Protein 2NRH (pdb70)

Secondary structure (DSSP, 8-state):
--EEEE-SSEEEEE--EEEEEHHHHHH--EEEE--GGGHHHHHH-SS-EE-GGG-----S-BT--HHHHHHHTT-SSSEEEEESSEEEEEE----EEEEE-HHHHHHHHHHH----TT--SSS---SHHHHHHHHHHHHHHHHHHHHTTTS-EEEESTTHHHHHTT-SSEEE-TTHHHHHHHHHHHH-GGG-/-EEEEE-SSEEEEE--EEEEEHHHHHT-----EEEEE--GGGHHHHHH-TTEEE-GGG---B---TT--HHHHHHHTT-SSEEEEEESSEEEEEEEETTEEEEEEEEE-HHHHHHHHHHH-TT---TT--SSS--SBHHHHHHHHHHHHHHHHHHHH---EEEESTTHHHHHTT-SSEEE-TTHHHHHHHHHHHT-TT-

CATH classification: 3.30.420.40 (+1 more: 3.30.420.40)

B-factor: mean 63.39, std 11.53, range [39.53, 103.74]

InterPro domains:
  IPR004619 Type III pantothenate kinase [MF_01274] (1-205)
  IPR004619 Type III pantothenate kinase [PF03309] (68-163)
  IPR004619 Type III pantothenate kinase [PTHR34265] (64-204)
  IPR004619 Type III pantothenate kinase [TIGR00671] (2-201)
  IPR043129 ATPase, nucleotide binding domain [SSF53067] (1-82)
  IPR043129 ATPase, nucleotide binding domain [SSF53067] (84-204)

Nearest PDB structures (foldseek):
  2nrh-assembly1_A  TM=1.005E+00  e=5.600E-43  Campylobacter jejuni
  2nrh-assembly1_B  TM=9.354E-01  e=1.198E-34  Campylobacter jejuni
  3djc-assembly1_L  TM=7.425E-01  e=1.033E-09  Legionella pneumophila subsp. pneumophila str. Philadelphia 1
  3djc-assembly2_D  TM=7.136E-01  e=7.497E-09  Legionella pneumophila subsp. pneumophila str. Philadelphia 1
  7nie-assembly1_B  TM=4.336E-01  e=3.043E-01  Sus scrofa

Organism: Campylobacter jejuni subsp. jejuni serotype O:2 (strain ATCC 700819 / NCTC 11168) (NCBI:txid192222)

Sequence (391 aa):
LLLCDIGNSNANFLDKYFTLNIDQFLEFIFYINVNEHLKEHLKNQKNFINLEPYFLFDTIYQGLGIDRIAACYTIEDGVVVDAGSAITIDIIHLGGFILPGIANYKKIYSHISPFNTQVSLDAFPQKTMDALSYGVFKGIYLLIKDAAQNKKLYFTGGDGQFLANYFDHAIYDKLLIFRGMKKIIKENPNLLLLLCDIGNSNANFLDKYFTLNIDQFLEFKNQKIFYINVNEHLKEHLKNQKNFINLEPYFLFDTIYQGLGIDRIAACYTIEDGVVVDAGSAITIDIISNSIHLGGFILPGIANYKKIYSHISPRLFNTQVSLDAFPQKTMDALSYGVFKGIYLLIKDAAKKLYFTGGDGQFLANYFDHAIYDKLLIFRGMKKIIKENPNL

Foldseek 3Di:
DKDWEAEQFWIWIDVPTDIDGVVVVVVDHEYFYPHPVCPVVQVVDDVYDYLQVLDDADAPDPPDGLQVCLLCVPPQFFWEWEADQKIWICGSPDDTDIGGHPVVLVVVVCVVPVEDLPQDQVDDDDDDRSNSHNCVLVVVVVVRCVVPVPIAEEYEYDCGVSNQVVDDNYDYDPCSNVVSVVVSCVVVVVVD/DWEWEEEPFWIWIDVPIDIDGPVRVLPDDDAAYEYDYPHPVCVVVQVVPPSYHYLQVLQDAAEPPPPPGLQVSLLCQVPQFAWEWAAEQKTKIWGHHRRHTPDIDIDGHPVVLQVVQVVVDPLADDLPADQPDQDDDRNNNSNNVPLVVVVVVNVVRDHAEEFEYPCGVSNQVVDPNYYYDPCSNVVSVVVSCVVPVVD

Structure (mmCIF, N/CA/C/O backbone):
data_2NRH
#
_entry.id   2NRH
#
_cell.length_a   58.288
_cell.length_b   73.972
_cell.length_c   116.812
_cell.angle_alpha   90.00
_cell.angle_beta   90.00
_cell.angle_gamma   90.00
#
_symmetry.space_group_name_H-M   'P 21 21 21'
#
loop_
_entity.id
_entity.type
_entity.pdbx_description
1 polymer 'Transcriptional activator, putative, Baf family'
2 non-polymer 'SULFATE ION'
3 water water
#
loop_
_atom_site.group_PDB
_atom_site.id
_atom_site.type_symbol
_atom_site.label_atom_id
_atom_site.label_alt_id
_atom_site.label_comp_id
_atom_site.label_asym_id
_atom_site.label_entity_id
_atom_site.label_seq_id
_atom_site.pdbx_PDB_ins_code
_atom_site.Cartn_x
_atom_site.Cartn_y
_atom_site.Cartn_z
_atom_site.occupancy
_atom_site.B_iso_or_equiv
_atom_site.auth_seq_id
_atom_site.auth_comp_id
_atom_site.auth_asym_id
_atom_site.auth_atom_id
_atom_site.pdbx_PDB_model_num
ATOM 1 N N . LEU A 1 3 ? 70.706 19.176 7.387 1.00 77.87 1 LEU A N 1
ATOM 2 C CA . LEU A 1 3 ? 71.026 17.930 8.194 1.00 78.81 1 LEU A CA 1
ATOM 3 C C . LEU A 1 3 ? 71.353 18.189 9.693 1.00 78.66 1 LEU A C 1
ATOM 4 O O . LEU A 1 3 ? 72.511 18.525 10.046 1.00 78.92 1 LEU A O 1
ATOM 9 N N . LEU A 1 4 ? 70.329 18.030 10.548 1.00 77.38 2 LEU A N 1
ATOM 10 C CA . LEU A 1 4 ? 70.464 18.167 12.001 1.00 76.22 2 LEU A CA 1
ATOM 11 C C . LEU A 1 4 ? 70.740 16.843 12.829 1.00 75.42 2 LEU A C 1
ATOM 12 O O . LEU A 1 4 ? 69.920 15.925 12.887 1.00 74.43 2 LEU A O 1
ATOM 17 N N . LEU A 1 5 ? 71.912 16.765 13.462 1.00 74.92 3 LEU A N 1
ATOM 18 C CA . LEU A 1 5 ? 72.286 15.599 14.290 1.00 73.84 3 LEU A CA 1
ATOM 19 C C . LEU A 1 5 ? 72.312 15.875 15.801 1.00 73.77 3 LEU A C 1
ATOM 20 O O . LEU A 1 5 ? 72.770 16.936 16.253 1.00 74.03 3 LEU A O 1
ATOM 25 N N . CYS A 1 6 ? 71.862 14.897 16.582 1.00 72.86 4 CYS A N 1
ATOM 26 C CA . CYS A 1 6 ? 71.853 15.037 18.014 1.00 71.65 4 CYS A CA 1
ATOM 27 C C . CYS A 1 6 ? 72.502 13.835 18.719 1.00 71.15 4 CYS A C 1
ATOM 28 O O . CYS A 1 6 ? 72.152 12.687 18.436 1.00 72.25 4 CYS A O 1
ATOM 31 N N . ASP A 1 7 ? 73.470 14.111 19.590 1.00 68.99 5 ASP A N 1
ATOM 32 C CA . ASP A 1 7 ? 74.089 13.144 20.442 1.00 67.85 5 ASP A CA 1
ATOM 33 C C . ASP A 1 7 ? 73.608 13.513 21.841 1.00 67.25 5 ASP A C 1
ATOM 34 O O . ASP A 1 7 ? 74.088 14.478 22.473 1.00 66.99 5 ASP A O 1
ATOM 39 N N . ILE A 1 8 ? 72.612 12.764 22.301 1.00 65.31 6 ILE A N 1
ATOM 40 C CA . ILE A 1 8 ? 71.959 13.033 23.559 1.00 63.68 6 ILE A CA 1
ATOM 41 C C . ILE A 1 8 ? 72.580 12.198 24.641 1.00 63.65 6 ILE A C 1
ATOM 42 O O . ILE A 1 8 ? 72.501 10.996 24.590 1.00 63.89 6 ILE A O 1
ATOM 47 N N . GLY A 1 9 ? 73.181 12.847 25.636 1.00 63.59 7 GLY A N 1
ATOM 48 C CA . GLY A 1 9 ? 73.934 12.167 26.682 1.00 62.29 7 GLY A CA 1
ATOM 49 C C . GLY A 1 9 ? 73.239 12.266 28.010 1.00 62.46 7 GLY A C 1
ATOM 50 O O . GLY A 1 9 ? 72.076 12.668 28.097 1.00 61.23 7 GLY A O 1
ATOM 51 N N . ASN A 1 10 ? 73.954 11.868 29.059 1.00 63.72 8 ASN A N 1
ATOM 52 C CA . ASN A 1 10 ? 73.372 11.852 30.399 1.00 64.09 8 ASN A CA 1
ATOM 53 C C . ASN A 1 10 ? 73.265 13.215 31.090 1.00 65.28 8 ASN A C 1
ATOM 54 O O . ASN A 1 10 ? 72.355 13.439 31.918 1.00 64.98 8 ASN A O 1
ATOM 59 N N . SER A 1 11 ? 74.156 14.136 30.722 1.00 65.92 9 SER A N 1
ATOM 60 C CA . SER A 1 11 ? 74.056 15.518 31.212 1.00 67.04 9 SER A CA 1
ATOM 61 C C . SER A 1 11 ? 73.705 16.517 30.089 1.00 67.58 9 SER A C 1
ATOM 62 O O . SER A 1 11 ? 72.959 17.473 30.307 1.00 68.16 9 SER A O 1
ATOM 65 N N . ASN A 1 12 ? 74.203 16.259 28.881 1.00 67.66 10 ASN A N 1
ATOM 66 C CA . ASN A 1 12 ? 74.080 17.195 27.760 1.00 68.15 10 ASN A CA 1
ATOM 67 C C . ASN A 1 12 ? 73.502 16.622 26.434 1.00 67.88 10 ASN A C 1
ATOM 68 O O . ASN A 1 12 ? 73.636 15.436 26.146 1.00 66.19 10 ASN A O 1
ATOM 73 N N . ALA A 1 13 ? 72.871 17.493 25.645 1.00 68.05 11 ALA A N 1
ATOM 74 C CA . ALA A 1 13 ? 72.595 17.220 24.241 1.00 68.54 11 ALA A CA 1
ATOM 75 C C . ALA A 1 13 ? 73.430 18.065 23.240 1.00 69.39 11 ALA A C 1
ATOM 76 O O . ALA A 1 13 ? 73.074 19.204 22.894 1.00 70.08 11 ALA A O 1
ATOM 78 N N . ASN A 1 14 ? 74.541 17.477 22.802 1.00 69.88 12 ASN A N 1
ATOM 79 C CA . ASN A 1 14 ? 75.345 17.913 21.664 1.00 71.46 12 ASN A CA 1
ATOM 80 C C . ASN A 1 14 ? 74.603 17.913 20.321 1.00 71.88 12 ASN A C 1
ATOM 81 O O . ASN A 1 14 ? 74.195 16.867 19.840 1.00 71.99 12 ASN A O 1
ATOM 86 N N . PHE A 1 15 ? 74.442 19.088 19.711 1.00 72.89 13 PHE A N 1
ATOM 87 C CA . PHE A 1 15 ? 73.793 19.240 18.394 1.00 73.09 13 PHE A CA 1
ATOM 88 C C . PHE A 1 15 ? 74.797 19.630 17.318 1.00 74.07 13 PHE A C 1
ATOM 89 O O . PHE A 1 15 ? 75.792 20.311 17.588 1.00 74.72 13 PHE A O 1
ATOM 97 N N . LEU A 1 16 ? 74.523 19.221 16.086 1.00 75.04 14 LEU A N 1
ATOM 98 C CA . LEU A 1 16 ? 75.272 19.694 14.928 1.00 75.82 14 LEU A CA 1
ATOM 99 C C . LEU A 1 16 ? 74.340 19.954 13.726 1.00 76.92 14 LEU A C 1
ATOM 100 O O . LEU A 1 16 ? 73.822 19.001 13.106 1.00 77.28 14 LEU A O 1
ATOM 105 N N . ASP A 1 17 ? 74.146 21.244 13.414 1.00 77.51 15 ASP A N 1
ATOM 106 C CA . ASP A 1 17 ? 73.286 21.720 12.312 1.00 78.09 15 ASP A CA 1
ATOM 107 C C . ASP A 1 17 ? 74.048 22.319 11.097 1.00 77.98 15 ASP A C 1
ATOM 108 O O . ASP A 1 17 ? 74.880 21.667 10.440 1.00 77.57 15 ASP A O 1
ATOM 113 N N . LYS A 1 20 ? 77.596 24.051 12.423 1.00 78.57 18 LYS A N 1
ATOM 114 C CA . LYS A 1 20 ? 77.163 24.651 13.698 1.00 79.21 18 LYS A CA 1
ATOM 115 C C . LYS A 1 20 ? 76.983 23.710 14.927 1.00 80.13 18 LYS A C 1
ATOM 116 O O . LYS A 1 20 ? 75.856 23.253 15.220 1.00 79.79 18 LYS A O 1
ATOM 122 N N . TYR A 1 21 ? 78.088 23.456 15.641 1.00 80.70 19 TYR A N 1
ATOM 123 C CA . TYR A 1 21 ? 78.074 22.679 16.870 1.00 81.51 19 TYR A CA 1
ATOM 124 C C . TYR A 1 21 ? 77.423 23.523 17.921 1.00 82.08 19 TYR A C 1
ATOM 125 O O . TYR A 1 21 ? 77.457 24.738 17.816 1.00 82.97 19 TYR A O 1
ATOM 134 N N . PHE A 1 22 ? 76.818 22.879 18.918 1.00 82.32 20 PHE A N 1
ATOM 135 C CA . PHE A 1 22 ? 76.242 23.561 20.056 1.00 82.58 20 PHE A CA 1
ATOM 136 C C . PHE A 1 22 ? 75.606 22.533 20.981 1.00 83.36 20 PHE A C 1
ATOM 137 O O . PHE A 1 22 ? 75.187 21.469 20.525 1.00 83.69 20 PHE A O 1
ATOM 145 N N . THR A 1 23 ? 75.550 22.834 22.275 1.00 83.65 21 THR A N 1
ATOM 146 C CA . THR A 1 23 ? 75.124 21.857 23.270 1.00 83.80 21 THR A CA 1
ATOM 147 C C . THR A 1 23 ? 74.095 22.474 24.193 1.00 84.28 21 THR A C 1
ATOM 148 O O . THR A 1 23 ? 74.254 23.599 24.625 1.00 84.23 21 THR A O 1
ATOM 152 N N . LEU A 1 24 ? 73.032 21.727 24.477 1.00 85.19 22 LEU A N 1
ATOM 153 C CA . LEU A 1 24 ? 72.083 22.061 25.537 1.00 85.59 22 LEU A CA 1
ATOM 154 C C . LEU A 1 24 ? 72.327 21.141 26.718 1.00 86.56 22 LEU A C 1
ATOM 155 O O . LEU A 1 24 ? 72.886 20.042 26.570 1.00 87.05 22 LEU A O 1
ATOM 160 N N . ASN A 1 25 ? 71.934 21.586 27.904 1.00 87.50 23 ASN A N 1
ATOM 161 C CA . ASN A 1 25 ? 71.857 20.681 29.044 1.00 88.43 23 ASN A CA 1
ATOM 162 C C . ASN A 1 25 ? 70.501 20.004 28.892 1.00 88.37 23 ASN A C 1
ATOM 163 O O . ASN A 1 25 ? 69.690 20.441 28.074 1.00 88.20 23 ASN A O 1
ATOM 168 N N . ILE A 1 26 ? 70.257 18.942 29.649 1.00 89.13 24 ILE A N 1
ATOM 169 C CA . ILE A 1 26 ? 69.015 18.164 29.499 1.00 89.94 24 ILE A CA 1
ATOM 170 C C . ILE A 1 26 ? 67.761 19.001 29.768 1.00 90.33 24 ILE A C 1
ATOM 171 O O . ILE A 1 26 ? 66.812 18.971 28.979 1.00 89.91 24 ILE A O 1
ATOM 176 N N . ASP A 1 27 ? 67.783 19.765 30.863 1.00 91.50 25 ASP A N 1
ATOM 177 C CA . ASP A 1 27 ? 66.629 20.582 31.277 1.00 92.66 25 ASP A CA 1
ATOM 178 C C . ASP A 1 27 ? 66.267 21.626 30.194 1.00 92.89 25 ASP A C 1
ATOM 179 O O . ASP A 1 27 ? 65.083 21.965 30.012 1.00 92.54 25 ASP A O 1
ATOM 184 N N . GLN A 1 28 ? 67.296 22.074 29.459 1.00 93.61 26 GLN A N 1
ATOM 185 C CA . GLN A 1 28 ? 67.155 22.910 28.255 1.00 94.41 26 GLN A CA 1
ATOM 186 C C . GLN A 1 28 ? 66.602 22.123 27.066 1.00 94.36 26 GLN A C 1
ATOM 187 O O . GLN A 1 28 ? 65.657 22.567 26.406 1.00 94.26 26 GLN A O 1
ATOM 193 N N . PHE A 1 29 ? 67.210 20.964 26.792 1.00 94.72 27 PHE A N 1
ATOM 194 C CA . PHE A 1 29 ? 66.818 20.110 25.670 1.00 94.80 27 PHE A CA 1
ATOM 195 C C . PHE A 1 29 ? 65.322 19.810 25.725 1.00 95.35 27 PHE A C 1
ATOM 196 O O . PHE A 1 29 ? 64.636 19.789 24.694 1.00 95.09 27 PHE A O 1
ATOM 204 N N . LEU A 1 30 ? 64.834 19.596 26.942 1.00 96.30 28 LEU A N 1
ATOM 205 C CA . LEU A 1 30 ? 63.433 19.320 27.182 1.00 97.62 28 LEU A CA 1
ATOM 206 C C . LEU A 1 30 ? 62.501 20.431 26.668 1.00 98.78 28 LEU A C 1
ATOM 207 O O . LEU A 1 30 ? 61.401 20.133 26.169 1.00 98.95 28 LEU A O 1
ATOM 212 N N . GLU A 1 31 ? 62.933 21.691 26.785 1.00 100.04 29 GLU A N 1
ATOM 213 C CA . GLU A 1 31 ? 62.152 22.848 26.267 1.00 101.43 29 GLU A CA 1
ATOM 214 C C . GLU A 1 31 ? 62.568 23.315 24.851 1.00 101.61 29 GLU A C 1
ATOM 215 O O . GLU A 1 31 ? 62.010 24.278 24.324 1.00 101.54 29 GLU A O 1
ATOM 221 N N . PHE A 1 32 ? 63.522 22.610 24.238 1.00 102.18 30 PHE A N 1
ATOM 222 C CA . PHE A 1 32 ? 64.012 22.921 22.877 1.00 102.61 30 PHE A CA 1
ATOM 223 C C . PHE A 1 32 ? 62.999 22.530 21.790 1.00 102.52 30 PHE A C 1
ATOM 224 O O . PHE A 1 32 ? 62.368 21.473 21.862 1.00 102.15 30 PHE A O 1
ATOM 232 N N . ILE A 1 38 ? 65.729 15.459 12.685 1.00 74.31 36 ILE A N 1
ATOM 233 C CA . ILE A 1 38 ? 66.825 15.324 13.619 1.00 73.78 36 ILE A CA 1
ATOM 234 C C . ILE A 1 38 ? 67.145 13.858 13.827 1.00 73.72 36 ILE A C 1
ATOM 235 O O . ILE A 1 38 ? 66.399 13.129 14.506 1.00 74.61 36 ILE A O 1
ATOM 240 N N . PHE A 1 39 ? 68.257 13.440 13.231 1.00 72.27 37 PHE A N 1
ATOM 241 C CA . PHE A 1 39 ? 68.843 12.142 13.475 1.00 70.96 37 PHE A CA 1
ATOM 242 C C . PHE A 1 39 ? 69.603 12.132 14.791 1.00 69.98 37 PHE A C 1
ATOM 243 O O . PHE A 1 39 ? 70.371 13.080 15.077 1.00 69.74 37 PHE A O 1
ATOM 251 N N . TYR A 1 40 ? 69.378 11.079 15.601 1.00 67.83 38 TYR A N 1
ATOM 252 C CA . TYR A 1 40 ? 69.912 11.048 16.960 1.00 65.67 38 TYR A CA 1
ATOM 253 C C . TYR A 1 40 ? 70.430 9.716 17.441 1.00 63.81 38 TYR A C 1
ATOM 254 O O . TYR A 1 40 ? 70.008 8.685 16.938 1.00 64.28 38 TYR A O 1
ATOM 263 N N . ILE A 1 41 ? 71.394 9.751 18.374 1.00 61.26 39 ILE A N 1
ATOM 264 C CA . ILE A 1 41 ? 71.707 8.629 19.261 1.00 58.48 39 ILE A CA 1
ATOM 265 C C . ILE A 1 41 ? 71.446 9.100 20.689 1.00 58.20 39 ILE A C 1
ATOM 266 O O . ILE A 1 41 ? 71.560 10.266 20.987 1.00 56.97 39 ILE A O 1
ATOM 271 N N . ASN A 1 42 ? 71.050 8.186 21.562 1.00 57.64 40 ASN A N 1
ATOM 272 C CA . ASN A 1 42 ? 70.715 8.554 22.919 1.00 57.86 40 ASN A CA 1
ATOM 273 C C . ASN A 1 42 ? 71.205 7.511 23.905 1.00 57.53 40 ASN A C 1
ATOM 274 O O . ASN A 1 42 ? 70.969 6.320 23.707 1.00 57.53 40 ASN A O 1
ATOM 279 N N . VAL A 1 43 ? 71.922 7.935 24.945 1.00 56.55 41 VAL A N 1
ATOM 280 C CA . VAL A 1 43 ? 72.149 7.023 26.073 1.00 56.40 41 VAL A CA 1
ATOM 281 C C . VAL A 1 43 ? 71.355 7.381 27.333 1.00 56.59 41 VAL A C 1
ATOM 282 O O . VAL A 1 43 ? 71.511 6.729 28.369 1.00 54.98 41 VAL A O 1
ATOM 286 N N . ASN A 1 44 ? 70.541 8.435 27.257 1.00 57.81 42 ASN A N 1
ATOM 287 C CA . ASN A 1 44 ? 69.788 8.911 28.454 1.00 60.07 42 ASN A CA 1
ATOM 288 C C . ASN A 1 44 ? 68.495 8.057 28.696 1.00 61.50 42 ASN A C 1
ATOM 289 O O . ASN A 1 44 ? 67.439 8.314 28.081 1.00 61.22 42 ASN A O 1
ATOM 294 N N . GLU A 1 45 ? 68.592 7.051 29.578 1.00 62.50 43 GLU A N 1
ATOM 295 C CA . GLU A 1 45 ? 67.413 6.286 30.000 1.00 65.60 43 GLU A CA 1
ATOM 296 C C . GLU A 1 45 ? 66.157 7.082 30.188 1.00 67.00 43 GLU A C 1
ATOM 297 O O . GLU A 1 45 ? 65.123 6.713 29.631 1.00 67.81 43 GLU A O 1
ATOM 303 N N . HIS A 1 46 ? 66.229 8.157 30.967 1.00 69.05 44 HIS A N 1
ATOM 304 C CA . HIS A 1 46 ? 65.010 8.853 31.398 1.00 71.41 44 HIS A CA 1
ATOM 305 C C . HIS A 1 46 ? 64.469 9.699 30.272 1.00 71.99 44 HIS A C 1
ATOM 306 O O . HIS A 1 46 ? 63.423 10.319 30.403 1.00 72.30 44 HIS A O 1
ATOM 313 N N . LEU A 1 47 ? 65.187 9.682 29.152 1.00 73.09 45 LEU A N 1
ATOM 314 C CA . LEU A 1 47 ? 64.766 10.343 27.919 1.00 73.88 45 LEU A CA 1
ATOM 315 C C . LEU A 1 47 ? 64.205 9.393 26.825 1.00 75.07 45 LEU A C 1
ATOM 316 O O . LEU A 1 47 ? 63.775 9.868 25.768 1.00 74.90 45 LEU A O 1
ATOM 321 N N . LYS A 1 48 ? 64.210 8.078 27.052 1.00 76.52 46 LYS A N 1
ATOM 322 C CA . LYS A 1 48 ? 63.685 7.163 26.030 1.00 79.04 46 LYS A CA 1
ATOM 323 C C . LYS A 1 48 ? 62.254 7.533 25.564 1.00 80.45 46 LYS A C 1
ATOM 324 O O . LYS A 1 48 ? 62.024 7.755 24.366 1.00 80.52 46 LYS A O 1
ATOM 330 N N . GLU A 1 49 ? 61.327 7.617 26.531 1.00 82.00 47 GLU A N 1
ATOM 331 C CA . GLU A 1 49 ? 59.908 7.925 26.307 1.00 83.88 47 GLU A CA 1
ATOM 332 C C . GLU A 1 49 ? 59.724 9.144 25.430 1.00 83.72 47 GLU A C 1
ATOM 333 O O . GLU A 1 49 ? 59.166 9.056 24.331 1.00 83.89 47 GLU A O 1
ATOM 339 N N . HIS A 1 50 ? 60.228 10.270 25.923 1.00 84.19 48 HIS A N 1
ATOM 340 C CA . HIS A 1 50 ? 60.071 11.582 25.289 1.00 84.66 48 HIS A CA 1
ATOM 341 C C . HIS A 1 50 ? 60.484 11.582 23.817 1.00 84.78 48 HIS A C 1
ATOM 342 O O . HIS A 1 50 ? 59.870 12.261 22.993 1.00 84.39 48 HIS A O 1
ATOM 349 N N . LEU A 1 51 ? 61.529 10.816 23.508 1.00 85.09 49 LEU A N 1
ATOM 350 C CA . LEU A 1 51 ? 62.097 10.795 22.179 1.00 86.02 49 LEU A CA 1
ATOM 351 C C . LEU A 1 51 ? 61.192 10.047 21.215 1.00 87.14 49 LEU A C 1
ATOM 352 O O . LEU A 1 51 ? 61.025 10.477 20.069 1.00 87.33 49 LEU A O 1
ATOM 357 N N . LYS A 1 52 ? 60.606 8.939 21.670 1.00 88.09 50 LYS A N 1
ATOM 358 C CA . LYS A 1 52 ? 59.641 8.223 20.843 1.00 89.46 50 LYS A CA 1
ATOM 359 C C . LYS A 1 52 ? 58.456 9.130 20.514 1.00 89.76 50 LYS A C 1
ATOM 360 O O . LYS A 1 52 ? 58.021 9.197 19.358 1.00 89.97 50 LYS A O 1
ATOM 366 N N . ASN A 1 53 ? 57.962 9.848 21.519 1.00 90.23 51 ASN A N 1
ATOM 367 C CA . ASN A 1 53 ? 56.982 10.919 21.293 1.00 90.72 51 ASN A CA 1
ATOM 368 C C . ASN A 1 53 ? 57.248 11.820 20.077 1.00 90.66 51 ASN A C 1
ATOM 369 O O . ASN A 1 53 ? 56.294 12.178 19.376 1.00 91.18 51 ASN A O 1
ATOM 374 N N . GLN A 1 54 ? 58.524 12.163 19.829 1.00 89.83 52 GLN A N 1
ATOM 375 C CA . GLN A 1 54 ? 58.905 13.211 18.866 1.00 88.51 52 GLN A CA 1
ATOM 376 C C . GLN A 1 54 ? 59.128 12.620 17.510 1.00 88.10 52 GLN A C 1
ATOM 377 O O . GLN A 1 54 ? 60.035 11.810 17.322 1.00 87.81 52 GLN A O 1
ATOM 383 N N . LYS A 1 55 ? 58.326 13.063 16.545 1.00 87.85 53 LYS A N 1
ATOM 384 C CA . LYS A 1 55 ? 58.302 12.411 15.254 1.00 87.36 53 LYS A CA 1
ATOM 385 C C . LYS A 1 55 ? 59.340 12.925 14.262 1.00 86.71 53 LYS A C 1
ATOM 386 O O . LYS A 1 55 ? 59.684 12.210 13.314 1.00 86.61 53 LYS A O 1
ATOM 392 N N . ASN A 1 56 ? 59.843 14.144 14.492 1.00 85.21 54 ASN A N 1
ATOM 393 C CA . ASN A 1 56 ? 60.973 14.678 13.726 1.00 84.04 54 ASN A CA 1
ATOM 394 C C . ASN A 1 56 ? 62.298 13.971 14.051 1.00 82.72 54 ASN A C 1
ATOM 395 O O . ASN A 1 56 ? 63.208 13.938 13.227 1.00 82.35 54 ASN A O 1
ATOM 400 N N . PHE A 1 57 ? 62.390 13.393 15.253 1.00 81.18 55 PHE A N 1
ATOM 401 C CA . PHE A 1 57 ? 63.582 12.648 15.673 1.00 79.27 55 PHE A CA 1
ATOM 402 C C . PHE A 1 57 ? 63.578 11.253 15.098 1.00 77.96 55 PHE A C 1
ATOM 403 O O . PHE A 1 57 ? 62.573 10.543 15.187 1.00 77.93 55 PHE A O 1
ATOM 411 N N . ILE A 1 58 ? 64.707 10.872 14.494 1.00 76.13 56 ILE A N 1
ATOM 412 C CA . ILE A 1 58 ? 64.877 9.543 13.909 1.00 73.52 56 ILE A CA 1
ATOM 413 C C . ILE A 1 58 ? 66.047 8.887 14.585 1.00 71.73 56 ILE A C 1
ATOM 414 O O . ILE A 1 58 ? 67.167 9.395 14.505 1.00 71.81 56 ILE A O 1
ATOM 419 N N . ASN A 1 59 ? 65.795 7.765 15.263 1.00 69.34 57 ASN A N 1
ATOM 420 C CA . ASN A 1 59 ? 66.868 7.037 15.958 1.00 66.06 57 ASN A CA 1
ATOM 421 C C . ASN A 1 59 ? 67.801 6.387 14.953 1.00 65.10 57 ASN A C 1
ATOM 422 O O . ASN A 1 59 ? 67.326 5.800 14.003 1.00 65.37 57 ASN A O 1
ATOM 427 N N . LEU A 1 60 ? 69.119 6.501 15.170 1.00 63.09 58 LEU A N 1
ATOM 428 C CA . LEU A 1 60 ? 70.123 5.964 14.270 1.00 61.09 58 LEU A CA 1
ATOM 429 C C . LEU A 1 60 ? 70.750 4.709 14.811 1.00 59.75 58 LEU A C 1
ATOM 430 O O . LEU A 1 60 ? 71.422 3.982 14.082 1.00 58.89 58 LEU A O 1
ATOM 435 N N . GLU A 1 61 ? 70.571 4.454 16.105 1.00 58.36 59 GLU A N 1
ATOM 436 C CA . GLU A 1 61 ? 71.182 3.278 16.727 1.00 57.55 59 GLU A CA 1
ATOM 437 C C . GLU A 1 61 ? 71.066 1.922 15.971 1.00 56.83 59 GLU A C 1
ATOM 438 O O . GLU A 1 61 ? 72.068 1.182 15.855 1.00 57.54 59 GLU A O 1
ATOM 444 N N . PRO A 1 62 ? 69.843 1.536 15.543 1.00 55.84 60 PRO A N 1
ATOM 445 C CA . PRO A 1 62 ? 69.737 0.215 14.866 1.00 55.69 60 PRO A CA 1
ATOM 446 C C . PRO A 1 62 ? 70.452 0.096 13.510 1.00 56.06 60 PRO A C 1
ATOM 447 O O . PRO A 1 62 ? 70.604 -1.010 13.020 1.00 55.51 60 PRO A O 1
ATOM 451 N N . TYR A 1 63 ? 70.939 1.217 12.942 1.00 56.24 61 TYR A N 1
ATOM 452 C CA . TYR A 1 63 ? 71.672 1.151 11.701 1.00 55.44 61 TYR A CA 1
ATOM 453 C C . TYR A 1 63 ? 73.129 0.816 11.888 1.00 56.46 61 TYR A C 1
ATOM 454 O O . TYR A 1 63 ? 73.753 0.309 10.969 1.00 56.84 61 TYR A O 1
ATOM 463 N N . PHE A 1 64 ? 73.686 1.063 13.069 1.00 57.65 62 PHE A N 1
ATOM 464 C CA . PHE A 1 64 ? 75.099 0.777 13.279 1.00 58.05 62 PHE A CA 1
ATOM 465 C C . PHE A 1 64 ? 75.262 -0.716 13.295 1.00 59.67 62 PHE A C 1
ATOM 466 O O . PHE A 1 64 ? 74.457 -1.435 13.869 1.00 59.41 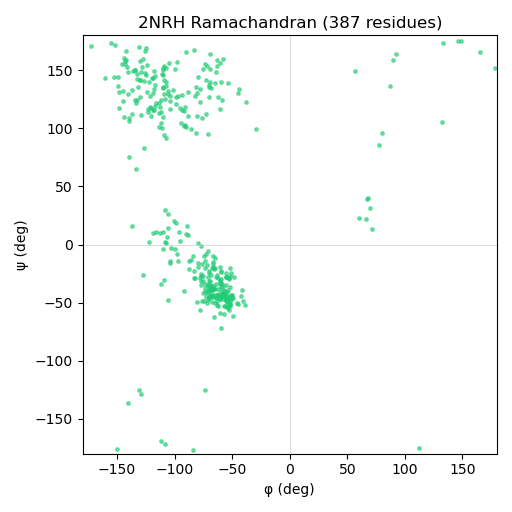62 PHE A O 1
ATOM 474 N N . LEU A 1 65 ? 76.305 -1.187 12.634 1.00 61.67 63 LEU A N 1
ATOM 475 C CA . LEU A 1 65 ? 76.681 -2.570 12.722 1.00 63.50 63 LEU A CA 1
ATOM 476 C C . LEU A 1 65 ? 78.158 -2.478 12.941 1.00 64.95 63 LEU A C 1
ATOM 477 O O . LEU A 1 65 ? 78.872 -1.890 12.121 1.00 66.00 63 LEU A O 1
ATOM 482 N N . PHE A 1 66 ? 78.611 -3.052 14.047 1.00 65.88 64 PHE A N 1
ATOM 483 C CA . PHE A 1 66 ? 79.903 -2.757 14.592 1.00 66.95 64 PHE A CA 1
ATOM 484 C C . PHE A 1 66 ? 80.379 -4.019 15.262 1.00 67.26 64 PHE A C 1
ATOM 485 O O . PHE A 1 66 ? 79.738 -4.496 16.191 1.00 67.26 64 PHE A O 1
ATOM 493 N N . ASP A 1 67 ? 81.485 -4.595 14.793 1.00 68.21 65 ASP A N 1
ATOM 494 C CA . ASP A 1 67 ? 81.965 -5.782 15.485 1.00 70.13 65 ASP A CA 1
ATOM 495 C C . ASP A 1 67 ? 82.797 -5.538 16.735 1.00 70.15 65 ASP A C 1
ATOM 496 O O . ASP A 1 67 ? 83.771 -4.750 16.760 1.00 69.84 65 ASP A O 1
ATOM 501 N N . THR A 1 68 ? 82.349 -6.215 17.778 1.00 69.81 66 THR A N 1
ATOM 502 C CA . THR 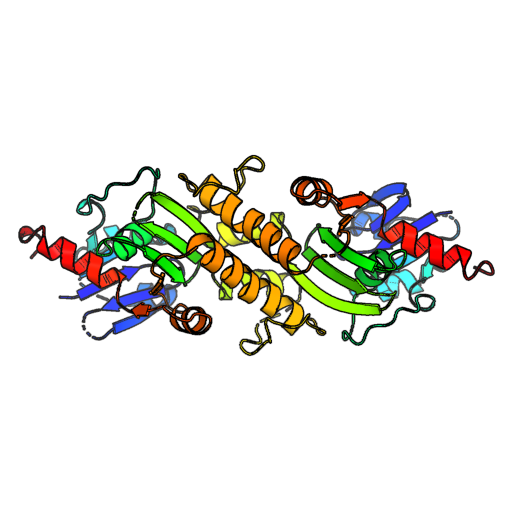A 1 68 ? 82.906 -6.066 19.072 1.00 70.88 66 THR A CA 1
ATOM 503 C C . THR A 1 68 ? 82.699 -7.370 19.829 1.00 71.52 66 THR A C 1
ATOM 504 O O . THR A 1 68 ? 81.668 -8.054 19.675 1.00 71.57 66 THR A O 1
ATOM 508 N N . ILE A 1 69 ? 83.676 -7.732 20.649 1.00 71.49 67 ILE A N 1
ATOM 509 C CA . ILE A 1 69 ? 83.450 -8.866 21.529 1.00 71.55 67 ILE A CA 1
ATOM 510 C C . ILE A 1 69 ? 82.840 -8.422 22.868 1.00 70.91 67 ILE A C 1
ATOM 511 O O . ILE A 1 69 ? 82.803 -9.197 23.818 1.00 71.30 67 ILE A O 1
ATOM 516 N N . TYR A 1 70 ? 82.311 -7.190 22.900 1.00 69.44 68 TYR A N 1
ATOM 517 C CA . TYR A 1 70 ? 81.803 -6.573 24.111 1.00 67.97 68 TYR A CA 1
ATOM 518 C C . TYR A 1 70 ? 80.298 -6.628 24.067 1.00 67.56 68 TYR A C 1
ATOM 519 O O . TYR A 1 70 ? 79.706 -6.178 23.104 1.00 67.48 68 TYR A O 1
ATOM 528 N N . GLN A 1 71 ? 79.666 -7.148 25.116 1.00 67.66 69 GLN A N 1
ATOM 529 C CA . GLN A 1 71 ? 78.209 -7.221 25.127 1.00 68.52 69 GLN A CA 1
ATOM 530 C C . GLN A 1 71 ? 77.550 -5.960 25.685 1.00 67.02 69 GLN A C 1
ATOM 531 O O . GLN A 1 71 ? 77.924 -5.493 26.744 1.00 68.01 69 GLN A O 1
ATOM 537 N N . GLY A 1 72 ? 76.561 -5.425 24.980 1.00 65.27 70 GLY A N 1
ATOM 538 C CA . GLY A 1 72 ? 75.841 -4.243 25.429 1.00 64.01 70 GLY A CA 1
ATOM 539 C C . GLY A 1 72 ? 76.695 -2.972 25.455 1.00 63.03 70 GLY A C 1
ATOM 540 O O . GLY A 1 72 ? 76.589 -2.170 26.378 1.00 63.33 70 GLY A O 1
ATOM 541 N N . LEU A 1 73 ? 77.556 -2.797 24.449 1.00 61.28 71 LEU A N 1
ATOM 542 C CA . LEU A 1 73 ? 78.265 -1.544 24.230 1.00 59.10 71 LEU A CA 1
ATOM 543 C C . LEU A 1 73 ? 77.304 -0.392 23.929 1.00 58.22 71 LEU A C 1
ATOM 544 O O . LEU A 1 73 ? 76.467 -0.491 23.028 1.00 58.76 71 LEU A O 1
ATOM 549 N N . GLY A 1 74 ? 77.426 0.702 24.681 1.00 56.35 72 GLY A N 1
ATOM 550 C CA . GLY A 1 74 ? 76.611 1.868 24.455 1.00 54.01 72 GLY A CA 1
ATOM 551 C C . GLY A 1 74 ? 76.818 2.526 23.110 1.00 53.33 72 GLY A C 1
ATOM 552 O O . GLY A 1 74 ? 77.882 2.429 22.520 1.00 53.42 72 GLY A O 1
ATOM 553 N N . ILE A 1 75 ? 75.791 3.218 22.636 1.00 53.58 73 ILE A N 1
ATOM 554 C CA . ILE A 1 75 ? 75.765 3.707 21.253 1.00 53.10 73 ILE A CA 1
ATOM 555 C C . ILE A 1 75 ? 76.664 4.944 21.100 1.00 53.75 73 ILE A C 1
ATOM 556 O O . ILE A 1 75 ? 77.178 5.229 20.017 1.00 53.90 73 ILE A O 1
ATOM 561 N N . ASP A 1 76 ? 76.872 5.668 22.193 1.00 54.17 74 ASP A N 1
ATOM 562 C CA . ASP A 1 76 ? 77.847 6.752 22.161 1.00 54.56 74 ASP A CA 1
ATOM 563 C C . ASP A 1 76 ? 79.255 6.193 21.966 1.00 53.99 74 ASP A C 1
ATOM 564 O O . ASP A 1 76 ? 80.052 6.762 21.258 1.00 53.85 74 ASP A O 1
ATOM 569 N N . ARG A 1 77 ? 79.560 5.061 22.574 1.00 54.52 75 ARG A N 1
ATOM 570 C CA . ARG A 1 77 ? 80.881 4.496 22.382 1.00 55.12 75 ARG A CA 1
ATOM 571 C C . ARG A 1 77 ? 81.023 3.977 20.970 1.00 56.69 75 ARG A C 1
ATOM 572 O O . ARG A 1 77 ? 81.999 4.297 20.306 1.00 58.06 75 ARG A O 1
ATOM 580 N N . ILE A 1 78 ? 80.014 3.241 20.493 1.00 57.45 76 ILE A N 1
ATOM 581 C CA . ILE A 1 78 ? 80.000 2.711 19.134 1.00 57.14 76 ILE A CA 1
ATOM 582 C C . ILE A 1 78 ? 80.230 3.849 18.123 1.00 58.43 76 ILE A C 1
ATOM 583 O O . ILE A 1 78 ? 81.144 3.755 17.292 1.00 59.30 76 ILE A O 1
ATOM 588 N N . ALA A 1 79 ? 79.405 4.894 18.210 1.00 57.60 77 ALA A N 1
ATOM 589 C CA . ALA A 1 79 ? 79.471 6.065 17.324 1.00 58.62 77 ALA A CA 1
ATOM 590 C C . ALA A 1 79 ? 80.819 6.796 17.351 1.00 60.23 77 ALA A C 1
ATOM 591 O O . ALA A 1 79 ? 81.342 7.193 16.310 1.00 60.90 77 ALA A O 1
ATOM 593 N N . ALA A 1 80 ? 81.382 6.968 18.545 1.00 61.10 78 ALA A N 1
ATOM 594 C CA . ALA A 1 80 ? 82.661 7.616 18.659 1.00 62.51 78 ALA A CA 1
ATOM 595 C C . ALA A 1 80 ? 83.713 6.775 17.967 1.00 63.17 78 ALA A C 1
ATOM 596 O O . ALA A 1 80 ? 84.557 7.313 17.237 1.00 63.85 78 ALA A O 1
ATOM 598 N N . CYS A 1 81 ? 83.681 5.470 18.249 1.00 63.99 79 CYS A N 1
ATOM 599 C CA . CYS A 1 81 ? 84.630 4.513 17.727 1.00 64.68 79 CYS A CA 1
ATOM 600 C C . CYS A 1 81 ? 84.398 4.184 16.218 1.00 65.74 79 CYS A C 1
ATOM 601 O O . CYS A 1 81 ? 85.280 3.602 15.561 1.00 64.70 79 CYS A O 1
ATOM 604 N N . TYR A 1 82 ? 83.241 4.558 15.668 1.00 67.41 80 TYR A N 1
ATOM 605 C CA . TYR A 1 82 ? 82.857 4.022 14.352 1.00 69.83 80 TYR A CA 1
ATOM 606 C C . TYR A 1 82 ? 83.804 4.327 13.162 1.00 70.63 80 TYR A C 1
ATOM 607 O O . TYR A 1 82 ? 83.994 3.482 12.280 1.00 71.47 80 TYR A O 1
ATOM 616 N N . THR A 1 83 ? 84.437 5.495 13.172 1.00 71.12 81 THR A N 1
ATOM 617 C CA . THR A 1 83 ? 85.360 5.889 12.099 1.00 71.72 81 THR A CA 1
ATOM 618 C C . THR A 1 83 ? 86.845 5.712 12.451 1.00 72.15 81 THR A C 1
ATOM 619 O O . THR A 1 83 ? 87.684 6.341 11.826 1.00 72.30 81 THR A O 1
ATOM 623 N N . ILE A 1 84 ? 87.183 4.879 13.434 1.00 72.54 82 ILE A N 1
ATOM 624 C CA . ILE A 1 84 ? 88.588 4.770 13.860 1.00 73.67 82 ILE A CA 1
ATOM 625 C C . ILE A 1 84 ? 89.047 3.371 13.582 1.00 75.59 82 ILE A C 1
ATOM 626 O O . ILE A 1 84 ? 88.484 2.413 14.131 1.00 76.53 82 ILE A O 1
ATOM 631 N N . GLU A 1 85 ? 90.064 3.252 12.731 1.00 77.14 83 GLU A N 1
ATOM 632 C CA . GLU A 1 85 ? 90.576 1.954 12.330 1.00 78.72 83 GLU A CA 1
ATOM 633 C C . GLU A 1 85 ? 91.404 1.395 13.460 1.00 78.36 83 GLU A C 1
ATOM 634 O O . GLU A 1 85 ? 91.242 0.235 13.818 1.00 79.05 83 GLU A O 1
ATOM 640 N N . ASP A 1 86 ? 92.313 2.200 14.002 1.00 77.91 84 ASP A N 1
ATOM 641 C CA . ASP A 1 86 ? 93.187 1.721 15.073 1.00 78.02 84 ASP A CA 1
ATOM 642 C C . ASP A 1 86 ? 93.485 2.835 16.108 1.00 77.29 84 ASP A C 1
ATOM 643 O O . ASP A 1 86 ? 93.792 3.970 15.728 1.00 77.71 84 ASP A O 1
ATOM 648 N N . GLY A 1 87 ? 93.351 2.511 17.401 1.00 75.34 85 GLY A N 1
ATOM 649 C CA . GLY A 1 87 ? 93.654 3.468 18.469 1.00 73.56 85 GLY A CA 1
ATOM 650 C C . GLY A 1 87 ? 92.832 3.332 19.744 1.00 71.52 85 GLY A C 1
ATOM 651 O O . GLY A 1 87 ? 91.928 2.491 19.834 1.00 71.59 85 GLY A O 1
ATOM 652 N N . VAL A 1 88 ? 93.181 4.137 20.746 1.00 69.40 86 VAL A N 1
ATOM 653 C CA . VAL A 1 88 ? 92.356 4.289 21.953 1.00 66.31 86 VAL A CA 1
ATOM 654 C C . VAL A 1 88 ? 91.424 5.502 21.772 1.00 64.45 86 VAL A C 1
ATOM 655 O O . VAL A 1 88 ? 91.870 6.591 21.394 1.00 63.50 86 VAL A O 1
ATOM 659 N N . VAL A 1 89 ? 90.130 5.282 22.008 1.00 61.96 87 VAL A N 1
ATOM 660 C CA . VAL A 1 89 ? 89.120 6.342 21.898 1.00 59.94 87 VAL A CA 1
ATOM 661 C C . VAL A 1 89 ? 88.524 6.709 23.292 1.00 58.64 87 VAL A C 1
ATOM 662 O O . VAL A 1 89 ? 87.857 5.913 23.940 1.00 58.26 87 VAL A O 1
ATOM 666 N N . VAL A 1 90 ? 88.795 7.925 23.724 1.00 57.26 88 VAL A N 1
ATOM 667 C CA . VAL A 1 90 ? 88.357 8.443 25.001 1.00 55.10 88 VAL A CA 1
ATOM 668 C C . VAL A 1 90 ? 87.238 9.493 24.788 1.00 54.83 88 VAL A C 1
ATOM 669 O O . VAL A 1 90 ? 87.403 10.451 24.054 1.00 54.63 88 VAL A O 1
ATOM 673 N N . ASP A 1 91 ? 86.090 9.299 25.428 1.00 54.70 89 ASP A N 1
ATOM 674 C CA . ASP A 1 91 ? 85.014 10.305 25.361 1.00 55.59 89 ASP A CA 1
ATOM 675 C C . ASP A 1 91 ? 84.754 10.811 26.768 1.00 55.22 89 ASP A C 1
ATOM 676 O O . ASP A 1 91 ? 84.287 10.050 27.617 1.00 57.32 89 ASP A O 1
ATOM 681 N N . ALA A 1 92 ? 85.011 12.086 27.014 1.00 54.11 90 ALA A N 1
ATOM 682 C CA . ALA A 1 92 ? 84.939 12.597 28.391 1.00 53.54 90 ALA A CA 1
ATOM 683 C C . ALA A 1 92 ? 83.785 13.579 28.620 1.00 52.97 90 ALA A C 1
ATOM 684 O O . ALA A 1 92 ? 83.808 14.714 28.152 1.00 53.46 90 ALA A O 1
ATOM 686 N N . GLY A 1 93 ? 82.745 13.083 29.281 1.00 52.63 91 GLY A N 1
ATOM 687 C CA . GLY A 1 93 ? 81.540 13.833 29.588 1.00 52.58 91 GLY A CA 1
ATOM 688 C C . GLY A 1 93 ? 81.101 13.457 31.001 1.00 52.55 91 GLY A C 1
ATOM 689 O O . GLY A 1 93 ? 81.947 13.389 31.912 1.00 51.90 91 GLY A O 1
ATOM 690 N N . SER A 1 94 ? 79.789 13.236 31.177 1.00 52.50 92 SER A N 1
ATOM 691 C CA . SER A 1 94 ? 79.174 12.625 32.397 1.00 53.57 92 SER A CA 1
ATOM 692 C C . SER A 1 94 ? 79.955 11.452 32.908 1.00 51.04 92 SER A C 1
ATOM 693 O O . SER A 1 94 ? 80.154 11.316 34.112 1.00 51.70 92 SER A O 1
ATOM 696 N N . ALA A 1 95 ? 80.361 10.619 31.967 1.00 49.16 93 ALA A N 1
ATOM 697 C CA . ALA A 1 95 ? 81.258 9.518 32.213 1.00 50.35 93 ALA A CA 1
ATOM 698 C C . ALA A 1 95 ? 82.441 9.663 31.255 1.00 49.89 93 ALA A C 1
ATOM 699 O O . ALA A 1 95 ? 82.428 10.459 30.300 1.00 50.53 93 ALA A O 1
ATOM 701 N N . ILE A 1 96 ? 83.471 8.882 31.484 1.00 49.90 94 ILE A N 1
ATOM 702 C CA . ILE A 1 96 ? 84.581 8.904 30.581 1.00 49.81 94 ILE A CA 1
ATOM 703 C C . ILE A 1 96 ? 84.762 7.467 30.099 1.00 50.13 94 ILE A C 1
ATOM 704 O O . ILE A 1 96 ? 85.096 6.585 30.881 1.00 48.60 94 ILE A O 1
ATOM 709 N N . THR A 1 97 ? 84.526 7.260 28.805 1.00 50.73 95 THR A N 1
ATOM 710 C CA . THR A 1 97 ? 84.616 5.928 28.234 1.00 51.96 95 THR A CA 1
ATOM 711 C C . THR A 1 97 ? 85.951 5.838 27.526 1.00 53.29 95 THR A C 1
ATOM 712 O O . THR A 1 97 ? 86.333 6.763 26.830 1.00 53.30 95 THR A O 1
ATOM 716 N N . ILE A 1 98 ? 86.667 4.755 27.766 1.00 54.69 96 ILE A N 1
ATOM 717 C CA . ILE A 1 98 ? 87.941 4.504 27.116 1.00 57.47 96 ILE A CA 1
ATOM 718 C C . ILE A 1 98 ? 87.853 3.183 26.328 1.00 58.47 96 ILE A C 1
ATOM 719 O O . ILE A 1 98 ? 87.742 2.102 26.927 1.00 56.39 96 ILE A O 1
ATOM 724 N N . ASP A 1 99 ? 87.876 3.317 24.996 1.00 60.28 97 ASP A N 1
ATOM 725 C CA . ASP A 1 99 ? 87.726 2.169 24.062 1.00 63.24 97 ASP A CA 1
ATOM 726 C C . ASP A 1 99 ? 88.894 1.806 23.104 1.00 65.19 97 ASP A C 1
ATOM 727 O O . ASP A 1 99 ? 89.615 2.680 22.559 1.00 64.87 97 ASP A O 1
ATOM 732 N N . ILE A 1 100 ? 89.037 0.504 22.878 1.00 67.90 98 ILE A N 1
ATOM 733 C CA . ILE A 1 100 ? 90.208 -0.003 22.158 1.00 70.04 98 ILE A CA 1
ATOM 734 C C . ILE A 1 100 ? 89.947 -0.643 20.770 1.00 71.59 98 ILE A C 1
ATOM 735 O O . ILE A 1 100 ? 89.185 -1.607 20.634 1.00 71.68 98 ILE A O 1
ATOM 740 N N . ILE A 1 101 ? 90.607 -0.075 19.755 1.00 73.21 99 ILE A N 1
ATOM 741 C CA . ILE A 1 101 ? 90.521 -0.531 18.357 1.00 73.85 99 ILE A CA 1
ATOM 742 C C . ILE A 1 101 ? 91.934 -0.846 17.819 1.00 74.85 99 ILE A C 1
ATOM 743 O O . ILE A 1 101 ? 92.916 -0.110 18.078 1.00 75.01 99 ILE A O 1
ATOM 748 N N . HIS A 1 106 ? 86.933 -3.451 17.864 1.00 74.42 104 HIS A N 1
ATOM 749 C CA . HIS A 1 106 ? 86.724 -3.158 19.268 1.00 74.15 104 HIS A CA 1
ATOM 750 C C . HIS A 1 106 ? 87.163 -4.296 20.186 1.00 74.24 104 HIS A C 1
ATOM 751 O O . HIS A 1 106 ? 86.468 -5.303 20.298 1.00 74.53 104 HIS A O 1
ATOM 758 N N . LEU A 1 107 ? 88.301 -4.136 20.854 1.00 74.16 105 LEU A N 1
ATOM 759 C CA . LEU A 1 107 ? 88.803 -5.189 21.750 1.00 74.14 105 LEU A CA 1
ATOM 760 C C . LEU A 1 107 ? 88.470 -4.924 23.221 1.00 73.37 105 LEU A C 1
ATOM 761 O O . LEU A 1 107 ? 89.084 -5.505 24.131 1.00 73.69 105 LEU A O 1
ATOM 766 N N . GLY A 1 108 ? 87.491 -4.051 23.454 1.00 71.68 106 GLY A N 1
ATOM 767 C CA . GLY A 1 108 ? 87.084 -3.750 24.818 1.00 69.77 106 GLY A CA 1
ATOM 768 C C . GLY A 1 108 ? 87.399 -2.335 25.278 1.00 67.65 106 GLY A C 1
ATOM 769 O O . GLY A 1 108 ? 87.860 -1.492 24.503 1.00 66.75 106 GLY A O 1
ATOM 770 N N . GLY A 1 109 ? 87.127 -2.098 26.551 1.00 66.18 107 GLY A N 1
ATOM 771 C CA . GLY A 1 109 ? 87.058 -0.734 27.072 1.00 65.08 107 GLY A CA 1
ATOM 772 C C . GLY A 1 109 ? 86.403 -0.613 28.420 1.00 63.61 107 GLY A C 1
ATOM 773 O O . GLY A 1 109 ? 85.748 -1.550 28.920 1.00 62.50 107 GLY A O 1
ATOM 774 N N . PHE A 1 110 ? 86.594 0.548 29.027 1.00 62.58 108 PHE A N 1
ATOM 775 C CA . PHE A 1 110 ? 86.251 0.695 30.457 1.00 61.10 108 PHE A CA 1
ATOM 776 C C . PHE A 1 110 ? 85.665 2.069 30.705 1.00 59.33 108 PHE A C 1
ATOM 777 O O . PHE A 1 110 ? 85.673 2.918 29.807 1.00 58.93 108 PHE A O 1
ATOM 785 N N . ILE A 1 111 ? 85.058 2.262 31.873 1.00 57.00 109 ILE A N 1
ATOM 786 C CA . ILE A 1 111 ? 84.300 3.493 32.106 1.00 54.14 109 ILE A CA 1
ATOM 787 C C . ILE A 1 111 ? 84.708 4.112 33.416 1.00 53.17 109 ILE A C 1
ATOM 788 O O . ILE A 1 111 ? 84.911 3.398 34.431 1.00 52.71 109 ILE A O 1
ATOM 793 N N . LEU A 1 112 ? 84.776 5.440 33.422 1.00 50.92 110 LEU A N 1
ATOM 794 C CA . LEU A 1 112 ? 84.891 6.190 34.696 1.00 49.74 110 LEU A CA 1
ATOM 795 C C . LEU A 1 112 ? 83.819 7.280 34.896 1.00 48.14 110 LEU A C 1
ATOM 796 O O . LEU A 1 112 ? 83.190 7.706 33.951 1.00 46.93 110 LEU A O 1
ATOM 801 N N . PRO A 1 113 ? 83.678 7.809 36.125 1.00 47.82 111 PRO A N 1
ATOM 802 C CA . PRO A 1 113 ? 82.803 8.977 36.210 1.00 46.54 111 PRO A CA 1
ATOM 803 C C . PRO A 1 113 ? 83.446 10.193 35.520 1.00 46.27 111 PRO A C 1
ATOM 804 O O . PRO A 1 113 ? 84.671 10.297 35.459 1.00 44.96 111 PRO A O 1
ATOM 808 N N . GLY A 1 114 ? 82.610 11.091 35.000 1.00 45.39 112 GLY A N 1
ATOM 809 C CA . GLY A 1 114 ? 83.075 12.313 34.451 1.00 44.25 112 GLY A CA 1
ATOM 810 C C . GLY A 1 114 ? 83.589 13.156 35.596 1.00 45.32 112 GLY A C 1
ATOM 811 O O . GLY A 1 114 ? 83.306 12.885 36.770 1.00 45.40 112 GLY A O 1
ATOM 812 N N . ILE A 1 115 ? 84.363 14.172 35.239 1.00 45.16 113 ILE A N 1
ATOM 813 C CA . ILE A 1 115 ? 85.064 15.014 36.191 1.00 46.95 113 ILE A CA 1
ATOM 814 C C . ILE A 1 115 ? 84.108 15.765 37.126 1.00 46.78 113 ILE A C 1
ATOM 815 O O . ILE A 1 115 ? 84.371 15.832 38.318 1.00 47.85 113 ILE A O 1
ATOM 820 N N . ALA A 1 116 ? 83.023 16.296 36.591 1.00 46.77 114 ALA A N 1
ATOM 821 C CA . ALA A 1 116 ? 81.982 16.935 37.393 1.00 48.58 114 ALA A CA 1
ATOM 822 C C . ALA A 1 116 ? 81.288 15.932 38.355 1.00 50.23 114 ALA A C 1
ATOM 823 O O . ALA A 1 116 ? 80.802 16.307 39.425 1.00 52.33 114 ALA A O 1
ATOM 825 N N . ASN A 1 117 ? 81.245 14.655 38.002 1.00 50.78 115 ASN A N 1
ATOM 826 C CA . ASN A 1 117 ? 80.609 13.709 38.889 1.00 51.15 115 ASN A CA 1
ATOM 827 C C . ASN A 1 117 ? 81.548 13.271 40.006 1.00 52.35 115 ASN A C 1
ATOM 828 O O . ASN A 1 117 ? 81.091 12.986 41.135 1.00 51.39 115 ASN A O 1
ATOM 833 N N . TYR A 1 118 ? 82.861 13.289 39.724 1.00 53.32 116 TYR A N 1
ATOM 834 C CA . TYR A 1 118 ? 83.841 13.296 40.844 1.00 54.85 116 TYR A CA 1
ATOM 835 C C . TYR A 1 118 ? 83.639 14.477 41.790 1.00 55.29 116 TYR A C 1
ATOM 836 O O . TYR A 1 118 ? 83.721 14.298 42.985 1.00 55.72 116 TYR A O 1
ATOM 845 N N . LYS A 1 119 ? 83.387 15.666 41.255 1.00 56.25 117 LYS A N 1
ATOM 846 C CA . LYS A 1 119 ? 83.118 16.816 42.097 1.00 58.48 117 LYS A CA 1
ATOM 847 C C . LYS A 1 119 ? 81.950 16.572 43.030 1.00 58.19 117 LYS A C 1
ATOM 848 O O . LYS A 1 119 ? 82.072 16.739 44.211 1.00 58.05 117 LYS A O 1
ATOM 854 N N . LYS A 1 120 ? 80.836 16.157 42.455 1.00 60.10 118 LYS A N 1
ATOM 855 C CA . LYS A 1 120 ? 79.581 15.857 43.149 1.00 61.14 118 LYS A CA 1
ATOM 856 C C . LYS A 1 120 ? 79.732 14.894 44.338 1.00 61.17 118 LYS A C 1
ATOM 857 O O . LYS A 1 120 ? 79.190 15.182 45.387 1.00 62.02 118 LYS A O 1
ATOM 863 N N . ILE A 1 121 ? 80.458 13.780 44.217 1.00 61.26 119 ILE A N 1
ATOM 864 C CA . ILE A 1 121 ? 80.702 12.960 45.421 1.00 62.08 119 ILE A CA 1
ATOM 865 C C . ILE A 1 121 ? 81.409 13.741 46.543 1.00 61.51 119 ILE A C 1
ATOM 866 O O . ILE A 1 121 ? 81.035 13.689 47.709 1.00 61.35 119 ILE A O 1
ATOM 871 N N . TYR A 1 122 ? 82.385 14.534 46.171 1.00 60.91 120 TYR A N 1
ATOM 872 C CA . TYR A 1 122 ? 83.144 15.221 47.175 1.00 60.67 120 TYR A CA 1
ATOM 873 C C . TYR A 1 122 ? 82.357 16.391 47.832 1.00 61.71 120 TYR A C 1
ATOM 874 O O . TYR A 1 122 ? 82.476 16.661 49.037 1.00 61.04 120 TYR A O 1
ATOM 883 N N . SER A 1 123 ? 81.572 17.082 47.013 1.00 63.19 121 SER A N 1
ATOM 884 C CA . SER A 1 123 ? 80.820 18.232 47.432 1.00 65.13 121 SER A CA 1
ATOM 885 C C . SER A 1 123 ? 79.706 17.804 48.387 1.00 65.55 121 SER A C 1
ATOM 886 O O . SER A 1 123 ? 79.395 18.512 49.349 1.00 64.78 121 SER A O 1
ATOM 889 N N . HIS A 1 124 ? 79.137 16.624 48.137 1.00 67.29 122 HIS A N 1
ATOM 890 C CA . HIS A 1 124 ? 78.083 16.040 49.005 1.00 69.25 122 HIS A CA 1
ATOM 891 C C . HIS A 1 124 ? 78.625 15.588 50.372 1.00 69.18 122 HIS A C 1
ATOM 892 O O . HIS A 1 124 ? 78.017 15.839 51.426 1.00 68.46 122 HIS A O 1
ATOM 899 N N . ILE A 1 125 ? 79.766 14.912 50.328 1.00 69.92 123 ILE A N 1
ATOM 900 C CA . ILE A 1 125 ? 80.510 14.523 51.530 1.00 70.59 123 ILE A CA 1
ATOM 901 C C . ILE A 1 125 ? 81.002 15.734 52.345 1.00 70.68 123 ILE A C 1
ATOM 902 O O . ILE A 1 125 ? 80.865 15.761 53.577 1.00 71.42 123 ILE A O 1
ATOM 907 N N . SER A 1 126 ? 81.558 16.725 51.652 1.00 69.93 124 SER A N 1
ATOM 908 C CA . SER A 1 126 ? 82.110 17.894 52.301 1.00 69.95 124 SER A CA 1
ATOM 909 C C . SER A 1 126 ? 81.523 19.176 51.723 1.00 69.33 124 SER A C 1
ATOM 910 O O . SER A 1 126 ? 82.103 19.817 50.840 1.00 68.24 124 SER A O 1
ATOM 913 N N . PRO A 1 127 ? 80.340 19.546 52.215 1.00 69.32 125 PRO A N 1
ATOM 914 C CA . PRO A 1 127 ? 79.772 20.803 51.740 1.00 69.36 125 PRO A CA 1
ATOM 915 C C . PRO A 1 127 ? 80.550 21.996 52.298 1.00 69.48 125 PRO A C 1
ATOM 916 O O . PRO A 1 127 ? 81.019 22.845 51.536 1.00 69.87 125 PRO A O 1
ATOM 920 N N . PHE A 1 133 ? 87.762 22.270 41.210 1.00 57.64 131 PHE A N 1
ATOM 921 C CA . PHE A 1 133 ? 89.009 21.486 41.105 1.00 58.41 131 PHE A CA 1
ATOM 922 C C . PHE A 1 133 ? 90.162 22.388 40.707 1.00 58.63 131 PHE A C 1
ATOM 923 O O . PHE A 1 133 ? 89.978 23.355 40.003 1.00 59.97 131 PHE A O 1
ATOM 931 N N . ASN A 1 134 ? 91.358 22.094 41.177 1.00 59.27 132 ASN A N 1
ATOM 932 C CA . ASN A 1 134 ? 92.507 22.839 40.689 1.00 59.43 132 ASN A CA 1
ATOM 933 C C . ASN A 1 134 ? 93.080 22.114 39.474 1.00 59.57 132 ASN A C 1
ATOM 934 O O . ASN A 1 134 ? 93.794 21.114 39.606 1.00 58.20 132 ASN A O 1
ATOM 939 N N . THR A 1 135 ? 92.745 22.629 38.303 1.00 60.83 133 THR A N 1
ATOM 940 C CA . THR A 1 135 ? 93.124 21.986 37.029 1.00 62.81 133 THR A CA 1
ATOM 941 C C . THR A 1 135 ? 94.615 22.127 36.670 1.00 63.78 133 THR A C 1
ATOM 942 O O . THR A 1 135 ? 95.158 21.330 35.879 1.00 62.69 133 THR A O 1
ATOM 946 N N . GLN A 1 136 ? 95.273 23.123 37.274 1.00 64.84 134 GLN A N 1
ATOM 947 C CA . GLN A 1 136 ? 96.701 23.292 37.082 1.00 67.24 134 GLN A CA 1
ATOM 948 C C . GLN A 1 136 ? 97.525 22.519 38.108 1.00 66.21 134 GLN A C 1
ATOM 949 O O . GLN A 1 136 ? 98.747 22.685 38.170 1.00 67.58 134 GLN A O 1
ATOM 955 N N . VAL A 1 137 ? 96.884 21.673 38.903 1.00 64.71 135 VAL A N 1
ATOM 956 C CA . VAL A 1 137 ? 97.599 20.949 39.947 1.00 63.94 135 VAL A CA 1
ATOM 957 C C . VAL A 1 137 ? 98.779 20.233 39.310 1.00 63.85 135 VAL A C 1
ATOM 958 O O . VAL A 1 137 ? 98.651 19.677 38.230 1.00 64.00 135 VAL A O 1
ATOM 962 N N . SER A 1 138 ? 99.930 20.235 39.965 1.00 63.45 136 SER A N 1
ATOM 963 C CA . SER A 1 138 ? 100.992 19.430 39.425 1.00 63.99 136 SER A CA 1
ATOM 964 C C . SER A 1 138 ? 100.700 17.954 39.654 1.00 64.43 136 SER A C 1
ATOM 965 O O . SER A 1 138 ? 100.222 17.550 40.723 1.00 64.42 136 SER A O 1
ATOM 968 N N . LEU A 1 139 ? 101.057 17.165 38.639 1.00 64.84 137 LEU A N 1
ATOM 969 C CA . LEU A 1 139 ? 100.906 15.720 38.641 1.00 64.55 137 LEU A CA 1
ATOM 970 C C . LEU A 1 139 ? 102.189 14.998 39.004 1.00 64.97 137 LEU A C 1
ATOM 971 O O . LEU A 1 139 ? 102.180 13.791 39.212 1.00 64.42 137 LEU A O 1
ATOM 976 N N . ASP A 1 140 ? 103.295 15.737 39.103 1.00 66.09 138 ASP A N 1
ATOM 977 C CA . ASP A 1 140 ? 104.603 15.115 39.392 1.00 66.28 138 ASP A CA 1
ATOM 978 C C . ASP A 1 140 ? 105.127 15.334 40.793 1.00 65.63 138 ASP A C 1
ATOM 979 O O . ASP A 1 140 ? 106.274 14.958 41.102 1.00 66.26 138 ASP A O 1
ATOM 984 N N . ALA A 1 141 ? 104.289 15.940 41.626 1.00 63.85 139 ALA A N 1
ATOM 985 C CA . ALA A 1 141 ? 104.555 16.089 43.049 1.00 62.63 139 ALA A CA 1
ATOM 986 C C . ALA A 1 141 ? 103.302 15.721 43.829 1.00 61.30 139 ALA A C 1
ATOM 987 O O . ALA A 1 141 ? 102.187 15.905 43.311 1.00 59.72 139 ALA A O 1
ATOM 989 N N . PHE A 1 142 ? 103.525 15.216 45.056 1.00 59.54 140 PHE A N 1
ATOM 990 C CA . PHE A 1 142 ? 102.476 14.878 46.014 1.00 58.57 140 PHE A CA 1
ATOM 991 C C . PHE A 1 142 ? 101.798 16.110 46.571 1.00 58.89 140 PHE A C 1
ATOM 992 O O . PHE A 1 142 ? 102.468 17.035 47.038 1.00 59.53 140 PHE A O 1
ATOM 1000 N N . PRO A 1 143 ? 100.461 16.167 46.485 1.00 59.08 141 PRO A N 1
ATOM 1001 C CA . PRO A 1 143 ? 99.740 17.335 47.010 1.00 58.17 141 PRO A CA 1
ATOM 1002 C C . PRO A 1 143 ? 99.978 17.609 48.504 1.00 57.63 141 PRO A C 1
ATOM 1003 O O . PRO A 1 143 ? 100.321 16.711 49.275 1.00 57.13 141 PRO A O 1
ATOM 1007 N N . GLN A 1 144 ? 99.711 18.843 48.894 1.00 58.03 142 GLN A N 1
ATOM 1008 C CA . GLN A 1 144 ? 99.803 19.271 50.259 1.00 58.60 142 GLN A CA 1
ATOM 1009 C C . GLN A 1 144 ? 98.657 20.157 50.746 1.00 58.53 142 GLN A C 1
ATOM 1010 O O . GLN A 1 144 ? 98.757 20.829 51.759 1.00 60.12 142 GLN A O 1
ATOM 1016 N N . LYS A 1 145 ? 97.565 20.185 50.014 1.00 58.32 143 LYS A N 1
ATOM 1017 C CA . LYS A 1 145 ? 96.294 20.642 50.583 1.00 58.06 143 LYS A CA 1
ATOM 1018 C C . LYS A 1 145 ? 95.122 19.842 50.013 1.00 57.66 143 LYS A C 1
ATOM 1019 O O . LYS A 1 145 ? 95.256 19.162 48.991 1.00 56.79 143 LYS A O 1
ATOM 1025 N N . THR A 1 146 ? 94.007 19.872 50.719 1.00 58.28 144 THR A N 1
ATOM 1026 C CA . THR A 1 146 ? 92.824 19.101 50.330 1.00 59.67 144 THR A CA 1
ATOM 1027 C C . THR A 1 146 ? 92.370 19.243 48.871 1.00 59.22 144 THR A C 1
ATOM 1028 O O . THR A 1 146 ? 92.073 18.238 48.268 1.00 58.88 144 THR A O 1
ATOM 1032 N N . MET A 1 147 ? 92.318 20.458 48.313 1.00 60.11 145 MET A N 1
ATOM 1033 C CA . MET A 1 147 ? 91.767 20.634 46.947 1.00 60.52 145 MET A CA 1
ATOM 1034 C C . MET A 1 147 ? 92.670 20.045 45.880 1.00 59.24 145 MET A C 1
ATOM 1035 O O . MET A 1 147 ? 92.200 19.486 44.890 1.00 59.36 145 MET A O 1
ATOM 1040 N N . ASP A 1 148 ? 93.965 20.206 46.109 1.00 57.69 146 ASP A N 1
ATOM 1041 C CA . ASP A 1 148 ? 95.018 19.548 45.359 1.00 56.38 146 ASP A CA 1
ATOM 1042 C C . ASP A 1 148 ? 95.022 18.018 45.541 1.00 54.38 146 ASP A C 1
ATOM 1043 O O . ASP A 1 148 ? 95.235 17.294 44.561 1.00 54.13 146 ASP A O 1
ATOM 1048 N N . ALA A 1 149 ? 94.850 17.540 46.775 1.00 51.40 147 ALA A N 1
ATOM 1049 C CA . ALA A 1 149 ? 94.726 16.108 47.025 1.00 50.86 147 ALA A CA 1
ATOM 1050 C C . ALA A 1 149 ? 93.576 15.516 46.193 1.00 50.95 147 ALA A C 1
ATOM 1051 O O . ALA A 1 149 ? 93.739 14.477 45.528 1.00 51.83 147 ALA A O 1
ATOM 1053 N N . LEU A 1 150 ? 92.443 16.218 46.148 1.00 50.08 148 LEU A N 1
ATOM 1054 C CA . LEU A 1 150 ? 91.302 15.743 45.370 1.00 49.54 148 LEU A CA 1
ATOM 1055 C C . LEU A 1 150 ? 91.565 15.758 43.856 1.00 49.86 148 LEU A C 1
ATOM 1056 O O . LEU A 1 150 ? 91.227 14.819 43.129 1.00 48.41 148 LEU A O 1
ATOM 1061 N N . SER A 1 151 ? 92.140 16.881 43.409 1.00 50.35 149 SER A N 1
ATOM 1062 C CA . SER A 1 151 ? 92.318 17.216 42.001 1.00 50.15 149 SER A CA 1
ATOM 1063 C C . SER A 1 151 ? 93.298 16.239 41.385 1.00 48.93 149 SER A C 1
ATOM 1064 O O . SER A 1 151 ? 93.146 15.850 40.260 1.00 49.02 149 SER A O 1
ATOM 1067 N N . TYR A 1 152 ? 94.314 15.887 42.136 1.00 47.92 150 TYR A N 1
ATOM 1068 C CA . TYR A 1 152 ? 95.324 14.971 41.692 1.00 49.06 150 TYR A CA 1
ATOM 1069 C C . TYR A 1 152 ? 94.800 13.506 41.643 1.00 48.99 150 TYR A C 1
ATOM 1070 O O . TYR A 1 152 ? 95.103 12.814 40.706 1.00 49.87 150 TYR A O 1
ATOM 1079 N N . GLY A 1 153 ? 94.025 13.058 42.635 1.00 48.39 151 GLY A N 1
ATOM 1080 C CA . GLY A 1 153 ? 93.372 11.732 42.581 1.00 48.52 151 GLY A CA 1
ATOM 1081 C C . GLY A 1 153 ? 92.595 11.544 41.298 1.00 49.35 151 GLY A C 1
ATOM 1082 O O . GLY A 1 153 ? 92.793 10.556 40.600 1.00 50.21 151 GLY A O 1
ATOM 1083 N N . VAL A 1 154 ? 91.736 12.518 40.978 1.00 49.06 152 VAL A N 1
ATOM 1084 C CA . VAL A 1 154 ? 90.970 12.592 39.726 1.00 48.26 152 VAL A CA 1
ATOM 1085 C C . VAL A 1 154 ? 91.846 12.650 38.486 1.00 48.92 152 VAL A C 1
ATOM 1086 O O . VAL A 1 154 ? 91.922 11.653 37.751 1.00 50.30 152 VAL A O 1
ATOM 1090 N N . PHE A 1 155 ? 92.515 13.776 38.237 1.00 48.82 153 PHE A N 1
ATOM 1091 C CA . PHE A 1 155 ? 93.364 13.928 37.046 1.00 49.28 153 PHE A CA 1
ATOM 1092 C C . PHE A 1 155 ? 94.494 12.862 36.825 1.00 49.65 153 PHE A C 1
ATOM 1093 O O . PHE A 1 155 ? 94.680 12.336 35.713 1.00 51.58 153 PHE A O 1
ATOM 1101 N N . LYS A 1 156 ? 95.223 12.507 37.850 1.00 49.31 154 LYS A N 1
ATOM 1102 C CA . LYS A 1 156 ? 96.277 11.541 37.653 1.00 50.71 154 LYS A CA 1
ATOM 1103 C C . LYS A 1 156 ? 95.751 10.124 37.505 1.00 51.28 154 LYS A C 1
ATOM 1104 O O . LYS A 1 156 ? 96.406 9.297 36.864 1.00 49.77 154 LYS A O 1
ATOM 1110 N N . GLY A 1 157 ? 94.570 9.855 38.100 1.00 51.83 155 GLY A N 1
ATOM 1111 C CA . GLY A 1 157 ? 93.933 8.528 37.998 1.00 52.19 155 GLY A CA 1
ATOM 1112 C C . GLY A 1 157 ? 93.510 8.235 36.585 1.00 52.62 155 GLY A C 1
ATOM 1113 O O . GLY A 1 157 ? 93.794 7.156 36.044 1.00 54.10 155 GLY A O 1
ATOM 1114 N N . ILE A 1 158 ? 92.895 9.232 35.968 1.00 52.13 156 ILE A N 1
ATOM 1115 C CA . ILE A 1 158 ? 92.482 9.182 34.610 1.00 52.45 156 ILE A CA 1
ATOM 1116 C C . ILE A 1 158 ? 93.732 9.082 33.695 1.00 55.29 156 ILE A C 1
ATOM 1117 O O . ILE A 1 158 ? 93.818 8.180 32.836 1.00 56.37 156 ILE A O 1
ATOM 1122 N N . TYR A 1 159 ? 94.708 9.979 33.915 1.00 55.79 157 TYR A N 1
ATOM 1123 C CA . TYR A 1 159 ? 95.945 9.987 33.187 1.00 56.37 157 TYR A CA 1
ATOM 1124 C C . TYR A 1 159 ? 96.628 8.654 33.191 1.00 56.97 157 TYR A C 1
ATOM 1125 O O . TYR A 1 159 ? 96.974 8.156 32.133 1.00 57.94 157 TYR A O 1
ATOM 1134 N N . LEU A 1 160 ? 96.844 8.062 34.365 1.00 57.35 158 LEU A N 1
ATOM 1135 C CA . LEU A 1 160 ? 97.473 6.749 34.418 1.00 57.53 158 LEU A CA 1
ATOM 1136 C C . LEU A 1 160 ? 96.690 5.633 33.681 1.00 58.90 158 LEU A C 1
ATOM 1137 O O . LEU A 1 160 ? 97.291 4.729 33.108 1.00 58.91 158 LEU A O 1
ATOM 1142 N N . LEU A 1 161 ? 95.365 5.718 33.651 1.00 59.39 159 LEU A N 1
ATOM 1143 C CA . LEU A 1 161 ? 94.546 4.658 33.043 1.00 60.05 159 LEU A CA 1
ATOM 1144 C C . LEU A 1 161 ? 94.586 4.648 31.534 1.00 60.54 159 LEU A C 1
ATOM 1145 O O . LEU A 1 161 ? 94.731 3.604 30.932 1.00 60.03 159 LEU A O 1
ATOM 1150 N N . ILE A 1 162 ? 94.386 5.818 30.948 1.00 62.46 160 ILE A N 1
ATOM 1151 C CA . ILE A 1 162 ? 94.580 6.049 29.541 1.00 63.79 160 ILE A CA 1
ATOM 1152 C C . ILE A 1 162 ? 96.021 5.701 29.100 1.00 65.28 160 ILE A C 1
ATOM 1153 O O . ILE A 1 162 ? 96.205 4.843 28.242 1.00 66.68 160 ILE A O 1
ATOM 1158 N N . LYS A 1 163 ? 97.033 6.346 29.673 1.00 65.43 161 LYS A N 1
ATOM 1159 C CA . LYS A 1 163 ? 98.426 5.959 29.415 1.00 65.59 161 LYS A CA 1
ATOM 1160 C C . LYS A 1 163 ? 98.610 4.456 29.368 1.00 65.41 161 LYS A C 1
ATOM 1161 O O . LYS A 1 163 ? 99.222 3.971 28.437 1.00 65.67 161 LYS A O 1
ATOM 1167 N N . ASP A 1 164 ? 98.094 3.722 30.354 1.00 65.41 162 ASP A N 1
ATOM 1168 C CA . ASP A 1 164 ? 98.356 2.292 30.465 1.00 65.60 162 ASP A CA 1
ATOM 1169 C C . ASP A 1 164 ? 97.679 1.521 29.344 1.00 66.15 162 ASP A C 1
ATOM 1170 O O . ASP A 1 164 ? 98.206 0.494 28.871 1.00 66.27 162 ASP A O 1
ATOM 1175 N N . ALA A 1 165 ? 96.540 2.057 28.906 1.00 65.86 163 ALA A N 1
ATOM 1176 C CA . ALA A 1 165 ? 95.675 1.458 27.932 1.00 65.52 163 ALA A CA 1
ATOM 1177 C C . ALA A 1 165 ? 96.192 1.769 26.557 1.00 66.16 163 ALA A C 1
ATOM 1178 O O . ALA A 1 165 ? 95.911 1.030 25.603 1.00 65.02 163 ALA A O 1
ATOM 1180 N N . ALA A 1 166 ? 96.868 2.914 26.445 1.00 67.13 164 ALA A N 1
ATOM 1181 C CA . ALA A 1 166 ? 97.365 3.380 25.161 1.00 68.31 164 ALA A CA 1
ATOM 1182 C C . ALA A 1 166 ? 98.818 2.965 24.983 1.00 69.40 164 ALA A C 1
ATOM 1183 O O . ALA A 1 166 ? 99.473 3.428 24.069 1.00 70.06 164 ALA A O 1
ATOM 1185 N N . GLN A 1 167 ? 99.302 2.093 25.862 1.00 71.66 165 GLN A N 1
ATOM 1186 C CA . GLN A 1 167 ? 100.626 1.515 25.745 1.00 74.49 165 GLN A CA 1
ATOM 1187 C C . GLN A 1 167 ? 100.864 1.260 24.248 1.00 75.38 165 GLN A C 1
ATOM 1188 O O . GLN A 1 167 ? 100.114 0.522 23.563 1.00 75.04 165 GLN A O 1
ATOM 1194 N N . ASN A 1 168 ? 101.939 1.879 23.782 1.00 75.55 166 ASN A N 1
ATOM 1195 C CA . ASN A 1 168 ? 101.926 2.619 22.539 1.00 76.18 166 ASN A CA 1
ATOM 1196 C C . ASN A 1 168 ? 100.952 2.154 21.462 1.00 75.92 166 ASN A C 1
ATOM 1197 O O . ASN A 1 168 ? 101.175 1.118 20.754 1.00 76.20 166 ASN A O 1
ATOM 1202 N N . LYS A 1 169 ? 99.832 2.897 21.447 1.00 74.28 167 LYS A N 1
ATOM 1203 C CA . LYS A 1 169 ? 98.849 2.933 20.369 1.00 73.26 167 LYS A CA 1
ATOM 1204 C C . LYS A 1 169 ? 98.644 4.399 20.113 1.00 72.62 167 LYS A C 1
ATOM 1205 O O . LYS A 1 169 ? 99.154 5.229 20.877 1.00 73.19 167 LYS A O 1
ATOM 1211 N N . LYS A 1 170 ? 97.940 4.721 19.032 1.00 71.82 168 LYS A N 1
ATOM 1212 C CA . LYS A 1 170 ? 97.398 6.062 18.799 1.00 71.91 168 LYS A CA 1
ATOM 1213 C C . LYS A 1 170 ? 96.366 6.417 19.905 1.00 70.69 168 LYS A C 1
ATOM 1214 O O . LYS A 1 170 ? 95.770 5.502 20.520 1.00 70.64 168 LYS A O 1
ATOM 1220 N N . LEU A 1 171 ? 96.112 7.722 20.110 1.00 69.58 169 LEU A N 1
ATOM 1221 C CA . LEU A 1 171 ? 95.156 8.205 21.138 1.00 67.07 169 LEU A CA 1
ATOM 1222 C C . LEU A 1 171 ? 94.208 9.283 20.620 1.00 65.99 169 LEU A C 1
ATOM 1223 O O . LEU A 1 171 ? 94.636 10.316 20.125 1.00 66.21 169 LEU A O 1
ATOM 1228 N N . TYR A 1 172 ? 92.906 9.048 20.751 1.00 65.41 170 TYR A N 1
ATOM 1229 C CA . TYR A 1 172 ? 91.881 10.031 20.348 1.00 64.38 170 TYR A CA 1
ATOM 1230 C C . TYR A 1 172 ? 90.967 10.388 21.544 1.00 62.89 170 TYR A C 1
ATOM 1231 O O . TYR A 1 172 ? 90.561 9.520 22.308 1.00 62.85 170 TYR A O 1
ATOM 1240 N N . PHE A 1 173 ? 90.615 11.664 21.663 1.00 61.04 171 PHE A N 1
ATOM 1241 C CA . PHE A 1 173 ? 89.814 12.184 22.734 1.00 57.87 171 PHE A CA 1
ATOM 1242 C C . PHE A 1 173 ? 88.752 12.944 22.029 1.00 57.85 171 PHE A C 1
ATOM 1243 O O . PHE A 1 173 ? 89.033 13.513 20.951 1.00 57.80 171 PHE A O 1
ATOM 1251 N N . THR A 1 174 ? 87.555 12.979 22.651 1.00 56.68 172 THR A N 1
ATOM 1252 C CA . THR A 1 174 ? 86.404 13.823 22.250 1.00 56.82 172 THR A CA 1
ATOM 1253 C C . THR A 1 174 ? 85.657 14.122 23.532 1.00 56.31 172 THR A C 1
ATOM 1254 O O . THR A 1 174 ? 86.080 13.681 24.599 1.00 56.39 172 THR A O 1
ATOM 1258 N N . GLY A 1 175 ? 84.526 14.801 23.435 1.00 55.80 173 GLY A N 1
ATOM 1259 C CA . GLY A 1 175 ? 83.749 15.100 24.610 1.00 56.24 173 GLY A CA 1
ATOM 1260 C C . GLY A 1 175 ? 84.091 16.404 25.315 1.00 57.45 173 GLY A C 1
ATOM 1261 O O . GLY A 1 175 ? 85.221 16.938 25.218 1.00 57.68 173 GLY A O 1
ATOM 1262 N N . GLY A 1 176 ? 83.129 16.877 26.085 1.00 57.14 174 GLY A N 1
ATOM 1263 C CA . GLY A 1 176 ? 83.181 18.203 26.632 1.00 58.79 174 GLY A CA 1
ATOM 1264 C C . GLY A 1 176 ? 84.411 18.558 27.435 1.00 58.71 174 GLY A C 1
ATOM 1265 O O . GLY A 1 176 ? 84.750 19.717 27.490 1.00 59.34 174 GLY A O 1
ATOM 1266 N N . ASP A 1 177 ? 85.035 17.547 28.053 1.00 58.70 175 ASP A N 1
ATOM 1267 C CA . ASP A 1 177 ? 86.217 17.650 28.879 1.00 58.12 175 ASP A CA 1
ATOM 1268 C C . ASP A 1 177 ? 87.356 16.961 28.166 1.00 58.02 175 ASP A C 1
ATOM 1269 O O . ASP A 1 177 ? 88.418 16.772 28.730 1.00 57.24 175 ASP A O 1
ATOM 1274 N N . GLY A 1 178 ? 87.161 16.588 26.906 1.00 57.91 176 GLY A N 1
ATOM 1275 C CA . GLY A 1 178 ? 88.217 15.897 26.188 1.00 59.03 176 GLY A CA 1
ATOM 1276 C C . GLY A 1 178 ? 89.494 16.648 25.783 1.00 58.93 176 GLY A C 1
ATOM 1277 O O . GLY A 1 178 ? 90.578 16.048 25.669 1.00 58.85 176 GLY A O 1
ATOM 1278 N N . GLN A 1 179 ? 89.388 17.928 25.518 1.00 59.59 177 GLN A N 1
ATOM 1279 C CA . GLN A 1 179 ? 90.602 18.689 25.160 1.00 62.19 177 GLN A CA 1
ATOM 1280 C C . GLN A 1 179 ? 91.543 18.878 26.365 1.00 62.46 177 GLN A C 1
ATOM 1281 O O . GLN A 1 179 ? 92.770 18.633 26.253 1.00 63.10 177 GLN A O 1
ATOM 1287 N N . PHE A 1 180 ? 90.964 19.267 27.507 1.00 62.11 178 PHE A N 1
ATOM 1288 C CA . PHE A 1 180 ? 91.684 19.321 28.770 1.00 61.69 178 PHE A CA 1
ATOM 1289 C C . PHE A 1 180 ? 92.512 18.070 28.941 1.00 62.79 178 PHE A C 1
ATOM 1290 O O . PHE A 1 180 ? 93.722 18.142 29.220 1.00 63.85 178 PHE A O 1
ATOM 1298 N N . LEU A 1 181 ? 91.886 16.902 28.768 1.00 62.33 179 LEU A N 1
ATOM 1299 C CA . LEU A 1 181 ? 92.606 15.647 29.046 1.00 61.92 179 LEU A CA 1
ATOM 1300 C C . LEU A 1 181 ? 93.690 15.355 28.009 1.00 61.06 179 LEU A C 1
ATOM 1301 O O . LEU A 1 181 ? 94.680 14.678 28.288 1.00 59.89 179 LEU A O 1
ATOM 1306 N N . ALA A 1 182 ? 93.473 15.852 26.804 1.00 62.37 180 ALA A N 1
ATOM 1307 C CA . ALA A 1 182 ? 94.394 15.598 25.668 1.00 64.16 180 ALA A CA 1
ATOM 1308 C C . ALA A 1 182 ? 95.708 16.336 25.925 1.00 64.59 180 ALA A C 1
ATOM 1309 O O . ALA A 1 182 ? 96.789 15.794 25.689 1.00 65.43 180 ALA A O 1
ATOM 1311 N N . ASN A 1 183 ? 95.604 17.542 26.477 1.00 65.76 181 ASN A N 1
ATOM 1312 C CA . ASN A 1 183 ? 96.791 18.308 26.875 1.00 66.62 181 ASN A CA 1
ATOM 1313 C C . ASN A 1 183 ? 97.794 17.539 27.744 1.00 67.21 181 ASN A C 1
ATOM 1314 O O . ASN A 1 183 ? 98.962 17.838 27.729 1.00 67.83 181 ASN A O 1
ATOM 1319 N N . TYR A 1 184 ? 97.348 16.522 28.462 1.00 68.17 182 TYR A N 1
ATOM 1320 C CA . TYR A 1 184 ? 98.239 15.716 29.256 1.00 69.73 182 TYR A CA 1
ATOM 1321 C C . TYR A 1 184 ? 99.142 14.817 28.416 1.00 71.19 182 TYR A C 1
ATOM 1322 O O . TYR A 1 184 ? 100.045 14.120 28.925 1.00 70.41 182 TYR A O 1
ATOM 1331 N N . PHE A 1 185 ? 98.890 14.822 27.117 1.00 73.02 183 PHE A N 1
ATOM 1332 C CA . PHE A 1 185 ? 99.504 13.836 26.271 1.00 74.75 183 PHE A CA 1
ATOM 1333 C C . PHE A 1 185 ? 100.273 14.485 25.142 1.00 77.13 183 PHE A C 1
ATOM 1334 O O . PHE A 1 185 ? 99.912 15.577 24.636 1.00 78.17 183 PHE A O 1
ATOM 1342 N N . ASP A 1 186 ? 101.369 13.826 24.795 1.00 79.11 184 ASP A N 1
ATOM 1343 C CA . ASP A 1 186 ? 102.037 14.029 23.527 1.00 80.64 184 ASP A CA 1
ATOM 1344 C C . ASP A 1 186 ? 101.569 12.866 22.677 1.00 81.48 184 ASP A C 1
ATOM 1345 O O . ASP A 1 186 ? 101.248 11.770 23.211 1.00 81.80 184 ASP A O 1
ATOM 1350 N N . HIS A 1 187 ? 101.531 13.120 21.368 1.00 82.03 185 HIS A N 1
ATOM 1351 C CA . HIS A 1 187 ? 101.029 12.201 20.312 1.00 82.78 185 HIS A CA 1
ATOM 1352 C C . HIS A 1 187 ? 99.484 11.993 20.291 1.00 81.84 185 HIS A C 1
ATOM 1353 O O . HIS A 1 187 ? 98.990 11.076 19.604 1.00 81.97 185 HIS A O 1
ATOM 1360 N N . ALA A 1 188 ? 98.731 12.836 21.015 1.00 80.33 186 ALA A N 1
ATOM 1361 C CA . ALA A 1 188 ? 97.263 12.684 21.093 1.00 78.50 186 ALA A CA 1
ATOM 1362 C C . ALA A 1 188 ? 96.456 13.778 20.393 1.00 77.67 186 ALA A C 1
ATOM 1363 O O . ALA A 1 188 ? 96.865 14.953 20.348 1.00 77.88 186 ALA A O 1
ATOM 1365 N N . ILE A 1 189 ? 95.304 13.357 19.850 1.00 76.25 187 ILE A N 1
ATOM 1366 C CA . ILE A 1 189 ? 94.412 14.175 19.021 1.00 74.32 187 ILE A CA 1
ATOM 1367 C C . ILE A 1 189 ? 93.069 14.307 19.705 1.00 72.64 187 ILE A C 1
ATOM 1368 O O . ILE A 1 189 ? 92.497 13.307 20.180 1.00 72.39 187 ILE A O 1
ATOM 1373 N N . TYR A 1 190 ? 92.581 15.541 19.728 1.00 70.40 188 TYR A N 1
ATOM 1374 C CA . TYR A 1 190 ? 91.242 15.900 20.145 1.00 68.50 188 TYR A CA 1
ATOM 1375 C C . TYR A 1 190 ? 90.408 16.245 18.908 1.00 68.44 188 TYR A C 1
ATOM 1376 O O . TYR A 1 190 ? 90.827 17.025 18.055 1.00 67.68 188 TYR A O 1
ATOM 1385 N N . ASP A 1 191 ? 89.203 15.678 18.835 1.00 68.69 189 ASP A N 1
ATOM 1386 C CA . ASP A 1 191 ? 88.277 15.960 17.735 1.00 68.09 189 ASP A CA 1
ATOM 1387 C C . ASP A 1 191 ? 86.930 16.118 18.404 1.00 67.65 189 ASP A C 1
ATOM 1388 O O . ASP A 1 191 ? 86.378 15.165 18.955 1.00 68.02 189 ASP A O 1
ATOM 1393 N N . LYS A 1 192 ? 86.404 17.330 18.372 1.00 66.79 190 LYS A N 1
ATOM 1394 C CA . LYS A 1 192 ? 85.200 17.632 19.089 1.00 66.91 190 LYS A CA 1
ATOM 1395 C C . LYS A 1 192 ? 84.008 16.869 18.470 1.00 66.85 190 LYS A C 1
ATOM 1396 O O . LYS A 1 192 ? 82.990 16.679 19.133 1.00 68.07 190 LYS A O 1
ATOM 1402 N N . LEU A 1 193 ? 84.170 16.369 17.246 1.00 65.86 191 LEU A N 1
ATOM 1403 C CA . LEU A 1 193 ? 83.052 15.944 16.425 1.00 65.81 191 LEU A CA 1
ATOM 1404 C C . LEU A 1 193 ? 83.042 14.453 16.110 1.00 65.41 191 LEU A C 1
ATOM 1405 O O . LEU A 1 193 ? 82.300 14.018 15.267 1.00 65.38 191 LEU A O 1
ATOM 1410 N N . LEU A 1 194 ? 83.893 13.689 16.785 1.00 65.28 192 LEU A N 1
ATOM 1411 C CA . LEU A 1 194 ? 84.170 12.318 16.446 1.00 64.90 192 LEU A CA 1
ATOM 1412 C C . LEU A 1 194 ? 82.864 11.485 16.342 1.00 65.83 192 LEU A C 1
ATOM 1413 O O . LEU A 1 194 ? 82.780 10.503 15.545 1.00 65.92 192 LEU A O 1
ATOM 1418 N N . ILE A 1 195 ? 81.860 11.911 17.115 1.00 64.99 193 ILE A N 1
ATOM 1419 C CA . ILE A 1 195 ? 80.615 11.183 17.267 1.00 64.83 193 ILE A CA 1
ATOM 1420 C C . ILE A 1 195 ? 79.723 11.393 16.058 1.00 65.11 193 ILE A C 1
ATOM 1421 O O . ILE A 1 195 ? 79.367 10.421 15.392 1.00 65.78 193 ILE A O 1
ATOM 1426 N N . PHE A 1 196 ? 79.424 12.656 15.749 1.00 65.41 194 PHE A N 1
ATOM 1427 C CA . PHE A 1 196 ? 78.765 13.060 14.497 1.00 64.38 194 PHE A CA 1
ATOM 1428 C C . PHE A 1 196 ? 79.454 12.515 13.252 1.00 65.11 194 PHE A C 1
ATOM 1429 O O . PHE A 1 196 ? 78.811 12.305 12.235 1.00 66.34 194 PHE A O 1
ATOM 1437 N N . ARG A 1 197 ? 80.749 12.264 13.328 1.00 64.99 195 ARG A N 1
ATOM 1438 C CA . ARG A 1 197 ? 81.444 11.598 12.231 1.00 65.79 195 ARG A CA 1
ATOM 1439 C C . ARG A 1 197 ? 81.017 10.126 12.061 1.00 65.27 195 ARG A C 1
ATOM 1440 O O . ARG A 1 197 ? 80.905 9.663 10.920 1.00 65.57 195 ARG A O 1
ATOM 1448 N N . GLY A 1 198 ? 80.788 9.400 13.171 1.00 63.87 196 GLY A N 1
ATOM 1449 C CA . GLY A 1 198 ? 80.104 8.080 13.106 1.00 62.93 196 GLY A CA 1
ATOM 1450 C C . GLY A 1 198 ? 78.668 8.194 12.566 1.00 61.68 196 GLY A C 1
ATOM 1451 O O . GLY A 1 198 ? 78.318 7.520 11.614 1.00 61.79 196 GLY A O 1
ATOM 1452 N N . MET A 1 199 ? 77.865 9.073 13.161 1.00 60.92 197 MET A N 1
ATOM 1453 C CA . MET A 1 199 ? 76.524 9.397 12.705 1.00 60.39 197 MET A CA 1
ATOM 1454 C C . MET A 1 199 ? 76.382 9.755 11.199 1.00 63.38 197 MET A C 1
ATOM 1455 O O . MET A 1 199 ? 75.427 9.333 10.567 1.00 63.69 197 MET A O 1
ATOM 1460 N N . LYS A 1 200 ? 77.303 10.563 10.644 1.00 65.19 198 LYS A N 1
ATOM 1461 C CA . LYS A 1 200 ? 77.309 10.902 9.219 1.00 65.75 198 LYS A CA 1
ATOM 1462 C C . LYS A 1 200 ? 77.700 9.672 8.397 1.00 65.76 198 LYS A C 1
ATOM 1463 O O . LYS A 1 200 ? 77.162 9.458 7.359 1.00 64.72 198 LYS A O 1
ATOM 1469 N N . LYS A 1 201 ? 78.653 8.873 8.860 1.00 67.04 199 LYS A N 1
ATOM 1470 C CA . LYS A 1 201 ? 79.058 7.707 8.094 1.00 68.67 199 LYS A CA 1
ATOM 1471 C C . LYS A 1 201 ? 77.947 6.657 7.967 1.00 70.23 199 LYS A C 1
ATOM 1472 O O . LYS A 1 201 ? 77.989 5.816 7.074 1.00 71.04 199 LYS A O 1
ATOM 1478 N N . ILE A 1 202 ? 76.973 6.723 8.876 1.00 70.81 200 ILE A N 1
ATOM 1479 C CA . ILE A 1 202 ? 75.844 5.835 8.943 1.00 71.08 200 ILE A CA 1
ATOM 1480 C C . ILE A 1 202 ? 74.795 6.274 7.932 1.00 71.72 200 ILE A C 1
ATOM 1481 O O . ILE A 1 202 ? 74.287 5.452 7.175 1.00 70.99 200 ILE A O 1
ATOM 1486 N N . ILE A 1 203 ? 74.462 7.567 7.942 1.00 72.38 201 ILE A N 1
ATOM 1487 C CA . ILE A 1 203 ? 73.611 8.177 6.911 1.00 73.23 201 ILE A CA 1
ATOM 1488 C C . ILE A 1 203 ? 74.209 7.931 5.522 1.00 73.75 201 ILE A C 1
ATOM 1489 O O . ILE A 1 203 ? 73.505 7.726 4.536 1.00 74.28 201 ILE A O 1
ATOM 1494 N N . LYS A 1 204 ? 75.527 7.930 5.478 1.00 74.03 202 LYS A N 1
ATOM 1495 C CA . LYS A 1 204 ? 76.275 7.604 4.291 1.00 74.89 202 LYS A CA 1
ATOM 1496 C C . LYS A 1 204 ? 75.938 6.173 3.853 1.00 74.75 202 LYS A C 1
ATOM 1497 O O . LYS A 1 204 ? 75.449 5.976 2.749 1.00 75.48 202 LYS A O 1
ATOM 1503 N N . GLU A 1 205 ? 76.178 5.194 4.728 1.00 74.47 203 GLU A N 1
ATOM 1504 C CA . GLU A 1 205 ? 75.981 3.782 4.436 1.00 74.00 203 GLU A CA 1
ATOM 1505 C C . GLU A 1 205 ? 74.518 3.410 4.178 1.00 73.20 203 GLU A C 1
ATOM 1506 O O . GLU A 1 205 ? 74.235 2.320 3.708 1.00 72.38 203 GLU A O 1
ATOM 1512 N N . ASN A 1 206 ? 73.606 4.333 4.483 1.00 73.13 204 ASN A N 1
ATOM 1513 C CA . ASN A 1 206 ? 72.165 4.114 4.423 1.00 72.92 204 ASN A CA 1
ATOM 1514 C C . ASN A 1 206 ? 71.430 5.219 3.735 1.00 73.76 204 ASN A C 1
ATOM 1515 O O . ASN A 1 206 ? 70.615 5.871 4.373 1.00 73.87 204 ASN A O 1
ATOM 1520 N N . PRO A 1 207 ? 71.665 5.418 2.423 1.00 75.04 205 PRO A N 1
ATOM 1521 C CA . PRO A 1 207 ? 71.213 6.647 1.748 1.00 76.39 205 PRO A CA 1
ATOM 1522 C C . PRO A 1 207 ? 69.727 6.898 1.927 1.00 77.71 205 PRO A C 1
ATOM 1523 O O . PRO A 1 207 ? 69.284 8.068 1.902 1.00 77.98 205 PRO A O 1
ATOM 1527 N N . ASN A 1 208 ? 68.993 5.785 2.102 1.00 78.95 206 ASN A N 1
ATOM 1528 C CA . ASN A 1 208 ? 67.544 5.709 2.390 1.00 79.84 206 ASN A CA 1
ATOM 1529 C C . ASN A 1 208 ? 66.998 6.613 3.513 1.00 80.44 206 ASN A C 1
ATOM 1530 O O . ASN A 1 208 ? 65.817 6.991 3.507 1.00 80.49 206 ASN A O 1
ATOM 1535 N N . LEU A 1 209 ? 67.855 6.940 4.483 1.00 80.96 207 LEU A N 1
ATOM 1536 C CA . LEU A 1 209 ? 67.476 7.777 5.639 1.00 81.15 207 LEU A CA 1
ATOM 1537 C C . LEU A 1 209 ? 66.964 9.196 5.289 1.00 81.32 207 LEU A C 1
ATOM 1538 O O . LEU A 1 209 ? 66.211 9.806 6.058 1.00 81.11 207 LEU A O 1
ATOM 1543 N N . LEU A 1 210 ? 67.341 9.697 4.112 1.00 82.09 208 LEU A N 1
ATOM 1544 C CA . LEU A 1 210 ? 66.939 11.054 3.665 1.00 82.53 208 LEU A CA 1
ATOM 1545 C C . LEU A 1 210 ? 65.707 11.093 2.740 1.00 83.16 208 LEU A C 1
ATOM 1546 O O . LEU A 1 210 ? 65.366 10.108 2.055 1.00 83.61 208 LEU A O 1
ATOM 1551 N N . LEU B 1 3 ? 92.777 -0.606 78.790 1.00 65.69 1 LEU B N 1
ATOM 1552 C CA . LEU B 1 3 ? 93.221 0.464 77.784 1.00 65.60 1 LEU B CA 1
ATOM 1553 C C . LEU B 1 3 ? 92.239 0.652 76.608 1.00 64.19 1 LEU B C 1
ATOM 1554 O O . LEU B 1 3 ? 92.357 -0.008 75.541 1.00 65.04 1 LEU B O 1
ATOM 1559 N N . LEU B 1 4 ? 91.277 1.546 76.835 1.00 61.78 2 LEU B N 1
ATOM 1560 C CA . LEU B 1 4 ? 90.214 1.812 75.882 1.00 59.72 2 LEU B CA 1
ATOM 1561 C C . LEU B 1 4 ? 90.598 2.968 74.933 1.00 58.68 2 LEU B C 1
ATOM 1562 O O . LEU B 1 4 ? 90.755 4.107 75.363 1.00 58.49 2 LEU B O 1
ATOM 1567 N N . LEU B 1 5 ? 90.750 2.650 73.650 1.00 57.30 3 LEU B N 1
ATOM 1568 C CA . LEU B 1 5 ? 91.033 3.648 72.623 1.00 55.67 3 LEU B CA 1
ATOM 1569 C C . LEU B 1 5 ? 89.838 3.852 71.704 1.00 54.70 3 LEU B C 1
ATOM 1570 O O . LEU B 1 5 ? 89.129 2.910 71.409 1.00 54.66 3 LEU B O 1
ATOM 1575 N N . CYS B 1 6 ? 89.661 5.093 71.233 1.00 53.40 4 CYS B N 1
ATOM 1576 C CA . CYS B 1 6 ? 88.572 5.491 70.356 1.00 51.23 4 CYS B CA 1
ATOM 1577 C C . CYS B 1 6 ? 89.066 6.316 69.152 1.00 50.40 4 CYS B C 1
ATOM 1578 O O . CYS B 1 6 ? 89.753 7.350 69.296 1.00 49.75 4 CYS B O 1
ATOM 1581 N N . ASP B 1 7 ? 88.726 5.839 67.956 1.00 49.38 5 ASP B N 1
ATOM 1582 C CA . ASP B 1 7 ? 89.026 6.530 66.695 1.00 48.83 5 ASP B CA 1
ATOM 1583 C C . ASP B 1 7 ? 87.703 6.987 66.036 1.00 47.85 5 ASP B C 1
ATOM 1584 O O . ASP B 1 7 ? 86.963 6.178 65.448 1.00 48.82 5 ASP B O 1
ATOM 1589 N N . ILE B 1 8 ? 87.381 8.275 66.183 1.00 47.16 6 ILE B N 1
ATOM 1590 C CA . ILE B 1 8 ? 86.062 8.792 65.829 1.00 46.93 6 ILE B CA 1
ATOM 1591 C C . ILE B 1 8 ? 86.001 9.474 64.441 1.00 46.01 6 ILE B C 1
ATOM 1592 O O . ILE B 1 8 ? 86.707 10.427 64.183 1.00 45.04 6 ILE B O 1
ATOM 1597 N N . GLY B 1 9 ? 85.149 8.962 63.561 1.00 46.04 7 GLY B N 1
ATOM 1598 C CA . GLY B 1 9 ? 84.975 9.475 62.226 1.00 45.17 7 GLY B CA 1
ATOM 1599 C C . GLY B 1 9 ? 83.644 10.216 62.025 1.00 46.76 7 GLY B C 1
ATOM 1600 O O . GLY B 1 9 ? 82.887 10.478 62.972 1.00 46.87 7 GLY B O 1
ATOM 1601 N N . ASN B 1 10 ? 83.379 10.548 60.775 1.00 47.60 8 ASN B N 1
ATOM 1602 C CA . ASN B 1 10 ? 82.110 11.090 60.344 1.00 50.22 8 ASN B CA 1
ATOM 1603 C C . ASN B 1 10 ? 80.929 10.117 60.307 1.00 51.17 8 ASN B C 1
ATOM 1604 O O . ASN B 1 10 ? 79.779 10.560 60.312 1.00 50.53 8 ASN B O 1
ATOM 1609 N N . SER B 1 11 ? 81.204 8.810 60.323 1.00 52.29 9 SER B N 1
ATOM 1610 C CA . SER B 1 11 ? 80.131 7.820 60.319 1.00 53.74 9 SER B CA 1
ATOM 1611 C C . SER B 1 11 ? 80.174 6.730 61.423 1.00 52.91 9 SER B C 1
ATOM 1612 O O . SER B 1 11 ? 79.141 6.147 61.779 1.00 52.09 9 SER B O 1
ATOM 1615 N N . ASN B 1 12 ? 81.385 6.459 61.905 1.00 51.80 10 ASN B N 1
ATOM 1616 C CA . ASN B 1 12 ? 81.684 5.383 62.817 1.00 51.93 10 ASN B CA 1
ATOM 1617 C C . ASN B 1 12 ? 82.624 5.913 63.894 1.00 51.83 10 ASN B C 1
ATOM 1618 O O . ASN B 1 12 ? 83.457 6.809 63.650 1.00 51.00 10 ASN B O 1
ATOM 1623 N N . ALA B 1 13 ? 82.512 5.334 65.079 1.00 51.75 11 ALA B N 1
ATOM 1624 C CA . ALA B 1 13 ? 83.570 5.413 66.074 1.00 51.28 11 ALA B CA 1
ATOM 1625 C C . ALA B 1 13 ? 84.005 3.956 66.231 1.00 52.12 11 ALA B C 1
ATOM 1626 O O . ALA B 1 13 ? 83.183 3.057 66.471 1.00 53.20 11 ALA B O 1
ATOM 1628 N N . ASN B 1 14 ? 85.288 3.736 65.975 1.00 52.32 12 ASN B N 1
ATOM 1629 C CA . ASN B 1 14 ? 85.931 2.476 66.156 1.00 52.37 12 ASN B CA 1
ATOM 1630 C C . ASN B 1 14 ? 86.658 2.510 67.488 1.00 52.63 12 ASN B C 1
ATOM 1631 O O . ASN B 1 14 ? 87.430 3.431 67.763 1.00 51.52 12 ASN B O 1
ATOM 1636 N N . PHE B 1 15 ? 86.371 1.503 68.309 1.00 54.09 13 PHE B N 1
ATOM 1637 C CA . PHE B 1 15 ? 86.957 1.337 69.651 1.00 55.10 13 PHE B CA 1
ATOM 1638 C C . PHE B 1 15 ? 87.919 0.155 69.690 1.00 56.73 13 PHE B C 1
ATOM 1639 O O . PHE B 1 15 ? 87.750 -0.808 68.953 1.00 55.88 13 PHE B O 1
ATOM 1647 N N . LEU B 1 16 ? 88.902 0.227 70.578 1.00 59.66 14 LEU B N 1
ATOM 1648 C CA . LEU B 1 16 ? 89.757 -0.925 70.920 1.00 61.85 14 LEU B CA 1
ATOM 1649 C C . LEU B 1 16 ? 89.973 -1.004 72.451 1.00 64.07 14 LEU B C 1
ATOM 1650 O O . LEU B 1 16 ? 90.283 0.010 73.091 1.00 64.69 14 LEU B O 1
ATOM 1655 N N . ASP B 1 17 ? 89.814 -2.208 73.009 1.00 66.58 15 ASP B N 1
ATOM 1656 C CA . ASP B 1 17 ? 89.995 -2.530 74.450 1.00 69.31 15 ASP B CA 1
ATOM 1657 C C . ASP B 1 17 ? 91.291 -3.324 74.868 1.00 70.25 15 ASP B C 1
ATOM 1658 O O . ASP B 1 17 ? 91.919 -4.088 74.075 1.00 71.16 15 ASP B O 1
ATOM 1663 N N . LYS B 1 20 ? 90.585 -6.308 71.531 1.00 65.03 18 LYS B N 1
ATOM 1664 C CA . LYS B 1 20 ? 89.098 -6.225 71.434 1.00 66.38 18 LYS B CA 1
ATOM 1665 C C . LYS B 1 20 ? 88.485 -5.031 70.659 1.00 66.00 18 LYS B C 1
ATOM 1666 O O . LYS B 1 20 ? 88.246 -3.964 71.242 1.00 65.74 18 LYS B O 1
ATOM 1672 N N . TYR B 1 21 ? 88.161 -5.265 69.382 1.00 65.39 19 TYR B N 1
ATOM 1673 C CA . TYR B 1 21 ? 87.821 -4.208 68.444 1.00 65.79 19 TYR B CA 1
ATOM 1674 C C . TYR B 1 21 ? 86.329 -4.179 68.179 1.00 64.65 19 TYR B C 1
ATOM 1675 O O . TYR B 1 21 ? 85.738 -5.212 67.856 1.00 64.92 19 TYR B O 1
ATOM 1684 N N . PHE B 1 22 ? 85.715 -2.998 68.307 1.00 61.90 20 PHE B N 1
ATOM 1685 C CA . PHE B 1 22 ? 84.321 -2.849 67.923 1.00 59.34 20 PHE B CA 1
ATOM 1686 C C . PHE B 1 22 ? 83.979 -1.511 67.284 1.00 58.09 20 PHE B C 1
ATOM 1687 O O . PHE B 1 22 ? 84.687 -0.511 67.479 1.00 57.45 20 PHE B O 1
ATOM 1695 N N . THR B 1 23 ? 82.886 -1.511 66.537 1.00 56.00 21 THR B N 1
ATOM 1696 C CA . THR B 1 23 ? 82.446 -0.329 65.852 1.00 56.22 21 THR B CA 1
ATOM 1697 C C . THR B 1 23 ? 81.050 0.070 66.264 1.00 55.48 21 THR B C 1
ATOM 1698 O O . THR B 1 23 ? 80.138 -0.773 66.259 1.00 56.02 21 THR B O 1
ATOM 1702 N N . LEU B 1 24 ? 80.898 1.342 66.664 1.00 54.05 22 LEU B N 1
ATOM 1703 C CA . LEU B 1 24 ? 79.557 1.935 66.830 1.00 53.32 22 LEU B CA 1
ATOM 1704 C C . LEU B 1 24 ? 79.243 2.991 65.741 1.00 53.29 22 LEU B C 1
ATOM 1705 O O . LEU B 1 24 ? 80.148 3.645 65.227 1.00 53.26 22 LEU B O 1
ATOM 1710 N N . ASN B 1 25 ? 77.968 3.193 65.436 1.00 53.14 23 ASN B N 1
ATOM 1711 C CA . ASN B 1 25 ? 77.619 4.310 64.578 1.00 53.51 23 ASN B CA 1
ATOM 1712 C C . ASN B 1 25 ? 77.519 5.541 65.450 1.00 53.68 23 ASN B C 1
ATOM 1713 O O . ASN B 1 25 ? 77.783 5.448 66.631 1.00 53.44 23 ASN B O 1
ATOM 1718 N N . ILE B 1 26 ? 77.142 6.678 64.882 1.00 54.30 24 ILE B N 1
ATOM 1719 C CA . ILE B 1 26 ? 77.238 7.932 65.620 1.00 55.29 24 ILE B CA 1
ATOM 1720 C C . ILE B 1 26 ? 76.144 8.113 66.686 1.00 54.96 24 ILE B C 1
ATOM 1721 O O . ILE B 1 26 ? 76.456 8.566 67.771 1.00 54.51 24 ILE B O 1
ATOM 1726 N N . ASP B 1 27 ? 74.900 7.746 66.365 1.00 54.86 25 ASP B N 1
ATOM 1727 C CA . ASP B 1 27 ? 73.820 7.609 67.335 1.00 54.26 25 ASP B CA 1
ATOM 1728 C C . ASP B 1 27 ? 74.219 6.711 68.510 1.00 53.51 25 ASP B C 1
ATOM 1729 O O . ASP B 1 27 ? 74.109 7.108 69.686 1.00 53.77 25 ASP B O 1
ATOM 1734 N N . GLN B 1 28 ? 74.724 5.517 68.208 1.00 53.19 26 GLN B N 1
ATOM 1735 C CA . GLN B 1 28 ? 75.243 4.614 69.244 1.00 52.26 26 GLN B CA 1
ATOM 1736 C C . GLN B 1 28 ? 76.343 5.292 70.055 1.00 53.93 26 GLN B C 1
ATOM 1737 O O . GLN B 1 28 ? 76.418 5.146 71.303 1.00 53.87 26 GLN B O 1
ATOM 1743 N N . PHE B 1 29 ? 77.202 6.051 69.363 1.00 53.89 27 PHE B N 1
ATOM 1744 C CA . PHE B 1 29 ? 78.337 6.610 70.032 1.00 53.75 27 PHE B CA 1
ATOM 1745 C C . PHE B 1 29 ? 77.847 7.683 71.055 1.00 54.24 27 PHE B C 1
ATOM 1746 O O . PHE B 1 29 ? 78.366 7.823 72.183 1.00 52.80 27 PHE B O 1
ATOM 1754 N N . LEU B 1 30 ? 76.852 8.434 70.640 1.00 54.73 28 LEU B N 1
ATOM 1755 C CA . LEU B 1 30 ? 76.381 9.513 71.476 1.00 58.12 28 LEU B CA 1
ATOM 1756 C C . LEU B 1 30 ? 75.736 9.015 72.809 1.00 59.69 28 LEU B C 1
ATOM 1757 O O . LEU B 1 30 ? 75.692 9.760 73.793 1.00 60.41 28 LEU B O 1
ATOM 1762 N N . GLU B 1 31 ? 75.295 7.754 72.835 1.00 61.54 29 GLU B N 1
ATOM 1763 C CA . GLU B 1 31 ? 74.604 7.148 73.992 1.00 64.31 29 GLU B CA 1
ATOM 1764 C C . GLU B 1 31 ? 75.512 6.288 74.841 1.00 65.50 29 GLU B C 1
ATOM 1765 O O . GLU B 1 31 ? 75.048 5.717 75.824 1.00 67.06 29 GLU B O 1
ATOM 1771 N N . PHE B 1 32 ? 76.761 6.120 74.413 1.00 65.96 30 PHE B N 1
ATOM 1772 C CA . PHE B 1 32 ? 77.735 5.296 75.073 1.00 66.47 30 PHE B CA 1
ATOM 1773 C C . PHE B 1 32 ? 78.095 5.964 76.398 1.00 68.77 30 PHE B C 1
ATOM 1774 O O . PHE B 1 32 ? 78.268 7.187 76.488 1.00 69.25 30 PHE B O 1
ATOM 1782 N N . LYS B 1 33 ? 78.151 5.182 77.465 1.00 71.88 31 LYS B N 1
ATOM 1783 C CA . LYS B 1 33 ? 78.891 5.651 78.621 1.00 74.28 31 LYS B CA 1
ATOM 1784 C C . LYS B 1 33 ? 79.755 4.546 79.148 1.00 74.90 31 LYS B C 1
ATOM 1785 O O . LYS B 1 33 ? 79.422 3.377 78.985 1.00 74.11 31 LYS B O 1
ATOM 1791 N N . ASN B 1 34 ? 80.881 4.940 79.737 1.00 76.15 32 ASN B N 1
ATOM 1792 C CA . ASN B 1 34 ? 81.797 3.998 80.369 1.00 77.79 32 ASN B CA 1
ATOM 1793 C C . ASN B 1 34 ? 82.262 4.346 81.799 1.00 77.88 32 ASN B C 1
ATOM 1794 O O . ASN B 1 34 ? 81.894 5.378 82.356 1.00 77.97 32 ASN B O 1
ATOM 1799 N N . GLN B 1 36 ? 85.347 4.595 82.824 1.00 70.50 34 GLN B N 1
ATOM 1800 C CA . GLN B 1 36 ? 86.811 4.555 82.572 1.00 70.77 34 GLN B CA 1
ATOM 1801 C C . GLN B 1 36 ? 87.312 5.506 81.490 1.00 70.09 34 GLN B C 1
ATOM 1802 O O . GLN B 1 36 ? 86.589 5.821 80.547 1.00 70.27 34 GLN B O 1
ATOM 1808 N N . LYS B 1 37 ? 88.555 5.961 81.660 1.00 69.32 35 LYS B N 1
ATOM 1809 C CA . LYS B 1 37 ? 89.272 6.760 80.663 1.00 69.13 35 LYS B CA 1
ATOM 1810 C C . LYS B 1 37 ? 89.113 6.192 79.249 1.00 67.30 35 LYS B C 1
ATOM 1811 O O . LYS B 1 37 ? 89.303 4.976 79.012 1.00 67.66 35 LYS B O 1
ATOM 1817 N N . ILE B 1 38 ? 88.754 7.084 78.330 1.00 64.35 36 ILE B N 1
ATOM 1818 C CA . ILE B 1 38 ? 88.831 6.789 76.924 1.00 61.61 36 ILE B CA 1
ATOM 1819 C C . ILE B 1 38 ? 89.755 7.790 76.219 1.00 59.86 36 ILE B C 1
ATOM 1820 O O . ILE B 1 38 ? 89.472 8.983 76.185 1.00 58.85 36 ILE B O 1
ATOM 1825 N N . PHE B 1 39 ? 90.840 7.280 75.646 1.00 57.79 37 PHE B N 1
ATOM 1826 C CA . PHE B 1 39 ? 91.721 8.052 74.756 1.00 56.56 37 PHE B CA 1
ATOM 1827 C C . PHE B 1 39 ? 91.174 8.134 73.350 1.00 55.72 37 PHE B C 1
ATOM 1828 O O . PHE B 1 39 ? 90.672 7.157 72.824 1.00 56.99 37 PHE B O 1
ATOM 1836 N N . TYR B 1 40 ? 91.206 9.304 72.734 1.00 54.38 38 TYR B N 1
ATOM 1837 C CA . TYR B 1 40 ? 90.571 9.400 71.451 1.00 53.04 38 TYR B CA 1
ATOM 1838 C C . TYR B 1 40 ? 91.318 10.281 70.465 1.00 52.85 38 TYR B C 1
ATOM 1839 O O . TYR B 1 40 ? 92.124 11.116 70.865 1.00 53.44 38 TYR B O 1
ATOM 1848 N N . ILE B 1 41 ? 91.038 10.064 69.179 1.00 51.44 39 ILE B N 1
ATOM 1849 C CA . ILE B 1 41 ? 91.175 11.078 68.106 1.00 48.29 39 ILE B CA 1
ATOM 1850 C C . ILE B 1 41 ? 89.805 11.238 67.373 1.00 47.47 39 ILE B C 1
ATOM 1851 O O . ILE B 1 41 ? 88.961 10.330 67.334 1.00 46.29 39 ILE B O 1
ATOM 1856 N N . ASN B 1 42 ? 89.584 12.400 66.783 1.00 47.09 40 ASN B N 1
ATOM 1857 C CA . ASN B 1 42 ? 88.279 12.716 66.199 1.00 46.15 40 ASN B CA 1
ATOM 1858 C C . ASN B 1 42 ? 88.437 13.628 64.981 1.00 44.61 40 ASN B C 1
ATOM 1859 O O . ASN B 1 42 ? 89.166 14.600 65.050 1.00 42.20 40 ASN B O 1
ATOM 1864 N N . VAL B 1 43 ? 87.777 13.274 63.872 1.00 44.77 41 VAL B N 1
ATOM 1865 C CA . VAL B 1 43 ? 87.700 14.137 62.679 1.00 44.94 41 VAL B CA 1
ATOM 1866 C C . VAL B 1 43 ? 86.287 14.683 62.511 1.00 45.58 41 VAL B C 1
ATOM 1867 O O . VAL B 1 43 ? 86.018 15.463 61.649 1.00 46.16 41 VAL B O 1
ATOM 1871 N N . ASN B 1 44 ? 85.382 14.259 63.355 1.00 46.54 42 ASN B N 1
ATOM 1872 C CA . ASN B 1 44 ? 84.034 14.717 63.255 1.00 48.54 42 ASN B CA 1
ATOM 1873 C C . ASN B 1 44 ? 83.855 16.133 63.901 1.00 49.73 42 ASN B C 1
ATOM 1874 O O . ASN B 1 44 ? 83.906 16.312 65.130 1.00 48.64 42 ASN B O 1
ATOM 1879 N N . GLU B 1 45 ? 83.614 17.123 63.072 1.00 51.08 43 GLU B N 1
ATOM 1880 C CA . GLU B 1 45 ? 83.568 18.485 63.583 1.00 53.70 43 GLU B CA 1
ATOM 1881 C C . GLU B 1 45 ? 82.329 18.676 64.450 1.00 53.62 43 GLU B C 1
ATOM 1882 O O . GLU B 1 45 ? 82.254 19.598 65.298 1.00 53.74 43 GLU B O 1
ATOM 1888 N N . HIS B 1 46 ? 81.355 17.811 64.198 1.00 52.06 44 HIS B N 1
ATOM 1889 C CA . HIS B 1 46 ? 80.084 17.900 64.820 1.00 51.77 44 HIS B CA 1
ATOM 1890 C C . HIS B 1 46 ? 80.136 17.402 66.260 1.00 52.19 44 HIS B C 1
ATOM 1891 O O . HIS B 1 46 ? 79.224 17.689 67.030 1.00 52.42 44 HIS B O 1
ATOM 1898 N N . LEU B 1 47 ? 81.184 16.668 66.634 1.00 52.44 45 LEU B N 1
ATOM 1899 C CA . LEU B 1 47 ? 81.180 15.992 67.918 1.00 54.04 45 LEU B CA 1
ATOM 1900 C C . LEU B 1 47 ? 82.117 16.626 68.893 1.00 55.04 45 LEU B C 1
ATOM 1901 O O . LEU B 1 47 ? 82.285 16.121 70.012 1.00 54.76 45 LEU B O 1
ATOM 1906 N N . LYS B 1 48 ? 82.754 17.709 68.468 1.00 57.14 46 LYS B N 1
ATOM 1907 C CA . LYS B 1 48 ? 83.697 18.423 69.323 1.00 59.72 46 LYS B CA 1
ATOM 1908 C C . LYS B 1 48 ? 83.159 18.948 70.697 1.00 61.03 46 LYS B C 1
ATOM 1909 O O . LYS B 1 48 ? 83.809 18.761 71.716 1.00 62.01 46 LYS B O 1
ATOM 1915 N N . GLU B 1 49 ? 81.969 19.553 70.721 1.00 61.64 47 GLU B N 1
ATOM 1916 C CA . GLU B 1 49 ? 81.314 19.996 71.954 1.00 62.18 47 GLU B CA 1
ATOM 1917 C C . GLU B 1 49 ? 80.978 18.806 72.870 1.00 61.32 47 GLU B C 1
ATOM 1918 O O . GLU B 1 49 ? 81.218 18.802 74.086 1.00 59.09 47 GLU B O 1
ATOM 1924 N N . HIS B 1 50 ? 80.373 17.798 72.261 1.00 60.25 48 HIS B N 1
ATOM 1925 C CA . HIS B 1 50 ? 80.043 16.608 72.983 1.00 59.96 48 HIS B CA 1
ATOM 1926 C C . HIS B 1 50 ? 81.240 16.005 73.672 1.00 59.32 48 HIS B C 1
ATOM 1927 O O . HIS B 1 50 ? 81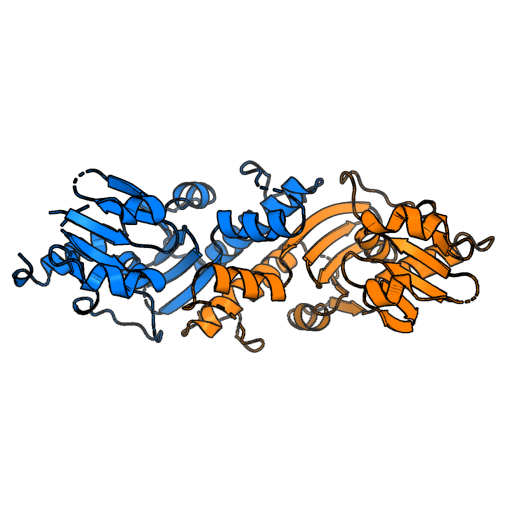.146 15.603 74.808 1.00 59.74 48 HIS B O 1
ATOM 1934 N N . LEU B 1 51 ? 82.360 15.927 72.978 1.00 60.39 49 LEU B N 1
ATOM 1935 C CA . LEU B 1 51 ? 83.539 15.248 73.521 1.00 61.74 49 LEU B CA 1
ATOM 1936 C C . LEU B 1 51 ? 84.085 16.009 74.699 1.00 63.04 49 LEU B C 1
ATOM 1937 O O . LEU B 1 51 ? 84.495 15.385 75.676 1.00 63.41 49 LEU B O 1
ATOM 1942 N N . LYS B 1 52 ? 84.056 17.350 74.594 1.00 64.07 50 LYS B N 1
ATOM 1943 C CA . LYS B 1 52 ? 84.496 18.267 75.652 1.00 65.18 50 LYS B CA 1
ATOM 1944 C C . LYS B 1 52 ? 83.686 18.149 76.928 1.00 64.95 50 LYS B C 1
ATOM 1945 O O . LYS B 1 52 ? 84.193 18.395 77.994 1.00 64.77 50 LYS B O 1
ATOM 1951 N N . ASN B 1 53 ? 82.424 17.765 76.799 1.00 65.21 51 ASN B N 1
ATOM 1952 C CA . ASN B 1 53 ? 81.539 17.560 77.929 1.00 65.55 51 ASN B CA 1
ATOM 1953 C C . ASN B 1 53 ? 81.758 16.222 78.622 1.00 65.69 51 ASN B C 1
ATOM 1954 O O . ASN B 1 53 ? 81.352 16.067 79.776 1.00 66.24 51 ASN B O 1
ATOM 1959 N N . GLN B 1 54 ? 82.392 15.264 77.938 1.00 65.74 52 GLN B N 1
ATOM 1960 C CA . GLN B 1 54 ? 82.711 13.938 78.520 1.00 65.45 52 GLN B CA 1
ATOM 1961 C C . GLN B 1 54 ? 84.097 13.997 79.130 1.00 65.85 52 GLN B C 1
ATOM 1962 O O . GLN B 1 54 ? 85.091 13.948 78.414 1.00 64.98 52 GLN B O 1
ATOM 1968 N N . LYS B 1 55 ? 84.158 14.112 80.450 1.00 66.24 53 LYS B N 1
ATOM 1969 C CA . LYS B 1 55 ? 85.445 14.267 81.156 1.00 68.22 53 LYS B CA 1
ATOM 1970 C C . LYS B 1 55 ? 86.314 13.027 81.103 1.00 66.49 53 LYS B C 1
ATOM 1971 O O . LYS B 1 55 ? 87.518 13.132 81.174 1.00 66.07 53 LYS B O 1
ATOM 1977 N N . ASN B 1 56 ? 85.697 11.861 80.949 1.00 65.81 54 ASN B N 1
ATOM 1978 C CA . ASN B 1 56 ? 86.447 10.631 80.796 1.00 65.53 54 ASN B CA 1
ATOM 1979 C C . ASN B 1 56 ? 87.116 10.506 79.425 1.00 64.21 54 ASN B C 1
ATOM 1980 O O . ASN B 1 56 ? 87.912 9.594 79.204 1.00 64.69 54 ASN B O 1
ATOM 1985 N N . PHE B 1 57 ? 86.798 11.420 78.512 1.00 62.41 55 PHE B N 1
ATOM 1986 C CA . PHE B 1 57 ? 87.367 11.388 77.175 1.00 61.01 55 PHE B CA 1
ATOM 1987 C C . PHE B 1 57 ? 88.597 12.332 76.990 1.00 59.57 55 PHE B C 1
ATOM 1988 O O . PHE B 1 57 ? 88.539 13.537 77.276 1.00 58.18 55 PHE B O 1
ATOM 1996 N N . ILE B 1 58 ? 89.685 11.754 76.484 1.00 57.58 56 ILE B N 1
ATOM 1997 C CA . ILE B 1 58 ? 90.997 12.360 76.541 1.00 56.87 56 ILE B CA 1
ATOM 1998 C C . ILE B 1 58 ? 91.674 12.377 75.158 1.00 55.93 56 ILE B C 1
ATOM 1999 O O . ILE B 1 58 ? 92.032 11.331 74.604 1.00 56.81 56 ILE B O 1
ATOM 2004 N N . ASN B 1 59 ? 91.815 13.581 74.617 1.00 54.38 57 ASN B N 1
ATOM 2005 C CA . ASN B 1 59 ? 92.154 13.813 73.216 1.00 53.77 57 ASN B CA 1
ATOM 2006 C C . ASN B 1 59 ? 93.651 13.594 73.010 1.00 54.14 57 ASN B C 1
ATOM 2007 O O . ASN B 1 59 ? 94.487 14.196 73.711 1.00 53.35 57 ASN B O 1
ATOM 2012 N N . LEU B 1 60 ? 93.986 12.675 72.109 1.00 53.43 58 LEU B N 1
ATOM 2013 C CA . LEU B 1 60 ? 95.372 12.391 71.862 1.00 53.33 58 LEU B CA 1
ATOM 2014 C C . LEU B 1 60 ? 95.970 13.299 70.805 1.00 53.73 58 LEU B C 1
ATOM 2015 O O . LEU B 1 60 ? 97.207 13.319 70.618 1.00 52.54 58 LEU B O 1
ATOM 2020 N N . GLU B 1 61 ? 95.101 13.993 70.061 1.00 53.78 59 GLU B N 1
ATOM 2021 C CA . GLU B 1 61 ? 95.584 14.796 68.927 1.00 54.31 59 GLU B CA 1
ATOM 2022 C C . GLU B 1 61 ? 96.764 15.723 69.258 1.00 54.91 59 GLU B C 1
ATOM 2023 O O . GLU B 1 61 ? 97.714 15.774 68.486 1.00 54.82 59 GLU B O 1
ATOM 2029 N N . PRO B 1 62 ? 96.695 16.469 70.397 1.00 56.04 60 PRO B N 1
ATOM 2030 C CA . PRO B 1 62 ? 97.797 17.406 70.741 1.00 56.40 60 PRO B CA 1
ATOM 2031 C C . PRO B 1 62 ? 99.158 16.755 70.934 1.00 57.17 60 PRO B C 1
ATOM 2032 O O . PRO B 1 62 ? 100.160 17.456 70.846 1.00 58.98 60 PRO B O 1
ATOM 2036 N N . TYR B 1 63 ? 99.206 15.448 71.175 1.00 56.75 61 TYR B N 1
ATOM 2037 C CA . TYR B 1 63 ? 100.463 14.735 71.424 1.00 57.89 61 TYR B CA 1
ATOM 2038 C C . TYR B 1 63 ? 101.181 14.270 70.160 1.00 58.60 61 TYR B C 1
ATOM 2039 O O . TYR B 1 63 ? 102.370 13.896 70.199 1.00 58.37 61 TYR B O 1
ATOM 2048 N N . PHE B 1 64 ? 100.466 14.307 69.032 1.00 59.22 62 PHE B N 1
ATOM 2049 C CA . PHE B 1 64 ? 101.022 13.822 67.770 1.00 59.08 62 PHE B CA 1
ATOM 2050 C C . PHE B 1 64 ? 101.997 14.823 67.189 1.00 59.52 62 PHE B C 1
ATOM 2051 O O . PHE B 1 64 ? 101.578 15.867 66.713 1.00 60.82 62 PHE B O 1
ATOM 2059 N N . LEU B 1 65 ? 103.294 14.518 67.199 1.00 59.76 63 LEU B N 1
ATOM 2060 C CA . LEU B 1 65 ? 104.251 15.348 66.447 1.00 59.25 63 LEU B CA 1
ATOM 2061 C C . LEU B 1 65 ? 104.702 14.665 65.128 1.00 58.75 63 LEU B C 1
ATOM 2062 O O . LEU B 1 65 ? 105.336 13.591 65.092 1.00 60.90 63 LEU B O 1
ATOM 2067 N N . PHE B 1 66 ? 104.373 15.306 64.023 1.00 56.07 64 PHE B N 1
ATOM 2068 C CA . PHE B 1 66 ? 104.416 14.653 62.757 1.00 53.88 64 PHE B CA 1
ATOM 2069 C C . PHE B 1 66 ? 104.853 15.672 61.744 1.00 52.71 64 PHE B C 1
ATOM 2070 O O . PHE B 1 66 ? 104.245 16.695 61.621 1.00 52.87 64 PHE B O 1
ATOM 2078 N N . ASP B 1 67 ? 105.925 15.398 61.021 1.00 52.47 65 ASP B N 1
ATOM 2079 C CA . ASP B 1 67 ? 106.534 16.404 60.138 1.00 52.11 65 ASP B CA 1
ATOM 2080 C C . ASP B 1 67 ? 105.861 16.441 58.753 1.00 50.16 65 ASP B C 1
ATOM 2081 O O . ASP B 1 67 ? 106.136 15.629 57.916 1.00 48.50 65 ASP B O 1
ATOM 2086 N N . THR B 1 68 ? 104.965 17.406 58.569 1.00 49.93 66 THR B N 1
ATOM 2087 C CA . THR B 1 68 ? 104.134 17.626 57.334 1.00 50.38 66 THR B CA 1
ATOM 2088 C C . THR B 1 68 ? 103.953 19.150 57.058 1.00 49.45 66 THR B C 1
ATOM 2089 O O . THR B 1 68 ? 104.019 19.947 57.982 1.00 48.62 66 THR B O 1
ATOM 2093 N N . ILE B 1 69 ? 103.711 19.550 55.814 1.00 50.26 67 ILE B N 1
ATOM 2094 C CA . ILE B 1 69 ? 103.286 20.937 55.495 1.00 49.81 67 ILE B CA 1
ATOM 2095 C C . ILE B 1 69 ? 101.910 20.956 54.826 1.00 50.74 67 ILE B C 1
ATOM 2096 O O . ILE B 1 69 ? 101.492 21.974 54.216 1.00 50.69 67 ILE B O 1
ATOM 2101 N N . TYR B 1 70 ? 101.278 19.787 54.846 1.00 50.45 68 TYR B N 1
ATOM 2102 C CA . TYR B 1 70 ? 99.967 19.552 54.270 1.00 50.74 68 TYR B CA 1
ATOM 2103 C C . TYR B 1 70 ? 98.991 20.233 55.173 1.00 50.92 68 TYR B C 1
ATOM 2104 O O . TYR B 1 70 ? 98.793 19.799 56.292 1.00 50.67 68 TYR B O 1
ATOM 2113 N N . GLN B 1 71 ? 98.367 21.290 54.667 1.00 52.81 69 GLN B N 1
ATOM 2114 C CA . GLN B 1 71 ? 97.422 22.086 55.457 1.00 56.61 69 GLN B CA 1
ATOM 2115 C C . GLN B 1 71 ? 96.220 21.295 55.998 1.00 55.01 69 GLN B C 1
ATOM 2116 O O . GLN B 1 71 ? 95.472 20.681 55.258 1.00 55.81 69 GLN B O 1
ATOM 2122 N N . GLY B 1 72 ? 96.031 21.337 57.289 1.00 54.68 70 GLY B N 1
ATOM 2123 C CA . GLY B 1 72 ? 94.877 20.693 57.888 1.00 54.58 70 GLY B CA 1
ATOM 2124 C C . GLY B 1 72 ? 94.832 19.172 57.788 1.00 54.01 70 GLY B C 1
ATOM 2125 O O . GLY B 1 72 ? 93.759 18.598 57.906 1.00 54.94 70 GLY B O 1
ATOM 2126 N N . LEU B 1 73 ? 95.981 18.506 57.592 1.00 52.66 71 LEU B N 1
ATOM 2127 C CA . LEU B 1 73 ? 96.010 17.029 57.509 1.00 50.22 71 LEU B CA 1
ATOM 2128 C C . LEU B 1 73 ? 95.134 16.374 58.613 1.00 48.81 71 LEU B C 1
ATOM 2129 O O . LEU B 1 73 ? 95.177 16.803 59.781 1.00 49.87 71 LEU B O 1
ATOM 2134 N N . GLY B 1 74 ? 94.302 15.391 58.259 1.00 47.00 72 GLY B N 1
ATOM 2135 C CA . GLY B 1 74 ? 93.388 14.789 59.231 1.00 44.64 72 GLY B CA 1
ATOM 2136 C C . GLY B 1 74 ? 94.159 13.981 60.259 1.00 45.10 72 GLY B C 1
ATOM 2137 O O . GLY B 1 74 ? 95.143 13.289 59.940 1.00 43.89 72 GLY B O 1
ATOM 2138 N N . ILE B 1 75 ? 93.733 14.083 61.509 1.00 45.80 73 ILE B N 1
ATOM 2139 C CA . ILE B 1 75 ? 94.379 13.323 62.610 1.00 45.87 73 ILE B CA 1
ATOM 2140 C C . ILE B 1 75 ? 94.315 11.825 62.363 1.00 45.53 73 ILE B C 1
ATOM 2141 O O . ILE B 1 75 ? 95.173 11.037 62.812 1.00 45.81 73 ILE B O 1
ATOM 2146 N N . ASP B 1 76 ? 93.278 11.406 61.662 1.00 45.40 74 ASP B N 1
ATOM 2147 C CA . ASP B 1 76 ? 93.201 9.978 61.294 1.00 45.72 74 ASP B CA 1
ATOM 2148 C C . ASP B 1 76 ? 94.333 9.494 60.376 1.00 45.04 74 ASP B C 1
ATOM 2149 O O . ASP B 1 76 ? 94.877 8.412 60.553 1.00 44.93 74 ASP B O 1
ATOM 2154 N N . ARG B 1 77 ? 94.669 10.294 59.371 1.00 46.54 75 ARG B N 1
ATOM 2155 C CA . ARG B 1 77 ? 95.816 10.019 58.487 1.00 46.49 75 ARG B CA 1
ATOM 2156 C C . ARG B 1 77 ? 97.146 10.142 59.249 1.00 47.88 75 ARG B C 1
ATOM 2157 O O . ARG B 1 77 ? 98.029 9.314 59.075 1.00 49.21 75 ARG B O 1
ATOM 2165 N N . ILE B 1 78 ? 97.286 11.165 60.088 1.00 48.00 76 ILE B N 1
ATOM 2166 C CA . ILE B 1 78 ? 98.466 11.290 60.908 1.00 50.04 76 ILE B CA 1
ATOM 2167 C C . ILE B 1 78 ? 98.701 10.002 61.738 1.00 51.02 76 ILE B C 1
ATOM 2168 O O . ILE B 1 78 ? 99.774 9.410 61.669 1.00 50.75 76 ILE B O 1
ATOM 2173 N N . ALA B 1 79 ? 97.679 9.579 62.493 1.00 51.22 77 ALA B N 1
ATOM 2174 C CA . ALA B 1 79 ? 97.771 8.423 63.344 1.00 50.94 77 ALA B CA 1
ATOM 2175 C C . ALA B 1 79 ? 98.101 7.138 62.582 1.00 51.78 77 ALA B C 1
ATOM 2176 O O . ALA B 1 79 ? 98.748 6.239 63.136 1.00 52.16 77 ALA B O 1
ATOM 2178 N N . ALA B 1 80 ? 97.635 7.010 61.343 1.00 51.75 78 ALA B N 1
ATOM 2179 C CA . ALA B 1 80 ? 97.955 5.800 60.537 1.00 51.75 78 ALA B CA 1
ATOM 2180 C C . ALA B 1 80 ? 99.353 5.835 59.959 1.00 51.97 78 ALA B C 1
ATOM 2181 O O . ALA B 1 80 ? 99.924 4.766 59.686 1.00 52.28 78 ALA B O 1
ATOM 2183 N N . CYS B 1 81 ? 99.869 7.038 59.711 1.00 51.19 79 CYS B N 1
ATOM 2184 C CA . CYS B 1 81 ? 101.258 7.197 59.255 1.00 52.36 79 CYS B CA 1
ATOM 2185 C C . CYS B 1 81 ? 102.275 7.098 60.388 1.00 53.25 79 CYS B C 1
ATOM 2186 O O . CYS B 1 81 ? 103.471 6.968 60.156 1.00 54.12 79 CYS B O 1
ATOM 2189 N N . TYR B 1 82 ? 101.793 7.222 61.603 1.00 54.05 80 TYR B N 1
ATOM 2190 C CA . TYR B 1 82 ? 102.651 7.545 62.705 1.00 55.70 80 TYR B CA 1
ATOM 2191 C C . TYR B 1 82 ? 103.677 6.441 63.051 1.00 57.04 80 TYR B C 1
ATOM 2192 O O . TYR B 1 82 ? 104.780 6.775 63.496 1.00 58.01 80 TYR B O 1
ATOM 2201 N N . THR B 1 83 ? 103.317 5.150 62.929 1.00 56.55 81 THR B N 1
ATOM 2202 C CA . THR B 1 83 ? 104.281 4.083 63.311 1.00 56.34 81 THR B CA 1
ATOM 2203 C C . THR B 1 83 ? 105.183 3.698 62.113 1.00 56.07 81 THR B C 1
ATOM 2204 O O . THR B 1 83 ? 105.953 2.744 62.172 1.00 55.57 81 THR B O 1
ATOM 2208 N N . ILE B 1 84 ? 105.073 4.468 61.037 1.00 56.23 82 ILE B N 1
ATOM 2209 C CA . ILE B 1 84 ? 105.784 4.191 59.779 1.00 56.71 82 ILE B CA 1
ATOM 2210 C C . ILE B 1 84 ? 106.901 5.206 59.531 1.00 57.37 82 ILE B C 1
ATOM 2211 O O . ILE B 1 84 ? 106.697 6.405 59.635 1.00 56.70 82 ILE B O 1
ATOM 2216 N N . GLU B 1 85 ? 108.091 4.683 59.246 1.00 59.10 83 GLU B N 1
ATOM 2217 C CA . GLU B 1 85 ? 109.309 5.466 59.008 1.00 60.94 83 GLU B CA 1
ATOM 2218 C C . GLU B 1 85 ? 109.458 5.769 57.548 1.00 59.05 83 GLU B C 1
ATOM 2219 O O . GLU B 1 85 ? 109.895 6.836 57.185 1.00 59.16 83 GLU B O 1
ATOM 2225 N N . ASP B 1 86 ? 109.142 4.793 56.715 1.00 59.47 84 ASP B N 1
ATOM 2226 C CA . ASP B 1 86 ? 109.254 4.894 55.264 1.00 60.49 84 ASP B CA 1
ATOM 2227 C C . ASP B 1 86 ? 108.163 4.017 54.744 1.00 60.15 84 ASP B C 1
ATOM 2228 O O . ASP B 1 86 ? 107.985 2.908 55.276 1.00 60.64 84 ASP B O 1
ATOM 2233 N N . GLY B 1 87 ? 107.450 4.507 53.728 1.00 58.64 85 GLY B N 1
ATOM 2234 C CA . GLY B 1 87 ? 106.382 3.751 53.120 1.00 58.68 85 GLY B CA 1
ATOM 2235 C C . GLY B 1 87 ? 105.190 4.552 52.597 1.00 58.00 85 GLY B C 1
ATOM 2236 O O . GLY B 1 87 ? 105.100 5.784 52.753 1.00 57.84 85 GLY B O 1
ATOM 2237 N N . VAL B 1 88 ? 104.280 3.836 51.949 1.00 56.77 86 VAL B N 1
ATOM 2238 C CA . VAL B 1 88 ? 103.085 4.455 51.447 1.00 55.70 86 VAL B CA 1
ATOM 2239 C C . VAL B 1 88 ? 101.979 3.881 52.284 1.00 55.04 86 VAL B C 1
ATOM 2240 O O . VAL B 1 88 ? 101.881 2.673 52.411 1.00 55.01 86 VAL B O 1
ATOM 2244 N N . VAL B 1 89 ? 101.208 4.790 52.907 1.00 54.17 87 VAL B N 1
ATOM 2245 C CA . VAL B 1 89 ? 100.035 4.462 53.724 1.00 51.41 87 VAL B CA 1
ATOM 2246 C C . VAL B 1 89 ? 98.701 4.740 53.013 1.00 50.94 87 VAL B C 1
ATOM 2247 O O . VAL B 1 89 ? 98.451 5.825 52.568 1.00 50.10 87 VAL B O 1
ATOM 2251 N N . VAL B 1 90 ? 97.877 3.692 52.917 1.00 51.34 88 VAL B N 1
ATOM 2252 C CA . VAL B 1 90 ? 96.592 3.680 52.206 1.00 49.99 88 VAL B CA 1
ATOM 2253 C C . VAL B 1 90 ? 95.542 3.267 53.210 1.00 50.68 88 VAL B C 1
ATOM 2254 O O . VAL B 1 90 ? 95.630 2.194 53.771 1.00 51.82 88 VAL B O 1
ATOM 2258 N N . ASP B 1 91 ? 94.599 4.166 53.499 1.00 50.62 89 ASP B N 1
ATOM 2259 C CA . ASP B 1 91 ? 93.439 3.868 54.333 1.00 51.35 89 ASP B CA 1
ATOM 2260 C C . ASP B 1 91 ? 92.236 3.865 53.390 1.00 51.01 89 ASP B C 1
ATOM 2261 O O . ASP B 1 91 ? 91.791 4.917 52.856 1.00 50.65 89 ASP B O 1
ATOM 2266 N N . ALA B 1 92 ? 91.720 2.664 53.190 1.00 50.80 90 ALA B N 1
ATOM 2267 C CA . ALA B 1 92 ? 90.651 2.413 52.242 1.00 51.24 90 ALA B CA 1
ATOM 2268 C C . ALA B 1 92 ? 89.317 2.131 52.993 1.00 51.82 90 ALA B C 1
ATOM 2269 O O . ALA B 1 92 ? 89.013 0.996 53.385 1.00 51.71 90 ALA B O 1
ATOM 2271 N N . GLY B 1 93 ? 88.565 3.214 53.212 1.00 52.54 91 GLY B N 1
ATOM 2272 C CA . GLY B 1 93 ? 87.205 3.158 53.770 1.00 52.41 91 GLY B CA 1
ATOM 2273 C C . GLY B 1 93 ? 86.278 3.968 52.878 1.00 52.47 91 GLY B C 1
ATOM 2274 O O . GLY B 1 93 ? 86.271 3.793 51.653 1.00 52.46 91 GLY B O 1
ATOM 2275 N N . SER B 1 94 ? 85.535 4.879 53.504 1.00 52.50 92 SER B N 1
ATOM 2276 C CA . SER B 1 94 ? 84.588 5.781 52.855 1.00 53.14 92 SER B CA 1
ATOM 2277 C C . SER B 1 94 ? 85.259 6.629 51.838 1.00 51.55 92 SER B C 1
ATOM 2278 O O . SER B 1 94 ? 84.648 7.054 50.878 1.00 52.30 92 SER B O 1
ATOM 2281 N N . ALA B 1 95 ? 86.497 6.955 52.146 1.00 49.89 93 ALA B N 1
ATOM 2282 C CA . ALA B 1 95 ? 87.391 7.656 51.257 1.00 49.27 93 ALA B CA 1
ATOM 2283 C C . ALA B 1 95 ? 88.631 6.774 51.227 1.00 47.98 93 ALA B C 1
ATOM 2284 O O . ALA B 1 95 ? 88.818 5.927 52.097 1.00 49.47 93 ALA B O 1
ATOM 2286 N N . ILE B 1 96 ? 89.435 6.939 50.208 1.00 48.04 94 ILE B N 1
ATOM 2287 C CA . ILE B 1 96 ? 90.739 6.292 50.074 1.00 48.96 94 ILE B CA 1
ATOM 2288 C C . ILE B 1 96 ? 91.790 7.429 50.150 1.00 48.72 94 ILE B C 1
ATOM 2289 O O . ILE B 1 96 ? 91.807 8.328 49.331 1.00 47.99 94 ILE B O 1
ATOM 2294 N N . THR B 1 97 ? 92.586 7.434 51.208 1.00 48.96 95 THR B N 1
ATOM 2295 C CA . THR B 1 97 ? 93.695 8.404 51.315 1.00 48.91 95 THR B CA 1
ATOM 2296 C C . THR B 1 97 ? 95.019 7.674 51.165 1.00 49.08 95 THR B C 1
ATOM 2297 O O . THR B 1 97 ? 95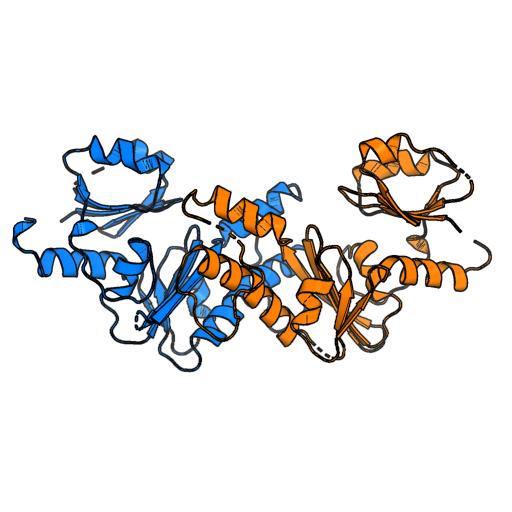.186 6.584 51.684 1.00 48.88 95 THR B O 1
ATOM 2301 N N . ILE B 1 98 ? 95.909 8.245 50.360 1.00 50.55 96 ILE B N 1
ATOM 2302 C CA . ILE B 1 98 ? 97.241 7.676 50.096 1.00 50.61 96 ILE B CA 1
ATOM 2303 C C . ILE B 1 98 ? 98.282 8.676 50.579 1.00 49.90 96 ILE B C 1
ATOM 2304 O O . ILE B 1 98 ? 98.367 9.783 50.096 1.00 49.88 96 ILE B O 1
ATOM 2309 N N . ASP B 1 99 ? 99.056 8.311 51.571 1.00 51.93 97 ASP B N 1
ATOM 2310 C CA . ASP B 1 99 ? 100.085 9.223 52.123 1.00 52.48 97 ASP B CA 1
ATOM 2311 C C . ASP B 1 99 ? 101.503 8.651 51.993 1.00 53.57 97 ASP B C 1
ATOM 2312 O O . ASP B 1 99 ? 101.750 7.446 52.158 1.00 53.22 97 ASP B O 1
ATOM 2317 N N . ILE B 1 100 ? 102.449 9.531 51.731 1.00 55.4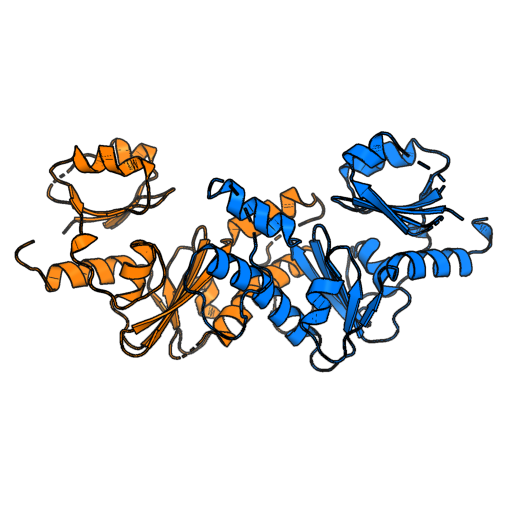0 98 ILE B N 1
ATOM 2318 C CA . ILE B 1 100 ? 103.813 9.088 51.467 1.00 55.84 98 ILE B CA 1
ATOM 2319 C C . ILE B 1 100 ? 104.793 9.509 52.543 1.00 56.96 98 ILE B C 1
ATOM 2320 O O . ILE B 1 100 ? 104.971 10.698 52.790 1.00 56.79 98 ILE B O 1
ATOM 2325 N N . ILE B 1 101 ? 105.403 8.510 53.196 1.00 57.51 99 ILE B N 1
ATOM 2326 C CA . ILE B 1 101 ? 106.389 8.731 54.246 1.00 57.66 99 ILE B CA 1
ATOM 2327 C C . ILE B 1 101 ? 107.813 8.323 53.793 1.00 58.37 99 ILE B C 1
ATOM 2328 O O . ILE B 1 101 ? 108.057 7.272 53.146 1.00 57.42 99 ILE B O 1
ATOM 2333 N N . SER B 1 102 ? 108.755 9.201 54.111 1.00 58.56 100 SER B N 1
ATOM 2334 C CA . SER B 1 102 ? 110.141 8.956 53.798 1.00 58.52 100 SER B CA 1
ATOM 2335 C C . SER B 1 102 ? 110.909 9.523 54.931 1.00 58.13 100 SER B C 1
ATOM 2336 O O . SER B 1 102 ? 110.908 10.718 55.144 1.00 56.76 100 SER B O 1
ATOM 2339 N N . ASN B 1 103 ? 111.501 8.633 55.718 1.00 57.88 101 ASN B N 1
ATOM 2340 C CA . ASN B 1 103 ? 112.375 9.087 56.736 1.00 58.25 101 ASN B CA 1
ATOM 2341 C C . ASN B 1 103 ? 111.645 9.834 57.844 1.00 57.73 101 ASN B C 1
ATOM 2342 O O . ASN B 1 103 ? 112.155 10.832 58.397 1.00 56.63 101 ASN B O 1
ATOM 2347 N N . SER B 1 104 ? 110.471 9.298 58.188 1.00 56.41 102 SER B N 1
ATOM 2348 C CA . SER B 1 104 ? 109.612 9.908 59.141 1.00 56.79 102 SER B CA 1
ATOM 2349 C C . SER B 1 104 ? 109.186 11.313 58.694 1.00 55.62 102 SER B C 1
ATOM 2350 O O . SER B 1 104 ? 108.845 12.142 59.556 1.00 57.11 102 SER B O 1
ATOM 2353 N N . ILE B 1 105 ? 109.236 11.612 57.397 1.00 54.33 103 ILE B N 1
ATOM 2354 C CA . ILE B 1 105 ? 108.678 12.884 56.869 1.00 53.68 103 ILE B CA 1
ATOM 2355 C C . ILE B 1 105 ? 107.525 12.637 55.912 1.00 53.23 103 ILE B C 1
ATOM 2356 O O . ILE B 1 105 ? 107.575 11.734 55.085 1.00 54.79 103 ILE B O 1
ATOM 2361 N N . HIS B 1 106 ? 106.470 13.429 56.046 1.00 52.63 104 HIS B N 1
ATOM 2362 C CA . HIS B 1 106 ? 105.251 13.305 55.241 1.00 50.87 104 HIS B CA 1
ATOM 2363 C C . HIS B 1 106 ? 105.490 14.140 54.012 1.00 50.65 104 HIS B C 1
ATOM 2364 O O . HIS B 1 106 ? 105.631 15.364 54.089 1.00 50.85 104 HIS B O 1
ATOM 2371 N N . LEU B 1 107 ? 105.625 13.449 52.885 1.00 50.26 105 LEU B N 1
ATOM 2372 C CA . LEU B 1 107 ? 105.942 14.047 51.619 1.00 49.94 105 LEU B CA 1
ATOM 2373 C C . LEU B 1 107 ? 104.686 14.594 50.904 1.00 50.48 105 LEU B C 1
ATOM 2374 O O . LEU B 1 107 ? 104.772 15.282 49.880 1.00 50.80 105 LEU B O 1
ATOM 2379 N N . GLY B 1 108 ? 103.495 14.297 51.403 1.00 49.65 106 GLY B N 1
ATOM 2380 C CA . GLY B 1 108 ? 102.335 14.661 50.601 1.00 47.91 106 GLY B CA 1
ATOM 2381 C C . GLY B 1 108 ? 101.424 13.469 50.566 1.00 47.22 106 GLY B C 1
ATOM 2382 O O . GLY B 1 108 ? 101.758 12.425 51.108 1.00 46.90 106 GLY B O 1
ATOM 2383 N N . GLY B 1 109 ? 100.254 13.640 49.991 1.00 46.81 107 GLY B N 1
ATOM 2384 C CA . GLY B 1 109 ? 99.272 12.553 49.960 1.00 47.60 107 GLY B CA 1
ATOM 2385 C C . GLY B 1 109 ? 98.093 12.951 49.091 1.00 47.39 107 GLY B C 1
ATOM 2386 O O . GLY B 1 109 ? 97.970 14.134 48.673 1.00 47.87 107 GLY B O 1
ATOM 2387 N N . PHE B 1 110 ? 97.218 11.993 48.810 1.00 46.81 108 PHE B N 1
ATOM 2388 C CA . PHE B 1 110 ? 96.035 12.315 48.004 1.00 46.74 108 PHE B CA 1
ATOM 2389 C C . PHE B 1 110 ? 94.849 11.431 48.287 1.00 46.00 108 PHE B C 1
ATOM 2390 O O . PHE B 1 110 ? 94.966 10.422 48.986 1.00 45.34 108 PHE B O 1
ATOM 2398 N N . ILE B 1 111 ? 93.724 11.825 47.694 1.00 45.08 109 ILE B N 1
ATOM 2399 C CA . ILE B 1 111 ? 92.413 11.299 48.076 1.00 44.69 109 ILE B CA 1
ATOM 2400 C C . ILE B 1 111 ? 91.619 10.839 46.860 1.00 44.41 109 ILE B C 1
ATOM 2401 O O . ILE B 1 111 ? 91.599 11.458 45.726 1.00 44.08 109 ILE B O 1
ATOM 2406 N N . LEU B 1 112 ? 90.943 9.748 47.098 1.00 42.81 110 LEU B N 1
ATOM 2407 C CA . LEU B 1 112 ? 90.097 9.158 46.060 1.00 44.24 110 LEU B CA 1
ATOM 2408 C C . LEU B 1 112 ? 88.721 8.891 46.649 1.00 43.09 110 LEU B C 1
ATOM 2409 O O . LEU B 1 112 ? 88.606 8.673 47.859 1.00 42.46 110 LEU B O 1
ATOM 2414 N N . PRO B 1 113 ? 87.681 8.779 45.820 1.00 43.63 111 PRO B N 1
ATOM 2415 C CA . PRO B 1 113 ? 86.482 8.249 46.523 1.00 44.16 111 PRO B CA 1
ATOM 2416 C C . PRO B 1 113 ? 86.692 6.822 47.051 1.00 44.91 111 PRO B C 1
ATOM 2417 O O . PRO B 1 113 ? 87.491 6.041 46.472 1.00 45.62 111 PRO B O 1
ATOM 2421 N N . GLY B 1 114 ? 86.034 6.511 48.164 1.00 44.94 112 GLY B N 1
ATOM 2422 C CA . GLY B 1 114 ? 85.826 5.133 48.580 1.00 45.01 112 GLY B CA 1
ATOM 2423 C C . GLY B 1 114 ? 85.035 4.345 47.556 1.00 45.25 112 GLY B C 1
ATOM 2424 O O . GLY B 1 114 ? 84.301 4.913 46.746 1.00 45.72 112 GLY B O 1
ATOM 2425 N N . ILE B 1 115 ? 85.203 3.040 47.581 1.00 45.89 113 ILE B N 1
ATOM 2426 C CA . ILE B 1 115 ? 84.629 2.114 46.592 1.00 48.49 113 ILE B CA 1
ATOM 2427 C C . ILE B 1 115 ? 83.101 2.145 46.527 1.00 49.46 113 ILE B C 1
ATOM 2428 O O . ILE B 1 115 ? 82.526 2.186 45.406 1.00 51.59 113 ILE B O 1
ATOM 2433 N N . ALA B 1 116 ? 82.435 2.131 47.690 1.00 49.10 114 ALA B N 1
ATOM 2434 C CA . ALA B 1 116 ? 80.974 2.296 47.756 1.00 49.28 114 ALA B CA 1
ATOM 2435 C C . ALA B 1 116 ? 80.563 3.567 47.054 1.00 49.46 114 ALA B C 1
ATOM 2436 O O . ALA B 1 116 ? 79.589 3.579 46.316 1.00 50.51 114 ALA B O 1
ATOM 2438 N N . ASN B 1 117 ? 81.329 4.639 47.242 1.00 49.65 115 ASN B N 1
ATOM 2439 C CA . ASN B 1 117 ? 80.983 5.928 46.617 1.00 49.68 115 ASN B CA 1
ATOM 2440 C C . ASN B 1 117 ? 81.102 5.940 45.109 1.00 49.57 115 ASN B C 1
ATOM 2441 O O . ASN B 1 117 ? 80.273 6.531 44.482 1.00 48.54 115 ASN B O 1
ATOM 2446 N N . TYR B 1 118 ? 82.121 5.265 44.558 1.00 49.89 116 TYR B N 1
ATOM 2447 C CA . TYR B 1 118 ? 82.223 5.020 43.102 1.00 50.82 116 TYR B CA 1
ATOM 2448 C C . TYR B 1 118 ? 80.942 4.348 42.582 1.00 50.42 116 TYR B C 1
ATOM 2449 O O . TYR B 1 118 ? 80.410 4.778 41.577 1.00 50.17 116 TYR B O 1
ATOM 2458 N N . LYS B 1 119 ? 80.494 3.302 43.269 1.00 50.91 117 LYS B N 1
ATOM 2459 C CA . LYS B 1 119 ? 79.220 2.585 42.991 1.00 54.01 117 LYS B CA 1
ATOM 2460 C C . LYS B 1 119 ? 78.031 3.524 42.998 1.00 53.07 117 LYS B C 1
ATOM 2461 O O . LYS B 1 119 ? 77.273 3.493 42.058 1.00 52.25 117 LYS B O 1
ATOM 2467 N N . LYS B 1 120 ? 77.900 4.402 44.016 1.00 54.07 118 LYS B N 1
ATOM 2468 C CA . LYS B 1 120 ? 76.834 5.463 44.035 1.00 56.11 118 LYS B CA 1
ATOM 2469 C C . LYS B 1 120 ? 76.874 6.433 42.867 1.00 55.18 118 LYS B C 1
ATOM 2470 O O . LYS B 1 120 ? 75.813 6.802 42.345 1.00 55.92 118 LYS B O 1
ATOM 2476 N N . ILE B 1 121 ? 78.067 6.941 42.505 1.00 54.19 119 ILE B N 1
ATOM 2477 C CA . ILE B 1 121 ? 78.094 7.937 41.433 1.00 52.21 119 ILE B CA 1
ATOM 2478 C C . ILE B 1 121 ? 77.780 7.337 40.065 1.00 51.29 119 ILE B C 1
ATOM 2479 O O . ILE B 1 121 ? 77.136 7.992 39.276 1.00 52.37 119 ILE B O 1
ATOM 2484 N N . TYR B 1 122 ? 78.192 6.104 39.796 1.00 51.01 120 TYR B N 1
ATOM 2485 C CA . TYR B 1 122 ? 77.823 5.413 38.542 1.00 52.49 120 TYR B CA 1
ATOM 2486 C C . TYR B 1 122 ? 76.291 5.366 38.385 1.00 54.51 120 TYR B C 1
ATOM 2487 O O . TYR B 1 122 ? 75.725 5.837 37.364 1.00 55.10 120 TYR B O 1
ATOM 2496 N N . SER B 1 123 ? 75.629 4.864 39.428 1.00 56.67 121 SER B N 1
ATOM 2497 C CA . SER B 1 123 ? 74.173 4.966 39.552 1.00 58.88 121 SER B CA 1
ATOM 2498 C C . SER B 1 123 ? 73.563 6.345 39.369 1.00 59.37 121 SER B C 1
ATOM 2499 O O . SER B 1 123 ? 72.499 6.484 38.735 1.00 59.35 121 SER B O 1
ATOM 2502 N N . HIS B 1 124 ? 74.180 7.372 39.953 1.00 60.17 122 HIS B N 1
ATOM 2503 C CA . HIS B 1 124 ? 73.627 8.711 39.760 1.00 60.07 122 HIS B CA 1
ATOM 2504 C C . HIS B 1 124 ? 73.788 9.074 38.270 1.00 59.53 122 HIS B C 1
ATOM 2505 O O . HIS B 1 124 ? 72.912 9.674 37.664 1.00 59.40 122 HIS B O 1
ATOM 2512 N N . ILE B 1 125 ? 74.908 8.693 37.661 1.00 59.19 123 ILE B N 1
ATOM 2513 C CA . ILE B 1 125 ? 75.070 8.987 36.235 1.00 58.49 123 ILE B CA 1
ATOM 2514 C C . ILE B 1 125 ? 74.001 8.271 35.337 1.00 58.79 123 ILE B C 1
ATOM 2515 O O . ILE B 1 125 ? 73.344 8.885 34.499 1.00 59.23 123 ILE B O 1
ATOM 2520 N N . SER B 1 126 ? 73.861 6.960 35.490 1.00 58.97 124 SER B N 1
ATOM 2521 C CA . SER B 1 126 ? 72.897 6.221 34.679 1.00 59.10 124 SER B CA 1
ATOM 2522 C C . SER B 1 126 ? 72.543 4.872 35.314 1.00 59.51 124 SER B C 1
ATOM 2523 O O . SER B 1 126 ? 73.402 4.221 35.940 1.00 58.31 124 SER B O 1
ATOM 2526 N N . PRO B 1 127 ? 71.256 4.472 35.177 1.00 60.23 125 PRO B N 1
ATOM 2527 C CA . PRO B 1 127 ? 70.868 3.081 35.492 1.00 60.52 125 PRO B CA 1
ATOM 2528 C C . PRO B 1 127 ? 71.600 2.035 34.635 1.00 60.88 125 PRO B C 1
ATOM 2529 O O . PRO B 1 127 ? 71.764 0.892 35.077 1.00 60.38 125 PRO B O 1
ATOM 2533 N N . ARG B 1 128 ? 72.080 2.417 33.453 1.00 60.86 126 ARG B N 1
ATOM 2534 C CA . ARG B 1 128 ? 72.939 1.512 32.698 1.00 62.22 126 ARG B CA 1
ATOM 2535 C C . ARG B 1 128 ? 74.260 1.257 33.358 1.00 62.61 126 ARG B C 1
ATOM 2536 O O . ARG B 1 128 ? 74.913 0.269 33.047 1.00 63.21 126 ARG B O 1
ATOM 2544 N N . LEU B 1 129 ? 74.660 2.144 34.276 1.00 63.17 127 LEU B N 1
ATOM 2545 C CA . LEU B 1 129 ? 75.888 1.958 35.056 1.00 62.89 127 LEU B CA 1
ATOM 2546 C C . LEU B 1 129 ? 75.590 1.579 36.520 1.00 63.73 127 LEU B C 1
ATOM 2547 O O . LEU B 1 129 ? 76.525 1.374 37.312 1.00 64.51 127 LEU B O 1
ATOM 2552 N N . PHE B 1 133 ? 79.904 -4.314 41.363 1.00 59.61 131 PHE B N 1
ATOM 2553 C CA . PHE B 1 133 ? 81.249 -4.562 40.810 1.00 60.73 131 PHE B CA 1
ATOM 2554 C C . PHE B 1 133 ? 81.692 -6.038 40.861 1.00 60.90 131 PHE B C 1
ATOM 2555 O O . PHE B 1 133 ? 81.381 -6.769 41.807 1.00 61.34 131 PHE B O 1
ATOM 2563 N N . ASN B 1 134 ? 82.493 -6.437 39.885 1.00 60.98 132 ASN B N 1
ATOM 2564 C CA . ASN B 1 134 ? 83.168 -7.733 39.928 1.00 61.84 132 ASN B CA 1
ATOM 2565 C C . ASN B 1 134 ? 84.543 -7.604 40.598 1.00 62.75 132 ASN B C 1
ATOM 2566 O O . ASN B 1 134 ? 85.489 -7.125 39.991 1.00 62.39 132 ASN B O 1
ATOM 2571 N N . THR B 1 135 ? 84.644 -8.030 41.858 1.00 64.78 133 THR B N 1
ATOM 2572 C CA . THR B 1 135 ? 85.915 -7.921 42.613 1.00 67.74 133 THR B CA 1
ATOM 2573 C C . THR B 1 135 ? 87.023 -8.816 42.052 1.00 68.88 133 THR B C 1
ATOM 2574 O O . THR B 1 135 ? 88.211 -8.668 42.386 1.00 69.11 133 THR B O 1
ATOM 2578 N N . GLN B 1 136 ? 86.600 -9.755 41.218 1.00 70.62 134 GLN B N 1
ATOM 2579 C CA . GLN B 1 136 ? 87.465 -10.780 40.643 1.00 72.01 134 GLN B CA 1
ATOM 2580 C C . GLN B 1 136 ? 87.724 -10.464 39.196 1.00 71.96 134 GLN B C 1
ATOM 2581 O O . GLN B 1 136 ? 88.222 -11.319 38.471 1.00 72.56 134 GLN B O 1
ATOM 2587 N N . VAL B 1 137 ? 87.400 -9.226 38.793 1.00 71.45 135 VAL B N 1
ATOM 2588 C CA . VAL B 1 137 ? 87.771 -8.704 37.470 1.00 70.67 135 VAL B CA 1
ATOM 2589 C C . VAL B 1 137 ? 89.302 -8.717 37.320 1.00 70.80 135 VAL B C 1
ATOM 2590 O O . VAL B 1 137 ? 90.043 -8.425 38.265 1.00 71.06 135 VAL B O 1
ATOM 2594 N N . SER B 1 138 ? 89.759 -9.089 36.133 1.00 70.85 136 SER B N 1
ATOM 2595 C CA . SER B 1 138 ? 91.169 -9.074 35.810 1.00 71.08 136 SER B CA 1
ATOM 2596 C C . SER B 1 138 ? 91.662 -7.650 35.446 1.00 71.12 136 SER B C 1
ATOM 2597 O O . SER B 1 138 ? 90.963 -6.887 34.780 1.00 69.66 136 SER B O 1
ATOM 2600 N N . LEU B 1 139 ? 92.891 -7.335 35.838 1.00 71.59 137 LEU B N 1
ATOM 2601 C CA . LEU B 1 139 ? 93.445 -6.021 35.564 1.00 72.47 137 LEU B CA 1
ATOM 2602 C C . LEU B 1 139 ? 94.322 -5.999 34.336 1.00 73.26 137 LEU B C 1
ATOM 2603 O O . LEU B 1 139 ? 94.634 -4.947 33.790 1.00 73.70 137 LEU B O 1
ATOM 2608 N N . ASP B 1 140 ? 94.693 -7.173 33.865 1.00 74.94 138 ASP B N 1
ATOM 2609 C CA . ASP B 1 140 ? 95.587 -7.266 32.706 1.00 76.23 138 ASP B CA 1
ATOM 2610 C C . ASP B 1 140 ? 94.911 -7.754 31.408 1.00 76.14 138 ASP B C 1
ATOM 2611 O O . ASP B 1 140 ? 95.555 -8.416 30.590 1.00 77.57 138 ASP B O 1
ATOM 2616 N N . ALA B 1 141 ? 93.619 -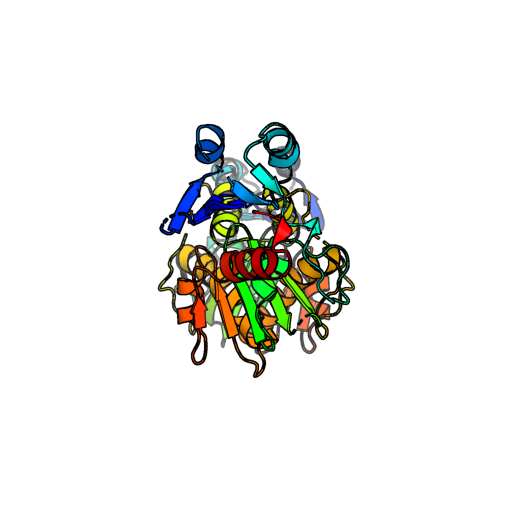7.455 31.264 1.00 75.14 139 ALA B N 1
ATOM 2617 C CA . ALA B 1 141 ? 92.858 -7.594 30.014 1.00 74.34 139 ALA B CA 1
ATOM 2618 C C . ALA B 1 141 ? 91.747 -6.532 29.952 1.00 73.36 139 ALA B C 1
ATOM 2619 O O . ALA B 1 141 ? 91.158 -6.217 30.985 1.00 73.61 139 ALA B O 1
ATOM 2621 N N . PHE B 1 142 ? 91.454 -5.994 28.763 1.00 72.52 140 PHE B N 1
ATOM 2622 C CA . PHE B 1 142 ? 90.320 -5.061 28.580 1.00 71.71 140 PHE B CA 1
ATOM 2623 C C . PHE B 1 142 ? 88.985 -5.749 28.836 1.00 71.25 140 PHE B C 1
ATOM 2624 O O . PHE B 1 142 ? 88.797 -6.903 28.454 1.00 71.88 140 PHE B O 1
ATOM 2632 N N . PRO B 1 143 ? 88.062 -5.050 29.525 1.00 70.23 141 PRO B N 1
ATOM 2633 C CA . PRO B 1 143 ? 86.769 -5.664 29.848 1.00 69.05 141 PRO B CA 1
ATOM 2634 C C . PRO B 1 143 ? 85.807 -5.798 28.664 1.00 68.12 141 PRO B C 1
ATOM 2635 O O . PRO B 1 143 ? 85.884 -5.055 27.693 1.00 66.77 141 PRO B O 1
ATOM 2639 N N . GLN B 1 144 ? 84.894 -6.761 28.765 1.00 68.48 142 GLN B N 1
ATOM 2640 C CA . GLN B 1 144 ? 83.986 -7.096 27.656 1.00 68.83 142 GLN B CA 1
ATOM 2641 C C . GLN B 1 144 ? 82.493 -6.986 27.993 1.00 67.63 142 GLN B C 1
ATOM 2642 O O . GLN B 1 144 ? 81.634 -7.308 27.175 1.00 67.37 142 GLN B O 1
ATOM 2648 N N . LYS B 1 145 ? 82.195 -6.566 29.215 1.00 66.65 143 LYS B N 1
ATOM 2649 C CA . LYS B 1 145 ? 80.834 -6.279 29.630 1.00 66.05 143 LYS B CA 1
ATOM 2650 C C . LYS B 1 145 ? 80.851 -5.091 30.629 1.00 64.80 143 LYS B C 1
ATOM 2651 O O . LYS B 1 145 ? 81.868 -4.855 31.293 1.00 64.13 143 LYS B O 1
ATOM 2657 N N . THR B 1 146 ? 79.731 -4.368 30.718 1.00 63.16 144 THR B N 1
ATOM 2658 C CA . THR B 1 146 ? 79.622 -3.173 31.544 1.00 62.78 144 THR B CA 1
ATOM 2659 C C . THR B 1 146 ? 79.956 -3.309 33.047 1.00 62.04 144 THR B C 1
ATOM 2660 O O . THR B 1 146 ? 80.587 -2.404 33.610 1.00 61.63 144 THR B O 1
ATOM 2664 N N . MET B 1 147 ? 79.543 -4.413 33.676 1.00 60.83 145 MET B N 1
ATOM 2665 C CA . MET B 1 147 ? 79.967 -4.723 35.046 1.00 60.30 145 MET B CA 1
ATOM 2666 C C . MET B 1 147 ? 81.493 -4.639 35.161 1.00 59.45 145 MET B C 1
ATOM 2667 O O . MET B 1 147 ? 82.026 -4.062 36.107 1.00 59.51 145 MET B O 1
ATOM 2672 N N . ASP B 1 148 ? 82.179 -5.243 34.202 1.00 58.24 146 ASP B N 1
ATOM 2673 C CA . ASP B 1 148 ? 83.618 -5.331 34.239 1.00 57.65 146 ASP B CA 1
ATOM 2674 C C . ASP B 1 148 ? 84.225 -4.004 33.834 1.00 55.80 146 ASP B C 1
ATOM 2675 O O . ASP B 1 148 ? 85.317 -3.658 34.316 1.00 56.20 146 ASP B O 1
ATOM 2680 N N . ALA B 1 149 ? 83.546 -3.268 32.955 1.00 53.34 147 ALA B N 1
ATOM 2681 C CA . ALA B 1 149 ? 84.044 -1.967 32.522 1.00 51.98 147 ALA B CA 1
ATOM 2682 C C . ALA B 1 149 ? 84.142 -0.942 33.704 1.00 52.95 147 ALA B C 1
ATOM 2683 O O . ALA B 1 149 ? 85.115 -0.158 33.790 1.00 51.99 147 ALA B O 1
ATOM 2685 N N . LEU B 1 150 ? 83.145 -1.004 34.593 1.00 52.84 148 LEU B N 1
ATOM 2686 C CA . LEU B 1 150 ? 83.123 -0.306 35.872 1.00 53.76 148 LEU B CA 1
ATOM 2687 C C . LEU B 1 150 ? 84.155 -0.805 36.879 1.00 55.07 148 LEU B C 1
ATOM 2688 O O . LEU B 1 150 ? 84.897 -0.004 37.512 1.00 54.56 148 LEU B O 1
ATOM 2693 N N . SER B 1 151 ? 84.204 -2.126 37.062 1.00 54.88 149 SER B N 1
ATOM 2694 C CA . SER B 1 151 ? 85.095 -2.678 38.073 1.00 55.05 149 SER B CA 1
ATOM 2695 C C . SER B 1 151 ? 86.519 -2.404 37.722 1.00 56.17 149 SER B C 1
ATOM 2696 O O . SER B 1 151 ? 87.327 -2.157 38.605 1.00 56.53 149 SER B O 1
ATOM 2699 N N . TYR B 1 152 ? 86.818 -2.408 36.418 1.00 57.35 150 TYR B N 1
ATOM 2700 C CA . TYR B 1 152 ? 88.164 -2.182 35.937 1.00 56.31 150 TYR B CA 1
ATOM 2701 C C . TYR B 1 152 ? 88.531 -0.709 36.116 1.00 56.26 150 TYR B C 1
ATOM 2702 O O . TYR B 1 152 ? 89.625 -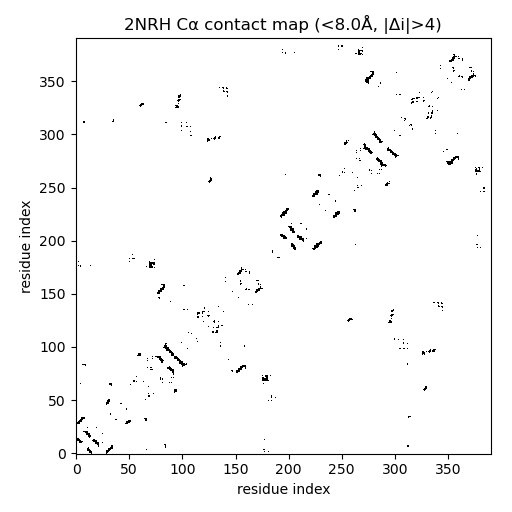0.374 36.585 1.00 55.52 150 TYR B O 1
ATOM 2711 N N . GLY B 1 153 ? 87.596 0.156 35.740 1.00 55.36 151 GLY B N 1
ATOM 2712 C CA . GLY B 1 153 ? 87.811 1.581 35.822 1.00 54.76 151 GLY B CA 1
ATOM 2713 C C . GLY B 1 153 ? 88.224 1.929 37.249 1.00 53.13 151 GLY B C 1
ATOM 2714 O O . GLY B 1 153 ? 89.250 2.542 37.462 1.00 52.84 151 GLY B O 1
ATOM 2715 N N . VAL B 1 154 ? 87.427 1.485 38.201 1.00 51.88 152 VAL B N 1
ATOM 2716 C CA . VAL B 1 154 ? 87.632 1.759 39.598 1.00 52.81 152 VAL B CA 1
ATOM 2717 C C . VAL B 1 154 ? 88.902 1.087 40.063 1.00 53.57 152 VAL B C 1
ATOM 2718 O O . VAL B 1 154 ? 89.845 1.782 40.507 1.00 54.42 152 VAL B O 1
ATOM 2722 N N . PHE B 1 155 ? 88.942 -0.239 39.991 1.00 53.55 153 PHE B N 1
ATOM 2723 C CA . PHE B 1 155 ? 90.000 -0.926 40.702 1.00 55.61 153 PHE B CA 1
ATOM 2724 C C . PHE B 1 155 ? 91.382 -0.683 40.090 1.00 56.25 153 PHE B C 1
ATOM 2725 O O . PHE B 1 155 ? 92.388 -0.599 40.810 1.00 57.30 153 PHE B O 1
ATOM 2733 N N . LYS B 1 156 ? 91.440 -0.572 38.768 1.00 56.94 154 LYS B N 1
ATOM 2734 C CA . LYS B 1 156 ? 92.726 -0.332 38.125 1.00 57.19 154 LYS B CA 1
ATOM 2735 C C . LYS B 1 156 ? 93.243 1.065 38.294 1.00 55.88 154 LYS B C 1
ATOM 2736 O O . LYS B 1 156 ? 94.471 1.245 38.355 1.00 56.79 154 LYS B O 1
ATOM 2742 N N . GLY B 1 157 ? 92.323 2.037 38.326 1.00 54.88 155 GLY B N 1
ATOM 2743 C CA . GLY B 1 157 ? 92.626 3.408 38.666 1.00 53.83 155 GLY B CA 1
ATOM 2744 C C . GLY B 1 157 ? 93.317 3.544 40.017 1.00 54.20 155 GLY B C 1
ATOM 2745 O O . GLY B 1 157 ? 94.304 4.268 40.133 1.00 54.86 155 GLY B O 1
ATOM 2746 N N . ILE B 1 158 ? 92.797 2.858 41.031 1.00 53.61 156 ILE B N 1
ATOM 2747 C CA . ILE B 1 158 ? 93.423 2.791 42.363 1.00 53.65 156 ILE B CA 1
ATOM 2748 C C . ILE B 1 158 ? 94.733 2.008 42.335 1.00 54.20 156 ILE B C 1
ATOM 2749 O O . ILE B 1 158 ? 95.687 2.409 42.975 1.00 54.26 156 ILE B O 1
ATOM 2754 N N . TYR B 1 159 ? 94.758 0.861 41.654 1.00 54.83 157 TYR B N 1
ATOM 2755 C CA . TYR B 1 159 ? 95.984 0.095 41.510 1.00 55.75 157 TYR B CA 1
ATOM 2756 C C . TYR B 1 159 ? 97.119 0.941 40.901 1.00 55.32 157 TYR B C 1
ATOM 2757 O O . TYR B 1 159 ? 98.204 0.961 41.417 1.00 55.27 157 TYR B O 1
ATOM 2766 N N . LEU B 1 160 ? 96.866 1.647 39.811 1.00 55.65 158 LEU B N 1
ATOM 2767 C CA . LEU B 1 160 ? 97.936 2.418 39.197 1.00 56.22 158 LEU B CA 1
ATOM 2768 C C . LEU B 1 160 ? 98.362 3.633 39.989 1.00 57.36 158 LEU B C 1
ATOM 2769 O O . LEU B 1 160 ? 99.571 3.900 40.072 1.00 58.61 158 LEU B O 1
ATOM 2774 N N . LEU B 1 161 ? 97.410 4.378 40.569 1.00 57.01 159 LEU B N 1
ATOM 2775 C CA . LEU B 1 161 ? 97.791 5.466 41.474 1.00 56.63 159 LEU B CA 1
ATOM 2776 C C . LEU B 1 161 ? 98.648 4.977 42.611 1.00 56.96 159 LEU B C 1
ATOM 2777 O O . LEU B 1 161 ? 99.640 5.619 42.947 1.00 57.85 159 LEU B O 1
ATOM 2782 N N . ILE B 1 162 ? 98.299 3.860 43.216 1.00 57.12 160 ILE B N 1
ATOM 2783 C CA . ILE B 1 162 ? 99.125 3.422 44.316 1.00 59.41 160 ILE B CA 1
ATOM 2784 C C . ILE B 1 162 ? 100.512 2.908 43.894 1.00 61.26 160 ILE B C 1
ATOM 2785 O O . ILE B 1 162 ? 101.479 3.111 44.627 1.00 60.67 160 ILE B O 1
ATOM 2790 N N . LYS B 1 163 ? 100.583 2.263 42.724 1.00 62.85 161 LYS B N 1
ATOM 2791 C CA . LYS B 1 163 ? 101.828 1.736 42.175 1.00 64.82 161 LYS B CA 1
ATOM 2792 C C . LYS B 1 163 ? 102.790 2.880 41.888 1.00 64.58 161 LYS B C 1
ATOM 2793 O O . LYS B 1 163 ? 103.960 2.818 42.209 1.00 64.56 161 LYS B O 1
ATOM 2799 N N . ASP B 1 164 ? 102.261 3.922 41.292 1.00 64.58 162 ASP B N 1
ATOM 2800 C CA . ASP B 1 164 ? 103.036 5.080 40.946 1.00 65.75 162 ASP B CA 1
ATOM 2801 C C . ASP B 1 164 ? 103.577 5.805 42.198 1.00 66.33 162 ASP B C 1
ATOM 2802 O O . ASP B 1 164 ? 104.707 6.289 42.193 1.00 66.64 162 ASP B O 1
ATOM 2807 N N . ALA B 1 165 ? 102.764 5.868 43.255 1.00 66.02 163 ALA B N 1
ATOM 2808 C CA . ALA B 1 165 ? 103.116 6.620 44.448 1.00 66.39 163 ALA B CA 1
ATOM 2809 C C . ALA B 1 165 ? 104.166 5.867 45.261 1.00 66.58 163 ALA B C 1
ATOM 2810 O O . ALA B 1 165 ? 104.967 6.488 45.934 1.00 66.93 163 ALA B O 1
ATOM 2812 N N . ALA B 1 166 ? 104.127 4.542 45.198 1.00 67.16 164 ALA B N 1
ATOM 2813 C CA . ALA B 1 166 ? 105.009 3.665 45.944 1.00 68.62 164 ALA B CA 1
ATOM 2814 C C . ALA B 1 166 ? 106.296 3.350 45.152 1.00 69.70 164 ALA B C 1
ATOM 2815 O O . ALA B 1 166 ? 107.071 2.428 45.516 1.00 71.45 164 ALA B O 1
ATOM 2817 N N . LYS B 1 169 ? 109.514 1.493 47.792 1.00 70.72 167 LYS B N 1
ATOM 2818 C CA . LYS B 1 169 ? 108.819 1.846 49.041 1.00 69.78 167 LYS B CA 1
ATOM 2819 C C . LYS B 1 169 ? 107.826 0.754 49.429 1.00 68.99 167 LYS B C 1
ATOM 2820 O O . LYS B 1 169 ? 107.082 0.294 48.586 1.00 69.35 167 LYS B O 1
ATOM 2826 N N . LYS B 1 170 ? 107.784 0.384 50.700 1.00 68.01 168 LYS B N 1
ATOM 2827 C CA . LYS B 1 170 ? 106.829 -0.608 51.205 1.00 67.80 168 LYS B CA 1
ATOM 2828 C C . LYS B 1 170 ? 105.458 0.041 51.297 1.00 66.45 168 LYS B C 1
ATOM 2829 O O . LYS B 1 170 ? 105.380 1.268 51.483 1.00 66.51 168 LYS B O 1
ATOM 2835 N N . LEU B 1 171 ? 104.402 -0.775 51.155 1.00 64.15 169 LEU B N 1
ATOM 2836 C CA . LEU B 1 171 ? 103.011 -0.353 51.305 1.00 61.41 169 LEU B CA 1
ATOM 2837 C C . LEU B 1 171 ? 102.420 -0.887 52.567 1.00 60.35 169 LEU B C 1
ATOM 2838 O O . LEU B 1 171 ? 102.614 -2.055 52.897 1.00 59.91 169 LEU B O 1
ATOM 2843 N N . TYR B 1 172 ? 101.692 -0.021 53.274 1.00 57.94 170 TYR B N 1
ATOM 2844 C CA . TYR B 1 172 ? 100.899 -0.445 54.381 1.00 56.28 170 TYR B CA 1
ATOM 2845 C C . TYR B 1 172 ? 99.451 -0.093 54.011 1.00 56.72 170 TYR B C 1
ATOM 2846 O O . TYR B 1 172 ? 99.215 0.931 53.324 1.00 57.07 170 TYR B O 1
ATOM 2855 N N . PHE B 1 173 ? 98.518 -0.965 54.413 1.00 54.30 171 PHE B N 1
ATOM 2856 C CA . PHE B 1 173 ? 97.130 -0.852 54.039 1.00 53.97 171 PHE B CA 1
ATOM 2857 C C . PHE B 1 173 ? 96.315 -1.029 55.289 1.00 53.65 171 PHE B C 1
ATOM 2858 O O . PHE B 1 173 ? 96.725 -1.773 56.183 1.00 52.65 171 PHE B O 1
ATOM 2866 N N . THR B 1 174 ? 95.176 -0.330 55.345 1.00 52.38 172 THR B N 1
ATOM 2867 C CA . THR B 1 174 ? 94.258 -0.417 56.502 1.00 52.64 172 THR B CA 1
ATOM 2868 C C . THR B 1 174 ? 92.872 -0.053 56.035 1.00 52.42 172 THR B C 1
ATOM 2869 O O . THR B 1 174 ? 92.683 0.314 54.867 1.00 51.15 172 THR B O 1
ATOM 2873 N N . GLY B 1 175 ? 91.894 -0.206 56.910 1.00 53.13 173 GLY B N 1
ATOM 2874 C CA . GLY B 1 175 ? 90.521 0.146 56.540 1.00 54.47 173 GLY B CA 1
ATOM 2875 C C . GLY B 1 175 ? 89.718 -1.026 55.984 1.00 55.24 173 GLY B C 1
ATOM 2876 O O . GLY B 1 175 ? 90.296 -2.064 55.620 1.00 55.47 173 GLY B O 1
ATOM 2877 N N . GLY B 1 176 ? 88.387 -0.857 55.939 1.00 55.17 174 GLY B N 1
ATOM 2878 C CA . GLY B 1 176 ? 87.449 -1.892 55.492 1.00 54.91 174 GLY B CA 1
ATOM 2879 C C . GLY B 1 176 ? 87.780 -2.469 54.142 1.00 55.37 174 GLY B C 1
ATOM 2880 O O . GLY B 1 176 ? 87.487 -3.623 53.900 1.00 55.83 174 GLY B O 1
ATOM 2881 N N . ASP B 1 177 ? 88.402 -1.687 53.251 1.00 55.50 175 ASP B N 1
ATOM 2882 C CA . ASP B 1 177 ? 88.709 -2.189 51.894 1.00 55.27 175 ASP B CA 1
ATOM 2883 C C . ASP B 1 177 ? 90.185 -2.400 51.688 1.00 54.11 175 ASP B C 1
ATOM 2884 O O . ASP B 1 177 ? 90.632 -2.614 50.566 1.00 52.93 175 ASP B O 1
ATOM 2889 N N . GLY B 1 178 ? 90.942 -2.324 52.769 1.00 54.19 176 GLY B N 1
ATOM 2890 C CA . GLY B 1 178 ? 92.410 -2.339 52.664 1.00 54.92 176 GLY B CA 1
ATOM 2891 C C . GLY B 1 178 ? 92.988 -3.690 52.215 1.00 55.17 176 GLY B C 1
ATOM 2892 O O . GLY B 1 178 ? 93.878 -3.717 51.335 1.00 54.33 176 GLY B O 1
ATOM 2893 N N . GLN B 1 179 ? 92.453 -4.794 52.782 1.00 55.01 177 GLN B N 1
ATOM 2894 C CA . GLN B 1 179 ? 92.942 -6.170 52.475 1.00 55.77 177 GLN B CA 1
ATOM 2895 C C . GLN B 1 179 ? 92.771 -6.505 50.979 1.00 56.48 177 GLN B C 1
ATOM 2896 O O . GLN B 1 179 ? 93.719 -6.957 50.296 1.00 56.14 177 GLN B O 1
ATOM 2902 N N . PHE B 1 180 ? 91.572 -6.204 50.480 1.00 56.44 178 PHE B N 1
ATOM 2903 C CA . PHE B 1 180 ? 91.269 -6.293 49.079 1.00 56.89 178 PHE B CA 1
ATOM 2904 C C . PHE B 1 180 ? 92.280 -5.552 48.179 1.00 57.18 178 PHE B C 1
ATOM 2905 O O . PH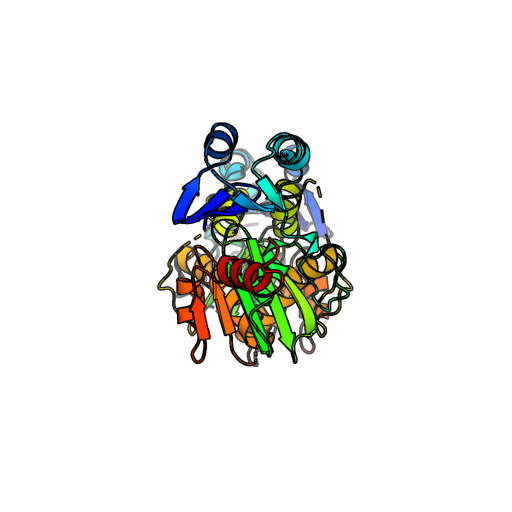E B 1 180 ? 92.822 -6.115 47.200 1.00 57.35 178 PHE B O 1
ATOM 2913 N N . LEU B 1 181 ? 92.579 -4.303 48.523 1.00 57.53 179 LEU B N 1
ATOM 2914 C CA . LEU B 1 181 ? 93.558 -3.532 47.734 1.00 57.61 179 LEU B CA 1
ATOM 2915 C C . LEU B 1 181 ? 94.993 -4.056 47.910 1.00 57.53 179 LEU B C 1
ATOM 2916 O O . LEU B 1 181 ? 95.739 -4.131 46.946 1.00 56.56 179 LEU B O 1
ATOM 2921 N N . ALA B 1 182 ? 95.344 -4.454 49.136 1.00 57.86 180 ALA B N 1
ATOM 2922 C CA . ALA B 1 182 ? 96.665 -5.003 49.428 1.00 58.76 180 ALA B CA 1
ATOM 2923 C C . ALA B 1 182 ? 97.008 -6.220 48.504 1.00 60.35 180 ALA B C 1
ATOM 2924 O O . ALA B 1 182 ? 98.092 -6.273 47.895 1.00 61.08 180 ALA B O 1
ATOM 2926 N N . ASN B 1 183 ? 96.049 -7.146 48.361 1.00 62.08 181 ASN B N 1
ATOM 2927 C CA . ASN B 1 183 ? 96.186 -8.346 47.541 1.00 62.38 181 ASN B CA 1
ATOM 2928 C C . ASN B 1 183 ? 96.644 -8.091 46.127 1.00 62.86 181 ASN B C 1
ATOM 2929 O O . ASN B 1 183 ? 97.200 -8.980 45.525 1.00 64.28 181 ASN B O 1
ATOM 2934 N N . TYR B 1 184 ? 96.508 -6.892 45.592 1.00 63.28 182 TYR B N 1
ATOM 2935 C CA . TYR B 1 184 ? 97.079 -6.649 44.256 1.00 64.37 182 TYR B CA 1
ATOM 2936 C C . TYR B 1 184 ? 98.599 -6.390 44.272 1.00 65.47 182 TYR B C 1
ATOM 2937 O O . TYR B 1 184 ? 99.193 -6.084 43.226 1.00 65.55 182 TYR B O 1
ATOM 2946 N N . PHE B 1 185 ? 99.221 -6.439 45.448 1.00 66.00 183 PHE B N 1
ATOM 2947 C CA . PHE B 1 185 ? 100.611 -5.993 45.564 1.00 67.21 183 PHE B CA 1
ATOM 2948 C C . PHE B 1 185 ? 101.437 -7.001 46.318 1.00 69.20 183 PHE B C 1
ATOM 2949 O O . PHE B 1 185 ? 100.976 -7.606 47.291 1.00 69.08 183 PHE B O 1
ATOM 2957 N N . ASP B 1 186 ? 102.677 -7.190 45.889 1.00 72.72 184 ASP B N 1
ATOM 2958 C CA . ASP B 1 186 ? 103.608 -7.882 46.784 1.00 75.53 184 ASP B CA 1
ATOM 2959 C C . ASP B 1 186 ? 104.446 -6.860 47.521 1.00 76.48 184 ASP B C 1
ATOM 2960 O O . ASP B 1 186 ? 104.575 -5.717 47.071 1.00 77.33 184 ASP B O 1
ATOM 2965 N N . HIS B 1 187 ? 104.980 -7.257 48.675 1.00 77.63 185 HIS B N 1
ATOM 2966 C CA . HIS B 1 187 ? 105.720 -6.342 49.542 1.00 77.92 185 HIS B CA 1
ATOM 2967 C C . HIS B 1 187 ? 104.777 -5.305 50.191 1.00 76.41 185 HIS B C 1
ATOM 2968 O O . HIS B 1 187 ? 105.175 -4.169 50.461 1.00 76.96 185 HIS B O 1
ATOM 2975 N N . ALA B 1 188 ? 103.535 -5.713 50.436 1.00 74.21 186 ALA B N 1
ATOM 2976 C CA . ALA B 1 188 ? 102.551 -4.888 51.079 1.00 72.33 186 ALA B CA 1
ATOM 2977 C C . ALA B 1 188 ? 101.969 -5.626 52.266 1.00 72.30 186 ALA B C 1
ATOM 2978 O O . ALA B 1 188 ? 101.738 -6.837 52.208 1.00 72.88 186 ALA B O 1
ATOM 2980 N N . ILE B 1 189 ? 101.743 -4.895 53.354 1.00 71.33 187 ILE B N 1
ATOM 2981 C CA . ILE B 1 189 ? 101.101 -5.419 54.539 1.00 69.87 187 ILE B CA 1
ATOM 2982 C C . ILE B 1 189 ? 99.696 -4.858 54.645 1.00 67.97 187 ILE B C 1
ATOM 2983 O O . ILE B 1 189 ? 99.419 -3.781 54.139 1.00 68.34 187 ILE B O 1
ATOM 2988 N N . TYR B 1 190 ? 98.810 -5.609 55.280 1.00 65.45 188 TYR B N 1
ATOM 2989 C CA . TYR B 1 190 ? 97.526 -5.115 55.662 1.00 63.06 188 TYR B CA 1
ATOM 2990 C C . TYR B 1 190 ? 97.490 -5.223 57.176 1.00 63.41 188 TYR B C 1
ATOM 2991 O O . TYR B 1 190 ? 97.814 -6.271 57.752 1.00 63.04 188 TYR B O 1
ATOM 3000 N N . ASP B 1 191 ? 97.101 -4.119 57.817 1.00 62.99 189 ASP B N 1
ATOM 3001 C CA . ASP B 1 191 ? 96.997 -4.055 59.239 1.00 62.00 189 ASP B CA 1
ATOM 3002 C C . ASP B 1 191 ? 95.726 -3.254 59.500 1.00 62.14 189 ASP B C 1
ATOM 3003 O O . ASP B 1 191 ? 95.666 -2.051 59.279 1.00 61.70 189 ASP B O 1
ATOM 3008 N N . LYS B 1 192 ? 94.691 -3.964 59.926 1.00 61.97 190 LYS B N 1
ATOM 3009 C CA . LYS B 1 192 ? 93.411 -3.396 60.318 1.00 61.39 190 LYS B CA 1
ATOM 3010 C C . LYS B 1 192 ? 93.574 -2.336 61.388 1.00 61.15 190 LYS B C 1
ATOM 3011 O O . LYS B 1 192 ? 92.754 -1.420 61.489 1.00 61.23 190 LYS B O 1
ATOM 3017 N N . LEU B 1 193 ? 94.625 -2.467 62.185 1.00 59.71 191 LEU B N 1
ATOM 3018 C CA . LEU B 1 193 ? 94.798 -1.620 63.338 1.00 59.78 191 LEU B CA 1
ATOM 3019 C C . LEU B 1 193 ? 95.872 -0.554 63.196 1.00 58.89 191 LEU B C 1
ATOM 3020 O O . LEU B 1 193 ? 96.396 -0.105 64.196 1.00 60.02 191 LEU B O 1
ATOM 3025 N N . LEU B 1 194 ? 96.183 -0.107 61.986 1.00 57.51 192 LEU B N 1
ATOM 3026 C CA . LEU B 1 194 ? 97.235 0.899 61.834 1.00 56.84 192 LEU B CA 1
ATOM 3027 C C . LEU B 1 194 ? 97.109 2.141 62.734 1.00 57.07 192 LEU B C 1
ATOM 3028 O O . LEU B 1 194 ? 98.103 2.630 63.308 1.00 58.36 192 LEU B O 1
ATOM 3033 N N . ILE B 1 195 ? 95.889 2.651 62.814 1.00 56.12 193 ILE B N 1
ATOM 3034 C CA . ILE B 1 195 ? 95.589 3.900 63.466 1.00 54.64 193 ILE B CA 1
ATOM 3035 C C . ILE B 1 195 ? 95.758 3.690 64.961 1.00 54.53 193 ILE B C 1
ATOM 3036 O O . ILE B 1 195 ? 96.389 4.496 65.620 1.00 53.91 193 ILE B O 1
ATOM 3041 N N . PHE B 1 196 ? 95.175 2.612 65.485 1.00 54.81 194 PHE B N 1
ATOM 3042 C CA . PHE B 1 196 ? 95.264 2.299 66.914 1.00 54.80 194 PHE B CA 1
ATOM 3043 C C . PHE B 1 196 ? 96.699 2.036 67.352 1.00 56.08 194 PHE B C 1
ATOM 3044 O O . PHE B 1 196 ? 97.009 2.189 68.536 1.00 56.80 194 PHE B O 1
ATOM 3052 N N . ARG B 1 197 ? 97.551 1.595 66.426 1.00 56.68 195 ARG B N 1
ATOM 3053 C CA . ARG B 1 197 ? 98.996 1.500 66.672 1.00 59.05 195 ARG B CA 1
ATOM 3054 C C . ARG B 1 197 ? 99.680 2.890 66.816 1.00 58.03 195 ARG B C 1
ATOM 3055 O O . ARG B 1 197 ? 100.510 3.090 67.702 1.00 58.74 195 ARG B O 1
ATOM 3063 N N . GLY B 1 198 ? 99.341 3.840 65.946 1.00 56.59 196 GLY B N 1
ATOM 3064 C CA . GLY B 1 198 ? 99.726 5.241 66.148 1.00 55.39 196 GLY B CA 1
ATOM 3065 C C . GLY B 1 198 ? 99.289 5.776 67.496 1.00 54.88 196 GLY B C 1
ATOM 3066 O O . GLY B 1 198 ? 100.101 6.362 68.245 1.00 55.76 196 GLY B O 1
ATOM 3067 N N . MET B 1 199 ? 98.011 5.572 67.831 1.00 54.53 197 MET B N 1
ATOM 3068 C CA . MET B 1 199 ? 97.500 5.921 69.174 1.00 52.56 197 MET B CA 1
ATOM 3069 C C . MET B 1 199 ? 98.239 5.191 70.327 1.00 55.81 197 MET B C 1
ATOM 3070 O O . MET B 1 199 ? 98.537 5.784 71.358 1.00 55.56 197 MET B O 1
ATOM 3075 N N . LYS B 1 200 ? 98.517 3.901 70.146 1.00 58.23 198 LYS B N 1
ATOM 3076 C CA . LYS B 1 200 ? 99.267 3.120 71.121 1.00 60.84 198 LYS B CA 1
ATOM 3077 C C . LYS B 1 200 ? 100.630 3.774 71.336 1.00 61.24 198 LYS B C 1
ATOM 3078 O O . LYS B 1 200 ? 101.055 3.966 72.475 1.00 61.69 198 LYS B O 1
ATOM 3084 N N . LYS B 1 201 ? 101.294 4.123 70.230 1.00 62.22 199 LYS B N 1
ATOM 3085 C CA . LYS B 1 201 ? 102.602 4.776 70.260 1.00 62.34 199 LYS B CA 1
ATOM 3086 C C . LYS B 1 201 ? 102.562 6.081 70.990 1.00 62.59 199 LYS B C 1
ATOM 3087 O O . LYS B 1 201 ? 103.500 6.385 71.730 1.00 63.66 199 LYS B O 1
ATOM 3093 N N . ILE B 1 202 ? 101.501 6.864 70.813 1.00 62.78 200 ILE B N 1
ATOM 3094 C CA . ILE B 1 202 ? 101.428 8.143 71.546 1.00 63.05 200 ILE B CA 1
ATOM 3095 C C . ILE B 1 202 ? 101.459 7.953 73.061 1.00 64.43 200 ILE B C 1
ATOM 3096 O O . ILE B 1 202 ? 102.048 8.769 73.789 1.00 63.81 200 ILE B O 1
ATOM 3101 N N . ILE B 1 203 ? 100.821 6.876 73.509 1.00 65.63 201 ILE B N 1
ATOM 3102 C CA . ILE B 1 203 ? 100.649 6.594 74.919 1.00 68.00 201 ILE B CA 1
ATOM 3103 C C . ILE B 1 203 ? 101.937 6.059 75.505 1.00 70.03 201 ILE B C 1
ATOM 3104 O O . ILE B 1 203 ? 102.265 6.368 76.644 1.00 70.89 201 ILE B O 1
ATOM 3109 N N . LYS B 1 204 ? 102.690 5.296 74.715 1.00 72.21 202 LYS B N 1
ATOM 3110 C CA . LYS B 1 204 ? 103.953 4.754 75.179 1.00 73.90 202 LYS B CA 1
ATOM 3111 C C . LYS B 1 204 ? 105.017 5.839 75.234 1.00 74.49 202 LYS B C 1
ATOM 3112 O O . LYS B 1 204 ? 106.093 5.614 75.790 1.00 74.91 202 LYS B O 1
ATOM 3118 N N . GLU B 1 205 ? 104.694 7.006 74.676 1.00 75.26 203 GLU B N 1
ATOM 3119 C CA . GLU B 1 205 ? 105.616 8.160 74.556 1.00 76.10 203 GLU B CA 1
ATOM 3120 C C . GLU B 1 205 ? 105.311 9.269 75.561 1.00 75.81 203 GLU B C 1
ATOM 3121 O O . GLU B 1 205 ? 106.082 10.212 75.719 1.00 75.84 203 GLU B O 1
ATOM 3127 N N . ASN B 1 206 ? 104.134 9.184 76.165 1.00 76.17 204 ASN B N 1
ATOM 3128 C CA . ASN B 1 206 ? 103.687 10.115 77.180 1.00 76.46 204 ASN B CA 1
ATOM 3129 C C . ASN B 1 206 ? 102.995 9.213 78.205 1.00 76.79 204 ASN B C 1
ATOM 3130 O O . ASN B 1 206 ? 101.780 9.147 78.235 1.00 76.65 204 ASN B O 1
ATOM 3135 N N . PRO B 1 207 ? 103.770 8.467 79.010 1.00 77.74 205 PRO B N 1
ATOM 3136 C CA . PRO B 1 207 ? 103.140 7.541 79.972 1.00 78.31 205 PRO B CA 1
ATOM 3137 C C . PRO B 1 207 ? 102.363 8.224 81.117 1.00 78.59 205 PRO B C 1
ATOM 3138 O O . PRO B 1 207 ? 101.482 7.573 81.720 1.00 78.15 205 PRO B O 1
ATOM 3142 N N . ASN B 1 208 ? 102.673 9.508 81.378 1.00 78.51 206 ASN B N 1
ATOM 3143 C CA . ASN B 1 208 ? 101.922 10.347 82.332 1.00 78.82 206 ASN B CA 1
ATOM 3144 C C . ASN B 1 208 ? 100.405 10.405 81.989 1.00 78.30 206 ASN B C 1
ATOM 3145 O O . ASN B 1 208 ? 99.557 10.679 82.860 1.00 77.48 206 ASN B O 1
ATOM 3150 N N . LEU B 1 209 ? 100.072 10.169 80.709 1.00 76.89 207 LEU B N 1
ATOM 3151 C CA . LEU B 1 209 ? 98.709 9.804 80.325 1.00 75.36 207 LEU B CA 1
ATOM 3152 C C . LEU B 1 209 ? 98.366 8.460 80.989 1.00 75.17 207 LEU B C 1
ATOM 3153 O O . LEU B 1 209 ? 97.243 8.252 81.441 1.00 74.01 207 LEU B O 1
#

Radius of gyration: 24.4 Å; Cα contacts (8 Å, |Δi|>4): 742; chains: 2; bounding box: 55×35×81 Å

Solvent-accessible surface area: 19177 Å² total; per-residue (Å²): 104,38,0,0,16,1,16,41,52,67,0,29,0,20,98,168,67,53,52,30,67,24,119,95,5,94,172,120,41,19,13,0,13,14,13,62,141,7,112,138,48,4,169,115,59,175,82,21,66,59,0,69,99,81,17,154,47,140,38,120,8,126,71,16,11,0,26,9,24,0,1,2,39,46,13,143,95,1,0,3,0,20,0,32,21,18,0,12,0,1,2,34,20,106,0,0,0,5,4,0,0,20,69,7,10,71,74,11,14,44,137,95,79,160,56,51,78,170,14,64,23,142,61,52,8,41,91,70,78,27,0,16,0,4,4,3,1,14,6,2,44,13,2,0,102,46,0,10,127,156,88,129,11,39,0,4,14,72,53,0,83,57,2,6,109,57,30,123,177,29,93,58,26,110,51,7,10,4,110,0,0,89,78,1,13,161,83,27,99,116,30,146,104,3,0,0,18,2,18,103,70,66,0,26,0,12,79,186,76,65,67,31,67,31,112,97,4,69,151,56,168,77,108,114,0,12,20,1,8,39,6,124,162,10,100,136,50,3,176,90,40,194,35,25,42,54,0,75,94,83,18,146,38,91,40,138,7,117,79,19,22,6,38,20,25,0,2,2,20,54,14,126,68,0,0,4,0,32,0,28,81,40,0,16,0,3,0,1,37,112,67,77,4,71,0,0,0,20,3,2,1,20,72,25,12,124,146,7,1,74,112,15,2,90,104,43,58,41,68,154,16,63,18,139,60,52,7,68,87,33,100,22,0,13,0,4,1,1,3,13,7,1,40,19,4,0,112,76,6,38,114,137,8,52,0,4,19,81,45,0,84,52,1,5,109,60,35,115,154,26,101,66,27,110,58,5,18,5,138,0,0,96,64,0,27,149,77,39,105,162,49